Protein 7S7G (pdb70)

Radius of gyration: 25.39 Å; Cα contacts (8 Å, |Δi|>4): 985; chains: 1; bounding box: 70×72×81 Å

Structure (mmCIF, N/CA/C/O backbone):
data_7S7G
#
_entry.id   7S7G
#
_cell.length_a   75.260
_cell.length_b   108.270
_cell.length_c   149.650
_cell.angle_alpha   90.000
_cell.angle_beta   90.000
_cell.angle_gamma   90.000
#
_symmetry.space_group_name_H-M   'C 2 2 21'
#
loop_
_entity.id
_entity.type
_entity.pdbx_description
1 polymer 'Very long-chain specific acyl-CoA dehydrogenase, mitochondrial'
2 non-polymer 'FLAVIN-ADENINE DINUCLEOTIDE'
3 water water
#
loop_
_atom_site.group_PDB
_atom_site.id
_atom_site.type_symbol
_atom_site.label_atom_id
_atom_site.label_alt_id
_atom_site.label_comp_id
_atom_site.label_asym_id
_atom_site.label_entity_id
_atom_site.label_seq_id
_atom_site.pdbx_PDB_ins_code
_atom_site.Cartn_x
_atom_site.Cartn_y
_atom_site.Cartn_z
_atom_site.occupancy
_atom_site.B_iso_or_equiv
_atom_site.auth_seq_id
_atom_site.auth_comp_id
_atom_site.auth_asym_id
_atom_site.auth_atom_id
_atom_site.pdbx_PDB_model_num
ATOM 1 N N . GLU A 1 31 ? 17.752 49.216 -5.484 1.00 41.65 29 GLU A N 1
ATOM 2 C CA . GLU A 1 31 ? 16.963 49.285 -6.710 1.00 40.07 29 GLU A CA 1
ATOM 3 C C . GLU A 1 31 ? 17.255 48.117 -7.614 1.00 37.94 29 GLU A C 1
ATOM 4 O O . GLU A 1 31 ? 18.379 47.610 -7.668 1.00 39.67 29 GLU A O 1
ATOM 6 N N . SER A 1 32 ? 16.228 47.722 -8.348 1.00 34.09 30 SER A N 1
ATOM 7 C CA . SER A 1 32 ? 16.338 46.572 -9.229 1.00 29.54 30 SER A CA 1
ATOM 8 C C . SER A 1 32 ? 17.346 46.830 -10.340 1.00 27.90 30 SER A C 1
ATOM 9 O O . SER A 1 32 ? 17.428 47.935 -10.886 1.00 28.20 30 SER A O 1
ATOM 12 N N . LYS A 1 33 ? 18.095 45.786 -10.703 1.00 26.09 31 LYS A N 1
ATOM 13 C CA . LYS A 1 33 ? 18.978 45.858 -11.850 1.00 25.50 31 LYS A CA 1
ATOM 14 C C . LYS A 1 33 ? 18.338 45.334 -13.129 1.00 22.41 31 LYS A C 1
ATOM 15 O O . LYS A 1 33 ? 19.031 45.222 -14.143 1.00 22.43 31 LYS A O 1
ATOM 21 N N . SER A 1 34 ? 17.056 44.985 -13.096 1.00 21.06 32 SER A N 1
ATOM 22 C CA . SER A 1 34 ? 16.346 44.504 -14.278 1.00 20.28 32 SER A CA 1
ATOM 23 C C . SER A 1 34 ? 16.016 45.635 -15.250 1.00 19.31 32 SER A C 1
ATOM 24 O O . SER A 1 34 ? 15.381 46.640 -14.888 1.00 20.23 32 SER A O 1
ATOM 27 N N . PHE A 1 35 ? 16.370 45.415 -16.522 1.00 19.03 33 PHE A N 1
ATOM 28 C CA . PHE A 1 35 ? 15.943 46.343 -17.579 1.00 19.05 33 PHE A CA 1
ATOM 29 C C . PHE A 1 35 ? 14.430 46.414 -17.679 1.00 18.61 33 PHE A C 1
ATOM 30 O O . PHE A 1 35 ? 13.854 47.498 -17.834 1.00 19.83 33 PHE A O 1
ATOM 38 N N . ALA A 1 36 ? 13.757 45.269 -17.629 1.00 19.02 34 ALA A N 1
ATOM 39 C CA . ALA A 1 36 ? 12.308 45.268 -17.784 1.00 19.40 34 ALA A CA 1
ATOM 40 C C . ALA A 1 36 ? 11.623 45.989 -16.624 1.00 20.05 34 ALA A C 1
ATOM 41 O O . ALA A 1 36 ? 10.673 46.752 -16.843 1.00 20.94 34 ALA A O 1
ATOM 43 N N . VAL A 1 37 ? 12.081 45.770 -15.380 1.00 20.69 35 VAL A N 1
ATOM 44 C CA . VAL A 1 37 ? 11.524 46.547 -14.282 1.00 21.49 35 VAL A CA 1
ATOM 45 C C . VAL A 1 37 ? 11.729 48.038 -14.533 1.00 21.77 35 VAL A C 1
ATOM 46 O O . VAL A 1 37 ? 10.813 48.840 -14.332 1.00 22.80 35 VAL A O 1
ATOM 50 N N . GLY A 1 38 ? 12.922 48.440 -14.967 1.00 20.94 36 GLY A N 1
ATOM 51 C CA . GLY A 1 38 ? 13.188 49.861 -15.146 1.00 21.93 36 GLY A CA 1
ATOM 52 C C . GLY A 1 38 ? 12.336 50.465 -16.241 1.00 20.59 36 GLY A C 1
ATOM 53 O O . GLY A 1 38 ? 11.830 51.592 -16.102 1.00 21.13 36 GLY A O 1
ATOM 54 N N . MET A 1 39 ? 12.128 49.722 -17.345 1.00 20.16 37 MET A N 1
ATOM 55 C CA . MET A 1 39 ? 11.431 50.361 -18.477 1.00 20.21 37 MET A CA 1
ATOM 56 C C . MET A 1 39 ? 9.984 50.717 -18.168 1.00 21.01 37 MET A C 1
ATOM 57 O O . MET A 1 39 ? 9.479 51.714 -18.685 1.00 21.38 37 MET A O 1
ATOM 62 N N . PHE A 1 40 ? 9.304 49.947 -17.315 1.00 19.65 38 PHE A N 1
ATOM 63 C CA . PHE A 1 40 ? 7.941 50.284 -16.951 1.00 20.23 38 PHE A CA 1
ATOM 64 C C . PHE A 1 40 ? 7.887 51.573 -16.135 1.00 21.90 38 PHE A C 1
ATOM 65 O O . PHE A 1 40 ? 6.808 52.178 -16.018 1.00 23.93 38 PHE A O 1
ATOM 73 N N . LYS A 1 41 ? 8.996 51.963 -15.516 1.00 21.53 39 LYS A N 1
ATOM 74 C CA . LYS A 1 41 ? 9.108 53.214 -14.744 1.00 23.17 39 LYS A CA 1
ATOM 75 C C . LYS A 1 41 ? 9.710 54.344 -15.559 1.00 24.68 39 LYS A C 1
ATOM 76 O O . LYS A 1 41 ? 9.989 55.414 -15.002 1.00 27.34 39 LYS A O 1
ATOM 82 N N . GLY A 1 42 ? 10.000 54.122 -16.841 1.00 23.62 40 GLY A N 1
ATOM 83 C CA . GLY A 1 42 ? 10.627 55.142 -17.673 1.00 23.73 40 GLY A CA 1
ATOM 84 C C . GLY A 1 42 ? 12.098 55.330 -17.407 1.00 24.90 40 GLY A C 1
ATOM 85 O O . GLY A 1 42 ? 12.637 56.431 -17.644 1.00 27.74 40 GLY A O 1
ATOM 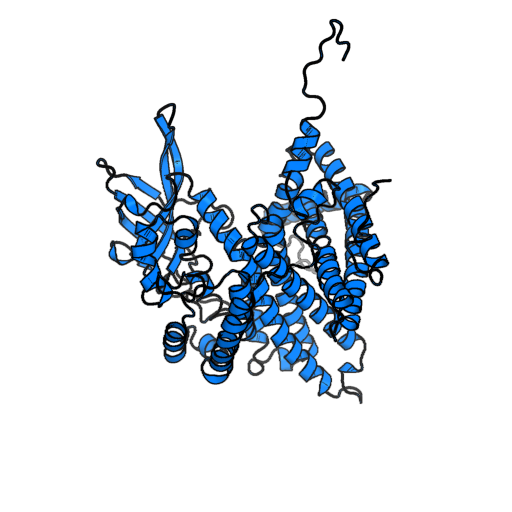86 N N . GLN A 1 43 ? 12.744 54.310 -16.845 1.00 24.51 41 GLN A N 1
ATOM 87 C CA . GLN A 1 43 ? 14.156 54.351 -16.525 1.00 24.32 41 GLN A CA 1
ATOM 88 C C . GLN A 1 43 ? 14.896 53.466 -17.518 1.00 22.45 41 GLN A C 1
ATOM 89 O O . GLN A 1 43 ? 14.324 52.531 -18.091 1.00 24.10 41 GLN A O 1
ATOM 95 N N . LEU A 1 44 ? 16.172 53.776 -17.729 1.00 23.80 42 LEU A N 1
ATOM 96 C CA . LEU A 1 44 ? 17.075 52.952 -18.528 1.00 25.18 42 LEU A CA 1
ATOM 97 C C . LEU A 1 44 ? 18.013 52.294 -17.546 1.00 25.44 42 LEU A C 1
ATOM 98 O O . LEU A 1 44 ? 19.011 52.886 -17.141 1.00 28.29 42 LEU A O 1
ATOM 103 N N . THR A 1 45 ? 17.723 51.046 -17.194 1.00 24.40 43 THR A N 1
ATOM 104 C CA . THR A 1 45 ? 18.573 50.296 -16.269 1.00 25.17 43 THR A CA 1
ATOM 105 C C . THR A 1 45 ? 19.291 49.263 -17.112 1.00 23.24 43 THR A C 1
ATOM 106 O O . THR A 1 45 ? 18.666 48.292 -17.568 1.00 24.66 43 THR A O 1
ATOM 110 N N . THR A 1 46 ? 20.588 49.447 -17.322 1.00 23.45 44 THR A N 1
ATOM 111 C CA . THR A 1 46 ? 21.261 48.684 -18.363 1.00 23.50 44 THR A CA 1
ATOM 112 C C . THR A 1 46 ? 22.247 47.640 -17.870 1.00 23.92 44 THR A C 1
ATOM 113 O O . THR A 1 46 ? 22.874 46.988 -18.710 1.00 23.54 44 THR A O 1
ATOM 117 N N . ASP A 1 47 ? 22.413 47.470 -16.552 1.00 24.97 45 ASP A N 1
ATOM 118 C CA . ASP A 1 47 ? 23.448 46.576 -16.033 1.00 26.61 45 ASP A CA 1
ATOM 119 C C . ASP A 1 47 ? 23.354 45.150 -16.573 1.00 23.59 45 ASP A C 1
ATOM 120 O O . ASP A 1 47 ? 24.377 44.470 -16.723 1.00 25.55 45 ASP A O 1
ATOM 125 N N . GLN A 1 48 ? 22.147 44.653 -16.784 1.00 21.33 46 GLN A N 1
ATOM 126 C CA . GLN A 1 48 ? 21.919 43.278 -17.209 1.00 20.80 46 GLN A CA 1
ATOM 127 C C . GLN A 1 48 ? 21.768 43.175 -18.722 1.00 20.05 46 GLN A C 1
ATOM 128 O O . GLN A 1 48 ? 21.400 42.109 -19.244 1.00 20.55 46 GLN A O 1
ATOM 134 N N . VAL A 1 49 ? 22.011 44.251 -19.457 1.00 19.67 47 VAL A N 1
ATOM 135 C CA . VAL A 1 49 ? 21.844 44.261 -20.905 1.00 19.82 47 VAL A CA 1
ATOM 136 C C . VAL A 1 49 ? 23.145 44.639 -21.636 1.00 20.66 47 VAL A C 1
ATOM 137 O O . VAL A 1 49 ? 23.513 44.002 -22.625 1.00 20.35 47 VAL A O 1
ATOM 141 N N . PHE A 1 50 ? 23.797 45.734 -21.227 1.00 21.12 48 PHE A N 1
ATOM 142 C CA . PHE A 1 50 ? 24.989 46.239 -21.915 1.00 20.80 48 PHE A CA 1
ATOM 143 C C . PHE A 1 50 ? 26.190 46.178 -20.967 1.00 21.72 48 PHE A C 1
ATOM 144 O O . PHE A 1 50 ? 26.054 46.518 -19.786 1.00 24.47 48 PHE A O 1
ATOM 152 N N . PRO A 1 51 ? 27.372 45.766 -21.436 1.00 21.48 49 PRO A N 1
ATOM 153 C CA . PRO A 1 51 ? 27.586 45.197 -22.768 1.00 21.37 49 PRO A CA 1
ATOM 154 C C . PRO A 1 51 ? 27.018 43.781 -22.827 1.00 20.83 49 PRO A C 1
ATOM 155 O O . PRO A 1 51 ? 26.741 43.148 -21.802 1.00 21.39 49 PRO A O 1
ATOM 159 N N . TYR A 1 52 ? 26.842 43.266 -24.038 1.00 19.94 50 TYR A N 1
ATOM 160 C CA . TYR A 1 52 ? 26.250 41.939 -24.142 1.00 19.64 50 TYR A CA 1
ATOM 161 C C . TYR A 1 52 ? 27.131 40.964 -23.368 1.00 21.07 50 TYR A C 1
ATOM 162 O O . TYR A 1 52 ? 28.351 40.887 -23.622 1.00 21.14 50 TYR A O 1
ATOM 171 N N . PRO A 1 53 ? 26.560 40.212 -22.438 1.00 20.32 51 PRO A N 1
ATOM 172 C CA . PRO A 1 53 ? 27.393 39.556 -21.430 1.00 21.93 51 PRO A CA 1
ATOM 173 C C . PRO A 1 53 ? 28.203 38.386 -21.961 1.00 22.33 51 PRO A C 1
ATOM 174 O O . PRO A 1 53 ? 27.754 37.628 -22.823 1.00 23.43 51 PRO A O 1
ATOM 178 N N . SER A 1 54 ? 29.426 38.269 -21.444 1.00 23.32 52 SER A N 1
ATOM 179 C CA A SER A 1 54 ? 30.298 37.118 -21.658 0.51 25.01 52 SER A CA 1
ATOM 180 C CA B SER A 1 54 ? 30.280 37.106 -21.654 0.49 25.04 52 SER A CA 1
ATOM 181 C C . SER A 1 54 ? 30.566 36.523 -20.286 1.00 23.36 52 SER A C 1
ATOM 182 O O . SER A 1 54 ? 31.072 37.221 -19.395 1.00 28.31 52 SER A O 1
ATOM 187 N N . VAL A 1 55 ? 30.266 35.252 -20.107 1.00 21.29 53 VAL A N 1
ATOM 188 C CA . VAL A 1 55 ? 30.357 34.686 -18.774 1.00 22.80 53 VAL A CA 1
ATOM 189 C C . VAL A 1 55 ? 31.355 33.548 -18.649 1.00 23.42 53 VAL A C 1
ATOM 190 O O . VAL A 1 55 ? 31.865 33.313 -17.550 1.00 28.07 53 VAL A O 1
ATOM 194 N N . LEU A 1 56 ? 31.715 32.841 -19.708 1.00 21.22 54 LEU A N 1
ATOM 195 C CA . LEU A 1 56 ? 32.535 31.633 -19.566 1.00 20.76 54 LEU A CA 1
ATOM 196 C C . LEU A 1 56 ? 34.004 31.965 -19.452 1.00 21.14 54 LEU A C 1
ATOM 197 O O . LEU A 1 56 ? 34.530 32.822 -20.183 1.00 23.25 54 LEU A O 1
ATOM 202 N N . ASN A 1 57 ? 34.683 31.279 -18.528 1.00 21.28 55 ASN A N 1
ATOM 203 C CA . ASN A 1 57 ? 36.143 31.376 -18.493 1.00 22.21 55 ASN A CA 1
ATOM 204 C C . ASN A 1 57 ? 36.735 30.447 -19.553 1.00 23.54 55 ASN A C 1
ATOM 205 O O . ASN A 1 57 ? 36.023 29.697 -20.213 1.00 22.80 55 ASN A O 1
ATOM 210 N N . GLU A 1 58 ? 38.059 30.500 -19.732 1.00 24.63 56 GLU A N 1
ATOM 211 C CA . GLU A 1 58 ? 38.681 29.770 -20.846 1.00 25.50 56 GLU A CA 1
ATOM 212 C C . GLU A 1 58 ? 38.487 28.257 -20.707 1.00 24.67 56 GLU A C 1
ATOM 213 O O . GLU A 1 58 ? 38.274 27.545 -21.705 1.00 25.64 56 GLU A O 1
ATOM 215 N N . GLU A 1 59 ? 38.598 27.736 -19.479 1.00 24.46 57 GLU A N 1
ATOM 216 C CA . GLU A 1 59 ? 38.381 26.308 -19.265 1.00 23.66 57 GLU A CA 1
ATOM 217 C C . GLU A 1 59 ? 36.931 25.877 -19.522 1.00 22.15 57 GLU A C 1
ATOM 218 O O . GLU A 1 59 ? 36.685 24.817 -20.112 1.00 24.37 57 GLU A O 1
ATOM 224 N N . GLN A 1 60 ? 35.958 26.688 -19.107 1.00 21.97 58 GLN A N 1
ATOM 225 C CA . GLN A 1 60 ? 34.557 26.398 -19.401 1.00 20.49 58 GLN A CA 1
ATOM 226 C C . GLN A 1 60 ? 34.308 26.376 -20.904 1.00 19.91 58 GLN A C 1
ATOM 227 O O . GLN A 1 60 ? 33.531 25.551 -21.396 1.00 21.42 58 GLN A O 1
ATOM 233 N N . THR A 1 61 ? 34.937 27.299 -21.646 1.00 21.38 59 THR A N 1
ATOM 234 C CA . THR A 1 61 ? 34.777 27.343 -23.099 1.00 22.46 59 THR A CA 1
ATOM 235 C C . THR A 1 61 ? 35.334 26.076 -23.748 1.00 21.98 59 THR A C 1
ATOM 236 O O . THR A 1 61 ? 34.665 25.452 -24.582 1.00 22.75 59 THR A O 1
ATOM 240 N N . GLN A 1 62 ? 36.548 25.665 -23.361 1.00 22.68 60 GLN A N 1
ATOM 241 C CA . GLN A 1 62 ? 37.103 24.471 -23.972 1.00 24.97 60 GLN A CA 1
ATOM 242 C C . GLN A 1 62 ? 36.305 23.226 -23.581 1.00 25.89 60 GLN A C 1
ATOM 243 O O . GLN A 1 62 ? 36.072 22.346 -24.422 1.00 27.18 60 GLN A O 1
ATOM 249 N N . PHE A 1 63 ? 35.869 23.133 -22.323 1.00 23.85 61 PHE A N 1
ATOM 250 C CA . PHE A 1 63 ? 35.074 21.977 -21.906 1.00 23.41 61 PHE A CA 1
ATOM 251 C C . PHE A 1 63 ? 33.780 21.902 -22.719 1.00 22.99 61 PHE A C 1
ATOM 252 O O . PHE A 1 63 ? 33.373 20.824 -23.169 1.00 24.41 61 PHE A O 1
ATOM 260 N N . LEU A 1 64 ? 33.123 23.046 -22.921 1.00 22.67 62 LEU A N 1
ATOM 261 C CA . LEU A 1 64 ? 31.903 23.082 -23.719 1.00 22.48 62 LEU A CA 1
ATOM 262 C C . LEU A 1 64 ? 32.167 22.670 -25.151 1.00 22.88 62 LEU A C 1
ATOM 263 O O . LEU A 1 64 ? 31.380 21.915 -25.730 1.00 22.55 62 LEU A O 1
ATOM 268 N N . LYS A 1 65 ? 33.268 23.143 -25.749 1.00 24.10 63 LYS A N 1
ATOM 269 C CA . LYS A 1 65 ? 33.597 22.702 -27.113 1.00 25.56 63 LYS A CA 1
ATOM 270 C C . LYS A 1 65 ? 33.722 21.174 -27.199 1.00 27.54 63 LYS A C 1
ATOM 271 O O . LYS A 1 65 ? 33.242 20.551 -28.164 1.00 28.42 63 LYS A O 1
ATOM 277 N N . GLU A 1 66 ? 34.349 20.557 -26.194 1.00 27.93 64 GLU A N 1
ATOM 278 C CA . GLU A 1 66 ? 34.538 19.100 -26.171 1.00 28.80 64 GLU A CA 1
ATOM 279 C C . GLU A 1 66 ? 33.243 18.330 -25.941 1.00 28.51 64 GLU A C 1
ATOM 280 O O . GLU A 1 66 ? 33.199 17.109 -26.197 1.00 31.18 64 GLU A O 1
ATOM 286 N N . LEU A 1 67 ? 32.172 19.014 -25.547 1.00 26.76 65 LEU A N 1
ATOM 287 C CA . LEU A 1 67 ? 30.861 18.386 -25.455 1.00 25.92 65 LEU A CA 1
ATOM 288 C C . LEU A 1 67 ? 30.039 18.631 -26.704 1.00 24.91 65 LEU A C 1
ATOM 289 O O . LEU A 1 67 ? 29.276 17.766 -27.111 1.00 24.75 65 LEU A O 1
ATOM 294 N N . VAL A 1 68 ? 30.149 19.816 -27.302 1.00 24.17 66 VAL A N 1
ATOM 295 C CA . VAL A 1 68 ? 29.348 20.124 -28.487 1.00 23.79 66 VAL A CA 1
ATOM 296 C C . VAL A 1 68 ? 29.586 19.080 -29.567 1.00 22.84 66 VAL A C 1
ATOM 297 O O . VAL A 1 68 ? 28.644 18.627 -30.236 1.00 22.98 66 VAL A O 1
ATOM 301 N N . GLU A 1 69 ? 30.840 18.661 -29.739 1.00 23.90 67 GLU A N 1
ATOM 302 C CA . GLU A 1 69 ? 31.120 17.733 -30.828 1.00 27.17 67 GLU A CA 1
ATOM 303 C C . GLU A 1 69 ? 30.425 16.386 -30.642 1.00 24.32 67 GLU A C 1
ATOM 304 O O . GLU A 1 69 ? 29.688 15.968 -31.551 1.00 23.50 67 GLU A O 1
ATOM 310 N N . PRO A 1 70 ? 30.578 15.673 -29.517 1.00 24.57 68 PRO A N 1
ATOM 311 C CA . PRO A 1 70 ? 29.906 14.372 -29.409 1.00 23.20 68 PRO A CA 1
ATOM 312 C C . PRO A 1 70 ? 28.398 14.489 -29.312 1.00 21.24 68 PRO A C 1
ATOM 313 O O . PRO A 1 70 ? 27.689 13.621 -29.808 1.00 22.22 68 PRO A O 1
ATOM 317 N N . VAL A 1 71 ? 27.868 15.548 -28.698 1.00 21.66 69 VAL A N 1
ATOM 318 C CA . VAL A 1 71 ? 26.417 15.690 -28.658 1.00 21.73 69 VAL A CA 1
ATOM 319 C C . VAL A 1 71 ? 25.859 15.915 -30.065 1.00 19.36 69 VAL A C 1
ATOM 320 O O . VAL A 1 71 ? 24.861 15.295 -30.464 1.00 19.69 69 VAL A O 1
ATOM 324 N N . SER A 1 72 ? 26.519 16.756 -30.864 1.00 20.84 70 SER A N 1
ATOM 325 C CA . SER A 1 72 ? 26.068 16.954 -32.238 1.00 20.36 70 SER A CA 1
ATOM 326 C C . SER A 1 72 ? 26.144 15.668 -33.050 1.00 20.85 70 SER A C 1
ATOM 327 O O . SER A 1 72 ? 25.193 15.307 -33.757 1.00 20.11 70 SER A O 1
ATOM 330 N N . ARG A 1 73 ? 27.277 14.955 -32.961 1.00 21.00 71 ARG A N 1
ATOM 331 C CA . ARG A 1 73 ? 27.392 13.692 -33.707 1.00 21.90 71 ARG A CA 1
ATOM 332 C C . ARG A 1 73 ? 26.311 12.707 -33.298 1.00 20.84 71 ARG A C 1
ATOM 333 O O . ARG A 1 73 ? 25.800 11.961 -34.148 1.00 22.12 71 ARG A O 1
ATOM 341 N N . PHE A 1 74 ? 25.990 12.648 -31.997 1.00 20.09 72 PHE A N 1
ATOM 342 C CA . PHE A 1 74 ? 24.978 11.709 -31.535 1.00 19.93 72 PHE A CA 1
ATOM 343 C C . PHE A 1 74 ? 23.638 12.011 -32.201 1.00 19.39 72 PHE A C 1
ATOM 344 O O . PHE A 1 74 ? 22.938 11.113 -32.687 1.00 19.93 72 PHE A O 1
ATOM 352 N N . PHE A 1 75 ? 23.253 13.284 -32.227 1.00 18.44 73 PHE A N 1
ATOM 353 C CA . PHE A 1 75 ? 21.980 13.616 -32.874 1.00 18.82 73 PHE A CA 1
ATOM 354 C C . PHE A 1 75 ? 22.018 13.447 -34.383 1.00 20.73 73 PHE A C 1
ATOM 355 O O . PHE A 1 75 ? 20.987 13.127 -34.975 1.00 22.49 73 PHE A O 1
ATOM 363 N N . GLU A 1 76 ? 23.195 13.593 -35.009 1.00 21.46 74 GLU A N 1
ATOM 364 C CA . GLU A 1 76 ? 23.318 13.424 -36.451 1.00 23.19 74 GLU A CA 1
ATOM 365 C C . GLU A 1 76 ? 23.317 11.950 -36.827 1.00 23.39 74 GLU A C 1
ATOM 366 O O . GLU A 1 76 ? 22.755 11.586 -37.860 1.00 26.40 74 GLU A O 1
ATOM 372 N N . GLU A 1 77 ? 23.891 11.073 -35.985 1.00 21.02 75 GLU A N 1
ATOM 373 C CA . GLU A 1 77 ? 24.235 9.722 -36.407 1.00 23.69 75 GLU A CA 1
ATOM 374 C C . GLU A 1 77 ? 23.465 8.626 -35.676 1.00 23.93 75 GLU A C 1
ATOM 375 O O . GLU A 1 77 ? 23.386 7.507 -36.204 1.00 26.69 75 GLU A O 1
ATOM 381 N N . VAL A 1 78 ? 22.927 8.883 -34.483 1.00 21.19 76 VAL A N 1
ATOM 382 C CA . VAL A 1 78 ? 22.263 7.865 -33.667 1.00 20.42 76 VAL A CA 1
ATOM 383 C C . VAL A 1 78 ? 20.764 8.132 -33.566 1.00 18.54 76 VAL A C 1
ATOM 384 O O . VAL A 1 78 ? 19.940 7.269 -33.900 1.00 21.01 76 VAL A O 1
ATOM 388 N N . ASN A 1 79 ? 20.379 9.338 -33.108 1.00 18.56 77 ASN A N 1
ATOM 389 C CA . ASN A 1 79 ? 18.968 9.668 -33.005 1.00 17.97 77 ASN A CA 1
ATOM 390 C C . ASN A 1 79 ? 18.326 9.777 -34.380 1.00 17.84 77 ASN A C 1
ATOM 391 O O . ASN A 1 79 ? 18.947 10.208 -35.352 1.00 21.71 77 ASN A O 1
ATOM 396 N N . ASP A 1 80 ? 17.059 9.377 -34.454 1.00 18.30 78 ASP A N 1
ATOM 397 C CA . ASP A 1 80 ? 16.261 9.516 -35.669 1.00 19.54 78 ASP A CA 1
ATOM 398 C C . ASP A 1 80 ? 14.925 10.144 -35.273 1.00 18.49 78 ASP A C 1
ATOM 399 O O . ASP A 1 80 ? 14.043 9.457 -34.734 1.00 19.00 78 ASP A O 1
ATOM 404 N N . PRO A 1 81 ? 14.745 11.441 -35.505 1.00 17.52 79 PRO A N 1
ATOM 405 C CA . PRO A 1 81 ? 13.543 12.111 -34.984 1.00 17.59 79 PRO A CA 1
ATOM 406 C C . PRO A 1 81 ? 12.276 11.627 -35.652 1.00 17.39 79 PRO A C 1
ATOM 407 O O . PRO A 1 81 ? 11.220 11.581 -34.994 1.00 17.98 79 PRO A O 1
ATOM 411 N N . ALA A 1 82 ? 12.323 11.290 -36.957 1.00 18.57 80 ALA A N 1
ATOM 412 C CA . ALA A 1 82 ? 11.122 10.785 -37.599 1.00 19.28 80 ALA A CA 1
ATOM 413 C C . ALA A 1 82 ? 10.718 9.438 -37.005 1.00 19.97 80 ALA A C 1
ATOM 414 O O . ALA A 1 82 ? 9.520 9.148 -36.852 1.00 20.99 80 ALA A O 1
ATOM 416 N N . LYS A 1 83 ? 11.698 8.581 -36.694 1.00 20.17 81 LYS A N 1
ATOM 417 C CA . LYS A 1 83 ? 11.388 7.288 -36.091 1.00 21.44 81 LYS A CA 1
ATOM 418 C C . LYS A 1 83 ? 10.793 7.469 -34.695 1.00 20.09 81 LYS A C 1
ATOM 419 O O . LYS A 1 83 ? 9.812 6.805 -34.344 1.00 21.29 81 LYS A O 1
ATOM 425 N N . ASN A 1 84 ? 11.352 8.362 -33.877 1.00 18.80 82 ASN A N 1
ATOM 426 C CA . ASN A 1 84 ? 10.786 8.512 -32.548 1.00 19.53 82 ASN A CA 1
ATOM 427 C C . ASN A 1 84 ? 9.350 9.022 -32.655 1.00 19.17 82 ASN A C 1
ATOM 428 O O . ASN A 1 84 ? 8.480 8.634 -31.868 1.00 20.97 82 ASN A O 1
ATOM 433 N N . ASP A 1 85 ? 9.084 9.907 -33.628 1.00 19.10 83 ASP A N 1
ATOM 434 C CA . ASP A 1 85 ? 7.711 10.407 -33.812 1.00 18.88 83 ASP A CA 1
ATOM 435 C C . ASP A 1 85 ? 6.783 9.299 -34.258 1.00 20.07 83 ASP A C 1
ATOM 436 O O . ASP A 1 85 ? 5.642 9.232 -33.780 1.00 22.28 83 ASP A O 1
ATO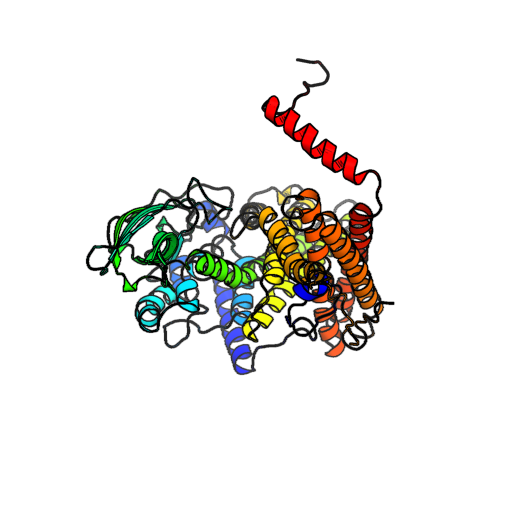M 441 N N . ALA A 1 86 ? 7.250 8.429 -35.165 1.00 22.01 84 ALA A N 1
ATOM 442 C CA . ALA A 1 86 ? 6.407 7.332 -35.643 1.00 24.18 84 ALA A CA 1
ATOM 443 C C . ALA A 1 86 ? 6.132 6.312 -34.554 1.00 23.92 84 ALA A C 1
ATOM 444 O O . ALA A 1 86 ? 5.027 5.763 -34.469 1.00 27.41 84 ALA A O 1
ATOM 446 N N . LEU A 1 87 ? 7.109 6.049 -33.715 1.00 23.41 85 LEU A N 1
ATOM 447 C CA . LEU A 1 87 ? 6.966 5.048 -32.662 1.00 25.13 85 LEU A CA 1
ATOM 448 C C . LEU A 1 87 ? 6.274 5.593 -31.414 1.00 23.40 85 LEU A C 1
ATOM 449 O O . LEU A 1 87 ? 5.864 4.820 -30.551 1.00 24.96 85 LEU A O 1
ATOM 454 N N . GLU A 1 88 ? 6.181 6.915 -31.286 1.00 23.06 86 GLU A N 1
ATOM 455 C CA . GLU A 1 88 ? 5.590 7.606 -30.139 1.00 22.12 86 GLU A CA 1
ATOM 456 C C . GLU A 1 88 ? 6.385 7.228 -28.881 1.00 21.05 86 GLU A C 1
ATOM 457 O O . GLU A 1 88 ? 5.825 7.110 -27.782 1.00 22.52 86 GLU A O 1
ATOM 463 N N . MET A 1 89 ? 7.704 7.090 -29.029 1.00 21.59 87 MET A N 1
ATOM 464 C CA . MET A 1 89 ? 8.622 6.890 -27.894 1.00 22.74 87 MET A CA 1
ATOM 465 C C . MET A 1 89 ? 10.036 7.134 -28.393 1.00 21.37 87 MET A C 1
ATOM 466 O O . MET A 1 89 ? 10.274 7.157 -29.597 1.00 23.37 87 MET A O 1
ATOM 471 N N . VAL A 1 90 ? 10.981 7.345 -27.472 1.00 21.11 88 VAL A N 1
ATOM 472 C CA . VAL A 1 90 ? 12.378 7.456 -27.878 1.00 21.69 88 VAL A CA 1
ATOM 473 C C . VAL A 1 90 ? 12.929 6.046 -28.088 1.00 22.58 88 VAL A C 1
ATOM 474 O O . VAL A 1 90 ? 12.821 5.174 -27.208 1.00 23.33 88 VAL A O 1
ATOM 478 N N . GLU A 1 91 ? 13.516 5.804 -29.260 1.00 21.54 89 GLU A N 1
ATOM 479 C CA . GLU A 1 91 ? 14.113 4.464 -29.482 1.00 21.45 89 GLU A CA 1
ATOM 480 C C . GLU A 1 91 ? 15.077 4.072 -28.371 1.00 23.16 89 GLU A C 1
ATOM 481 O O . GLU A 1 91 ? 15.849 4.894 -27.881 1.00 22.61 89 GLU A O 1
ATOM 487 N N . GLU A 1 92 ? 15.087 2.774 -28.034 1.00 24.41 90 GLU A N 1
ATOM 488 C CA . GLU A 1 92 ? 15.868 2.313 -26.885 1.00 25.42 90 GLU A CA 1
ATOM 489 C C . GLU A 1 92 ? 17.361 2.609 -27.033 1.00 24.83 90 GLU A C 1
ATOM 490 O O . GLU A 1 92 ? 18.012 3.036 -26.070 1.00 25.04 90 GLU A O 1
ATOM 496 N N . THR A 1 93 ? 17.937 2.363 -28.217 1.00 23.44 91 THR A N 1
ATOM 497 C CA . THR A 1 93 ? 19.363 2.658 -28.387 1.00 23.08 91 THR A CA 1
ATOM 498 C C . THR A 1 93 ? 19.641 4.138 -28.179 1.00 22.69 91 THR A C 1
ATOM 499 O O . THR A 1 93 ? 20.671 4.509 -27.608 1.00 23.15 91 THR A O 1
ATOM 503 N N . THR A 1 94 ? 18.739 5.008 -28.652 1.00 21.76 92 THR A N 1
ATOM 504 C CA . THR A 1 94 ? 18.901 6.441 -28.409 1.00 20.35 92 THR A CA 1
ATOM 505 C C . THR A 1 94 ? 18.784 6.767 -26.923 1.00 21.97 92 THR A C 1
ATOM 506 O O . THR A 1 94 ? 19.607 7.515 -26.386 1.00 22.14 92 THR A O 1
ATOM 510 N N . TRP A 1 95 ? 17.792 6.187 -26.253 1.00 21.29 93 TRP A N 1
ATOM 511 C CA . TRP A 1 95 ? 17.582 6.458 -24.832 1.00 22.39 93 TRP A CA 1
ATOM 512 C C . TRP A 1 95 ? 18.810 6.057 -24.024 1.00 23.76 93 TRP A C 1
ATOM 513 O O . TRP A 1 95 ? 19.324 6.839 -23.218 1.00 24.41 93 TRP A O 1
ATOM 524 N N . GLN A 1 96 ? 19.305 4.840 -24.235 1.00 23.33 94 GLN A N 1
ATOM 525 C CA . GLN A 1 96 ? 20.491 4.435 -23.506 1.00 25.88 94 GLN A CA 1
ATOM 526 C C . GLN A 1 96 ? 21.699 5.276 -23.895 1.00 25.74 94 GLN A C 1
ATOM 527 O O . GLN A 1 96 ? 22.537 5.599 -23.046 1.00 27.05 94 GLN A O 1
ATOM 533 N N . GLY A 1 97 ? 21.821 5.642 -25.177 1.00 26.04 95 GLY A N 1
ATOM 534 C CA . GLY A 1 97 ? 22.944 6.478 -25.556 1.00 25.26 95 GLY A CA 1
ATOM 535 C C . GLY A 1 97 ? 22.916 7.852 -24.895 1.00 24.10 95 GLY A C 1
ATOM 536 O O . GLY A 1 97 ? 23.958 8.399 -24.555 1.00 25.75 95 GLY A O 1
ATOM 537 N N . LEU A 1 98 ? 21.725 8.438 -24.742 1.00 23.51 96 LEU A N 1
ATOM 538 C CA . LEU A 1 98 ? 21.593 9.715 -24.038 1.00 22.57 96 LEU A CA 1
ATOM 539 C C . LEU A 1 98 ? 22.058 9.608 -22.584 1.00 22.69 96 LEU A C 1
ATOM 540 O O . LEU A 1 98 ? 22.702 10.535 -22.055 1.00 23.41 96 LEU A O 1
ATOM 545 N N . LYS A 1 99 ? 21.717 8.500 -21.905 1.00 23.39 97 LYS A N 1
ATOM 546 C CA . LYS A 1 99 ? 22.194 8.332 -20.537 1.00 24.67 97 LYS A CA 1
ATOM 547 C C . LYS A 1 99 ? 23.707 8.296 -20.496 1.00 25.28 97 LYS A C 1
ATOM 548 O O . LYS A 1 99 ? 24.324 8.944 -19.645 1.00 26.03 97 LYS A O 1
ATOM 554 N N . GLU A 1 100 ? 24.327 7.551 -21.419 1.00 27.41 98 GLU A N 1
ATOM 555 C CA . GLU A 1 100 ? 25.779 7.434 -21.426 1.00 31.85 98 GLU A CA 1
ATOM 556 C C . GLU A 1 100 ? 26.451 8.768 -21.753 1.00 31.39 98 GLU A C 1
ATOM 557 O O . GLU A 1 100 ? 27.575 9.033 -21.303 1.00 32.54 98 GLU A O 1
ATOM 563 N N . LEU A 1 101 ? 25.801 9.605 -22.551 1.00 30.13 99 LEU A N 1
ATOM 564 C CA . LEU A 1 101 ? 26.336 10.924 -22.878 1.00 30.54 99 LEU A CA 1
ATOM 565 C C . LEU A 1 101 ? 26.311 11.884 -21.699 1.00 30.08 99 LEU A C 1
ATOM 566 O O . LEU A 1 101 ? 26.902 12.967 -21.783 1.00 32.33 99 LEU A O 1
ATOM 571 N N . GLY A 1 102 ? 25.605 11.553 -20.627 1.00 26.98 100 GLY A N 1
ATOM 572 C CA . GLY A 1 102 ? 25.451 12.494 -19.545 1.00 25.14 100 GLY A CA 1
ATOM 573 C C . GLY A 1 102 ? 24.269 13.427 -19.683 1.00 23.20 100 GLY A C 1
ATOM 574 O O . GLY A 1 102 ? 24.100 14.317 -18.847 1.00 24.23 100 GLY A O 1
ATOM 575 N N . ALA A 1 103 ? 23.445 13.248 -20.703 1.00 21.67 101 ALA A N 1
ATOM 576 C CA . ALA A 1 103 ? 22.388 14.206 -21.056 1.00 20.39 101 ALA A CA 1
ATOM 577 C C . ALA A 1 103 ? 21.243 14.291 -20.048 1.00 20.29 101 ALA A C 1
ATOM 578 O O . ALA A 1 103 ? 20.453 15.238 -20.144 1.00 20.78 101 ALA A O 1
ATOM 580 N N . PHE A 1 104 ? 21.150 13.379 -19.065 1.00 20.83 102 PHE A N 1
ATOM 581 C CA . PHE A 1 104 ? 20.107 13.471 -18.054 1.00 19.98 102 PHE A CA 1
ATOM 582 C C . PHE A 1 104 ? 20.548 14.297 -16.847 1.00 20.59 102 PHE A C 1
ATOM 583 O O . PHE A 1 104 ? 19.764 14.457 -15.893 1.00 21.23 102 PHE A O 1
ATOM 591 N N . GLY A 1 105 ? 21.789 14.811 -16.852 1.00 20.36 103 GLY A N 1
ATOM 592 C CA . GLY A 1 105 ? 22.316 15.459 -15.664 1.00 20.95 103 GLY A CA 1
ATOM 593 C C . GLY A 1 105 ? 23.223 16.637 -16.006 1.00 20.80 103 GLY A C 1
ATOM 594 O O . GLY A 1 105 ? 24.269 16.837 -15.369 1.00 21.62 103 GLY A O 1
ATOM 595 N N . LEU A 1 106 ? 22.882 17.389 -17.047 1.00 19.74 104 LEU A N 1
ATOM 596 C CA . LEU A 1 106 ? 23.815 18.365 -17.588 1.00 20.50 104 LEU A CA 1
ATOM 597 C C . LEU A 1 106 ? 24.181 19.443 -16.587 1.00 19.65 104 LEU A C 1
ATOM 598 O O . LEU A 1 106 ? 25.312 19.914 -16.630 1.00 21.59 104 LEU A O 1
ATOM 603 N N . GLN A 1 107 ? 23.265 19.852 -15.696 1.00 19.57 105 GLN A N 1
ATOM 604 C CA . GLN A 1 107 ? 23.547 20.912 -14.722 1.00 20.13 105 GLN A CA 1
ATOM 605 C C . GLN A 1 107 ? 23.795 20.397 -13.315 1.00 21.68 105 GLN A C 1
ATOM 606 O O . GLN A 1 107 ? 23.921 21.208 -12.375 1.00 23.71 105 GLN A O 1
ATOM 612 N N . VAL A 1 108 ? 23.835 19.089 -13.136 1.00 22.10 106 VAL A N 1
ATOM 613 C CA . VAL A 1 108 ? 24.137 18.526 -11.819 1.00 22.70 106 VAL A CA 1
ATOM 614 C C . VAL A 1 108 ? 25.642 18.642 -11.584 1.00 24.06 106 VAL A C 1
ATOM 615 O O . VAL A 1 108 ? 26.415 18.275 -12.468 1.00 23.69 106 VAL A O 1
ATOM 619 N N . PRO A 1 109 ? 26.100 19.121 -10.431 1.00 26.74 107 PRO A N 1
ATOM 620 C CA . PRO A 1 109 ? 27.555 19.234 -10.210 1.00 27.82 107 PRO A CA 1
ATOM 621 C C . PRO A 1 109 ? 28.264 17.893 -10.412 1.00 28.89 107 PRO A C 1
ATOM 622 O O . PRO A 1 109 ? 27.706 16.823 -10.181 1.00 29.60 107 PRO A O 1
ATOM 626 N N . SER A 1 110 ? 29.515 17.969 -10.861 1.00 29.87 108 SER A N 1
ATOM 627 C CA . SER A 1 110 ? 30.294 16.760 -11.094 1.00 33.19 108 SER A CA 1
ATOM 628 C C . SER A 1 110 ? 30.409 15.892 -9.843 1.00 34.56 108 SER A C 1
ATOM 629 O O . SER A 1 110 ? 30.377 14.666 -9.953 1.00 35.21 108 SER A O 1
ATOM 632 N N . GLU A 1 111 ? 30.501 16.505 -8.650 1.00 35.20 109 GLU A N 1
ATOM 633 C CA . GLU A 1 111 ? 30.668 15.747 -7.410 1.00 38.34 109 GLU A CA 1
ATOM 634 C C . GLU A 1 111 ? 29.406 14.972 -7.058 1.00 38.26 109 GLU A C 1
ATOM 635 O O . GLU A 1 111 ? 29.464 14.059 -6.233 1.00 40.74 109 GLU A O 1
ATOM 641 N N . LEU A 1 112 ? 28.273 15.310 -7.685 1.00 36.32 110 LEU A N 1
ATOM 642 C CA . LEU A 1 112 ? 27.004 14.613 -7.518 1.00 36.43 110 LEU A CA 1
ATOM 643 C C . LEU A 1 112 ? 26.630 13.780 -8.736 1.00 35.72 110 LEU A C 1
ATOM 644 O O . LEU A 1 112 ? 25.465 13.375 -8.879 1.00 36.23 110 LEU A O 1
ATOM 649 N N . GLY A 1 113 ? 27.579 13.529 -9.629 1.00 33.94 111 GLY A N 1
ATOM 650 C CA . GLY A 1 113 ? 27.355 12.627 -10.740 1.00 32.24 111 GLY A CA 1
ATOM 651 C C . GLY A 1 113 ? 26.986 13.255 -12.070 1.00 30.31 111 GLY A C 1
ATOM 652 O O . GLY A 1 113 ? 26.754 12.518 -13.035 1.00 30.27 111 GLY A O 1
ATOM 653 N N . GLY A 1 114 ? 26.947 14.579 -12.177 1.00 26.66 112 GLY A N 1
ATOM 654 C CA . GLY A 1 114 ? 26.528 15.233 -13.405 1.00 25.73 112 GLY A CA 1
ATOM 655 C C . GLY A 1 114 ? 27.673 15.790 -14.225 1.00 24.38 112 GLY A C 1
ATOM 656 O O . GLY A 1 114 ? 28.853 15.546 -13.965 1.00 27.16 112 GLY A O 1
ATOM 657 N N . VAL A 1 115 ? 27.298 16.595 -15.228 1.00 23.26 113 VAL A N 1
ATOM 658 C CA . VAL A 1 115 ? 28.252 17.206 -16.135 1.00 23.23 113 VAL A CA 1
ATOM 659 C C . VAL A 1 115 ? 28.746 18.560 -15.635 1.00 23.24 113 VAL A C 1
ATOM 660 O O . VAL A 1 115 ? 29.819 19.023 -16.064 1.00 25.61 113 VAL A O 1
ATOM 664 N N . GLY A 1 116 ? 28.027 19.179 -14.704 1.00 22.47 114 GLY A N 1
ATOM 665 C CA . GLY A 1 116 ? 28.524 20.361 -14.018 1.00 22.56 114 GLY A CA 1
ATOM 666 C C . GLY A 1 116 ? 28.436 21.639 -14.836 1.00 22.59 114 GLY A C 1
ATOM 667 O O . GLY A 1 116 ? 29.235 22.557 -14.621 1.00 24.84 114 GLY A O 1
ATOM 668 N N . LEU A 1 117 ? 27.495 21.722 -15.769 1.00 21.34 115 LEU A N 1
ATOM 669 C CA . LEU A 1 117 ? 27.408 22.896 -16.620 1.00 19.44 115 LEU A CA 1
ATOM 670 C C . LEU A 1 117 ? 26.654 24.042 -15.951 1.00 19.47 115 LEU A C 1
ATOM 671 O O . LEU A 1 117 ? 25.720 23.845 -15.153 1.00 22.88 115 LEU A O 1
ATOM 676 N N . CYS A 1 118 ? 27.057 25.261 -16.317 1.00 19.80 116 CYS A N 1
ATOM 677 C CA . CYS A 1 118 ? 26.310 26.456 -15.930 1.00 18.52 116 CYS A CA 1
ATOM 678 C C . CYS A 1 118 ? 25.163 26.704 -16.927 1.00 17.81 116 CYS A C 1
ATOM 679 O O . CYS A 1 118 ? 24.988 25.943 -17.878 1.00 18.79 116 CYS A O 1
ATOM 682 N N . ASN A 1 119 ? 24.382 27.782 -16.706 1.00 18.03 117 ASN A N 1
ATOM 683 C CA . ASN A 1 119 ? 23.200 27.990 -17.534 1.00 17.57 117 ASN A CA 1
ATOM 684 C C . ASN A 1 119 ? 23.579 28.271 -18.979 1.00 17.40 117 ASN A C 1
ATOM 685 O O . ASN A 1 119 ? 22.896 27.801 -19.895 1.00 18.00 117 ASN A O 1
ATOM 690 N N . THR A 1 120 ? 24.627 29.077 -19.205 1.00 17.80 118 THR A N 1
ATOM 691 C CA . THR A 1 120 ? 25.045 29.389 -20.577 1.00 18.01 118 THR A CA 1
ATOM 692 C C . THR A 1 120 ? 25.556 28.134 -21.296 1.00 17.77 118 THR A C 1
ATOM 693 O O . THR A 1 120 ? 25.282 27.949 -22.496 1.00 17.51 118 THR A O 1
ATOM 697 N N . GLN A 1 121 ? 26.351 27.302 -20.606 1.00 17.58 119 GLN A N 1
ATOM 698 C CA . GLN A 1 121 ? 26.755 26.033 -21.216 1.00 18.03 119 GLN A CA 1
ATOM 699 C C . GLN A 1 121 ? 25.548 25.145 -21.536 1.00 16.94 119 GLN A C 1
ATOM 700 O O . GLN A 1 121 ? 25.494 24.525 -22.624 1.00 18.24 119 GLN A O 1
ATOM 706 N N . TYR A 1 122 ? 24.588 25.051 -20.604 1.00 16.57 120 TYR A N 1
ATOM 707 C CA . TYR A 1 122 ? 23.365 24.293 -20.850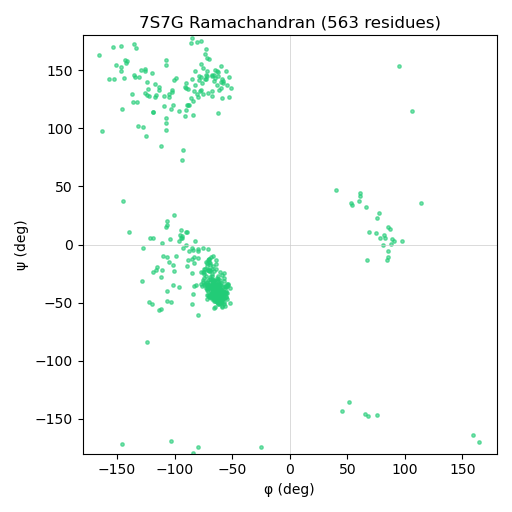 1.00 17.72 120 TYR A CA 1
ATOM 708 C C . TYR A 1 122 ? 22.646 24.824 -22.084 1.00 17.13 120 TYR A C 1
ATOM 709 O O . TYR A 1 122 ? 22.172 24.054 -22.904 1.00 18.77 120 TYR A O 1
ATOM 718 N N . ALA A 1 123 ? 22.509 26.156 -22.196 1.00 15.96 121 ALA A N 1
ATOM 719 C CA . ALA A 1 123 ? 21.822 26.752 -23.348 1.00 17.12 121 ALA A CA 1
ATOM 720 C C . ALA A 1 123 ? 22.444 26.285 -24.659 1.00 17.05 121 ALA A C 1
ATOM 721 O O . ALA A 1 123 ? 21.733 25.962 -25.619 1.00 17.22 121 ALA A O 1
ATOM 723 N N . ARG A 1 124 ? 23.780 26.215 -24.708 1.00 16.63 122 ARG A N 1
ATOM 724 C CA . ARG A 1 124 ? 24.454 25.803 -25.926 1.00 17.30 122 ARG A CA 1
ATOM 725 C C . ARG A 1 124 ? 24.115 24.366 -26.302 1.00 17.96 122 ARG A C 1
ATOM 726 O O . ARG A 1 124 ? 23.996 24.041 -27.494 1.00 19.56 122 ARG A O 1
ATOM 734 N N . LEU A 1 125 ? 24.052 23.462 -25.319 1.00 18.46 123 LEU A N 1
ATOM 735 C CA . LEU A 1 125 ? 23.721 22.082 -25.681 1.00 18.64 123 LEU A CA 1
ATOM 736 C C . LEU A 1 125 ? 22.241 21.911 -25.981 1.00 17.80 123 LEU A C 1
ATOM 737 O O . LEU A 1 125 ? 21.906 21.165 -26.904 1.00 19.08 123 LEU A O 1
ATOM 742 N N . VAL A 1 126 ? 21.344 22.618 -25.261 1.00 17.33 124 VAL A N 1
ATOM 743 C CA . VAL A 1 126 ? 19.931 22.446 -25.617 1.00 17.92 124 VAL A CA 1
ATOM 744 C C . VAL A 1 126 ? 19.597 23.046 -26.977 1.00 16.34 124 VAL A C 1
ATOM 745 O O . VAL A 1 126 ? 18.649 22.594 -27.607 1.00 16.86 124 VAL A O 1
ATOM 749 N N . GLU A 1 127 ? 20.376 24.011 -27.465 1.00 16.13 125 GLU A N 1
ATOM 750 C CA . GLU A 1 127 ? 20.186 24.485 -28.827 1.00 16.97 125 GLU A CA 1
ATOM 751 C C . GLU A 1 127 ? 20.454 23.364 -29.829 1.00 17.04 125 GLU A C 1
ATOM 752 O O . GLU A 1 127 ? 19.800 23.302 -30.889 1.00 17.68 125 GLU A O 1
ATOM 758 N N . ILE A 1 128 ? 21.414 22.457 -29.545 1.00 17.10 126 ILE A N 1
ATOM 759 C CA . ILE A 1 128 ? 21.620 21.301 -30.437 1.00 17.12 126 ILE A CA 1
ATOM 760 C C . ILE A 1 128 ? 20.405 20.388 -30.412 1.00 16.72 126 ILE A C 1
ATOM 761 O O . ILE A 1 128 ? 19.904 19.969 -31.461 1.00 17.16 126 ILE A O 1
ATOM 766 N N . VAL A 1 129 ? 19.912 20.073 -29.204 1.00 16.73 127 VAL A N 1
ATOM 767 C CA . VAL A 1 129 ? 18.767 19.191 -29.091 1.00 17.24 127 VAL A CA 1
ATOM 768 C C . VAL A 1 129 ? 17.571 19.794 -29.799 1.00 16.29 127 VAL A C 1
ATOM 769 O O . VAL A 1 129 ? 16.860 19.124 -30.566 1.00 17.71 127 VAL A O 1
ATOM 773 N N . GLY A 1 130 ? 17.322 21.095 -29.574 1.00 15.85 128 GLY A N 1
ATOM 774 C CA . GLY A 1 130 ? 16.148 21.695 -30.194 1.00 16.15 128 GLY A CA 1
ATOM 775 C C . GLY A 1 130 ? 16.260 21.754 -31.714 1.00 15.45 128 GLY A C 1
ATOM 776 O O . GLY A 1 130 ? 15.236 21.703 -32.413 1.00 16.22 128 GLY A O 1
ATOM 777 N N . MET A 1 131 ? 17.478 21.896 -32.254 1.00 15.36 129 MET A N 1
ATOM 778 C CA . MET A 1 131 ? 17.658 21.876 -33.691 1.00 16.38 129 MET A CA 1
ATOM 779 C C . MET A 1 131 ? 17.253 20.532 -34.289 1.00 16.61 129 MET A C 1
ATOM 780 O O . MET A 1 131 ? 16.775 20.464 -35.427 1.00 18.87 129 MET A O 1
ATOM 785 N N . HIS A 1 132 ? 17.400 19.449 -33.539 1.00 15.85 130 HIS A N 1
ATOM 786 C CA . HIS A 1 132 ? 17.250 18.083 -34.076 1.00 15.66 130 HIS A CA 1
ATOM 787 C C . HIS A 1 132 ? 15.979 17.377 -33.670 1.00 16.84 130 HIS A C 1
ATOM 788 O O . HIS A 1 132 ? 15.430 16.647 -34.493 1.00 18.55 130 HIS A O 1
ATOM 795 N N . ASP A 1 133 ? 15.510 17.511 -32.420 1.00 15.69 131 ASP A N 1
ATOM 796 C CA . ASP A 1 133 ? 14.411 16.628 -31.983 1.00 15.80 131 ASP A CA 1
ATOM 797 C C . ASP A 1 133 ? 13.764 17.216 -30.730 1.00 15.42 131 ASP A C 1
ATOM 798 O O . ASP A 1 133 ? 14.261 17.041 -29.604 1.00 16.33 131 ASP A O 1
ATOM 803 N N . LEU A 1 134 ? 12.649 17.932 -30.935 1.00 15.53 132 LEU A N 1
ATOM 804 C CA . LEU A 1 134 ? 11.943 18.525 -29.794 1.00 15.33 132 LEU A CA 1
ATOM 805 C C . LEU A 1 134 ? 11.249 17.496 -28.938 1.00 15.39 132 LEU A C 1
ATOM 806 O O . LEU A 1 134 ? 10.983 17.779 -27.768 1.00 16.77 132 LEU A O 1
ATOM 811 N N . GLY A 1 135 ? 10.944 16.306 -29.448 1.00 15.73 133 GLY A N 1
ATOM 812 C CA . GLY A 1 135 ? 10.370 15.275 -28.574 1.00 17.28 133 GLY A CA 1
ATOM 813 C C . GLY A 1 135 ? 11.379 14.762 -27.564 1.00 15.90 133 GLY A C 1
ATOM 814 O O . GLY A 1 135 ? 11.068 14.581 -26.369 1.00 17.40 133 GLY A O 1
ATOM 815 N N . VAL A 1 136 ? 12.594 14.483 -28.034 1.00 16.59 134 VAL A N 1
ATOM 816 C CA . VAL A 1 136 ? 13.711 14.220 -27.102 1.00 17.23 134 VAL A CA 1
ATOM 817 C C . VAL A 1 136 ? 13.949 15.428 -26.188 1.00 16.85 134 VAL A C 1
ATOM 818 O O . VAL A 1 136 ? 14.197 15.286 -24.973 1.00 17.37 134 VAL A O 1
ATOM 822 N N . GLY A 1 137 ? 13.896 16.645 -26.756 1.00 16.33 135 GLY A N 1
ATOM 823 C CA . GLY A 1 137 ? 14.164 17.831 -25.957 1.00 17.08 135 GLY A CA 1
ATOM 824 C C . GLY A 1 137 ? 13.203 17.993 -24.802 1.00 17.21 135 GLY A C 1
ATOM 825 O O . GLY A 1 137 ? 13.640 18.261 -23.684 1.00 17.91 135 GLY A O 1
ATOM 826 N N . ILE A 1 138 ? 11.898 17.760 -25.030 1.00 17.80 136 ILE A N 1
ATOM 827 C CA . ILE A 1 138 ? 10.926 17.899 -23.939 1.00 19.50 136 ILE A CA 1
ATOM 828 C C . ILE A 1 138 ? 11.143 16.785 -22.913 1.00 19.43 136 ILE A C 1
ATOM 829 O O . ILE A 1 138 ? 10.966 17.003 -21.692 1.00 20.70 136 ILE A O 1
ATOM 834 N N . THR A 1 139 ? 11.482 15.550 -23.359 1.00 19.07 137 THR A N 1
ATOM 835 C CA A THR A 1 139 ? 11.729 14.503 -22.374 0.46 20.62 137 THR A CA 1
ATOM 836 C CA B THR A 1 139 ? 11.748 14.491 -22.374 0.54 19.44 137 THR A CA 1
ATOM 837 C C . THR A 1 139 ? 12.911 14.864 -21.470 1.00 19.73 137 THR A C 1
ATOM 838 O O . THR A 1 139 ? 12.814 14.746 -20.240 1.00 21.13 137 THR A O 1
ATOM 845 N N . LEU A 1 140 ? 14.014 15.373 -22.056 1.00 19.30 138 LEU A N 1
ATOM 846 C CA . LEU A 1 140 ? 15.164 15.762 -21.218 1.00 18.96 138 LEU A CA 1
ATOM 847 C C . LEU A 1 140 ? 14.883 17.008 -20.391 1.00 18.41 138 LEU A C 1
ATOM 848 O O . LEU A 1 140 ? 15.343 17.115 -19.231 1.00 18.95 138 LEU A O 1
ATOM 853 N N . GLY A 1 141 ? 14.107 17.946 -20.949 1.00 19.50 139 GLY A N 1
ATOM 854 C CA . GLY A 1 141 ? 13.769 19.144 -20.187 1.00 19.81 139 GLY A CA 1
ATOM 855 C C . GLY A 1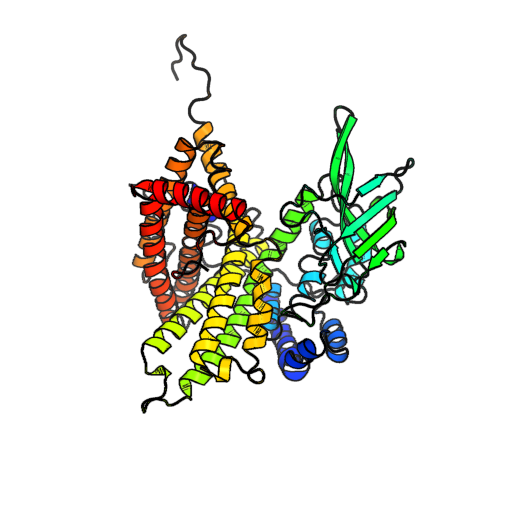 141 ? 12.792 18.866 -19.055 1.00 19.79 139 GLY A C 1
ATOM 856 O O . GLY A 1 141 ? 12.930 19.380 -17.937 1.00 20.31 139 GLY A O 1
ATOM 857 N N . ALA A 1 142 ? 11.763 18.071 -19.329 1.00 19.81 140 ALA A N 1
ATOM 858 C CA . ALA A 1 142 ? 10.862 17.712 -18.256 1.00 21.12 140 ALA A CA 1
ATOM 859 C C . ALA A 1 142 ? 11.633 17.016 -17.139 1.00 21.11 140 ALA A C 1
ATOM 860 O O . ALA A 1 142 ? 11.298 17.159 -15.955 1.00 22.35 140 ALA A O 1
ATOM 862 N N . HIS A 1 143 ? 12.634 16.203 -17.496 1.00 19.89 141 HIS A N 1
ATOM 863 C CA . HIS A 1 143 ? 13.433 15.555 -16.455 1.00 20.47 141 HIS A CA 1
ATOM 864 C C . HIS A 1 143 ? 14.229 16.578 -15.646 1.00 18.97 141 HIS A C 1
ATOM 865 O O . HIS A 1 143 ? 14.110 16.619 -14.410 1.00 20.22 141 HIS A O 1
ATOM 872 N N . GLN A 1 144 ? 15.037 17.428 -16.299 1.00 18.80 142 GLN A N 1
ATOM 873 C CA . GLN A 1 144 ? 16.036 18.196 -15.570 1.00 18.77 142 GLN A CA 1
ATOM 874 C C . GLN A 1 144 ? 15.790 19.697 -15.507 1.00 19.00 142 GLN A C 1
ATOM 875 O O . GLN A 1 144 ? 16.247 20.350 -14.534 1.00 22.19 142 GLN A O 1
ATOM 881 N N . SER A 1 145 ? 15.115 20.280 -16.495 1.00 19.85 143 SER A N 1
ATOM 882 C CA A SER A 1 145 ? 14.814 21.714 -16.416 0.64 19.41 143 SER A CA 1
ATOM 883 C CA B SER A 1 145 ? 14.843 21.703 -16.391 0.36 19.54 143 SER A CA 1
ATOM 884 C C . SER A 1 145 ? 13.757 21.996 -15.348 1.00 20.18 143 SER A C 1
ATOM 885 O O . SER A 1 145 ? 13.789 23.062 -14.689 1.00 21.15 143 SER A O 1
ATOM 890 N N . ILE A 1 146 ? 12.774 21.085 -15.186 1.00 19.66 144 ILE A N 1
ATOM 891 C CA . ILE A 1 146 ? 11.714 21.256 -14.189 1.00 19.72 144 ILE A CA 1
ATOM 892 C C . ILE A 1 146 ? 11.533 20.040 -13.286 1.00 20.37 144 ILE A C 1
ATOM 893 O O . ILE A 1 146 ? 11.180 20.215 -12.120 1.00 21.67 144 ILE A O 1
ATOM 898 N N . GLY A 1 147 ? 11.781 18.811 -13.774 1.00 20.37 145 GLY A N 1
ATOM 899 C CA . GLY A 1 147 ? 11.391 17.612 -12.998 1.00 19.28 145 GLY A CA 1
ATOM 900 C C . GLY A 1 147 ? 12.138 17.419 -11.688 1.00 20.53 145 GLY A C 1
ATOM 901 O O . GLY A 1 147 ? 11.529 17.081 -10.671 1.00 22.52 145 GLY A O 1
ATOM 902 N N . PHE A 1 148 ? 13.440 17.664 -11.675 1.00 20.23 146 PHE A N 1
ATOM 903 C CA . PHE A 1 148 ? 14.192 17.597 -10.413 1.00 20.35 146 PHE A CA 1
ATOM 904 C C . PHE A 1 148 ? 14.878 18.922 -10.096 1.00 20.61 146 PHE A C 1
ATOM 905 O O . PHE A 1 148 ? 15.630 19.020 -9.114 1.00 21.70 146 PHE A O 1
ATOM 913 N N . LYS A 1 149 ? 14.616 19.955 -10.911 1.00 20.32 147 LYS A N 1
ATOM 914 C CA . LYS A 1 149 ? 15.266 21.254 -10.739 1.00 20.74 147 LYS A CA 1
ATOM 915 C C . LYS A 1 149 ? 15.071 21.783 -9.324 1.00 20.94 147 LYS A C 1
ATOM 916 O O . LYS A 1 149 ? 15.958 22.443 -8.771 1.00 21.55 147 LYS A O 1
ATOM 922 N N . GLY A 1 150 ? 13.927 21.499 -8.717 1.00 21.12 148 GLY A N 1
ATOM 923 C CA . GLY A 1 150 ? 13.685 21.966 -7.370 1.00 21.94 148 GLY A CA 1
ATOM 924 C C . GLY A 1 150 ? 14.674 21.399 -6.365 1.00 22.78 148 GLY A C 1
ATOM 925 O O . GLY A 1 150 ? 14.975 22.055 -5.354 1.00 23.69 148 GLY A O 1
ATOM 926 N N . ILE A 1 151 ? 15.171 20.175 -6.595 1.00 21.74 149 ILE A N 1
ATOM 927 C CA . ILE A 1 151 ? 16.230 19.644 -5.725 1.00 22.83 149 ILE A CA 1
ATOM 928 C C . ILE A 1 151 ? 17.509 20.463 -5.869 1.00 23.75 149 ILE A C 1
ATOM 929 O O . ILE A 1 151 ? 18.177 20.746 -4.873 1.00 24.60 149 ILE A O 1
ATOM 934 N N . LEU A 1 152 ? 17.868 20.866 -7.105 1.00 23.85 150 LEU A N 1
ATOM 935 C CA . LEU A 1 152 ? 19.049 21.715 -7.296 1.00 23.46 150 LEU A CA 1
ATOM 936 C C . LEU A 1 152 ? 18.880 23.076 -6.619 1.00 24.30 150 LEU A C 1
ATOM 937 O O . LEU A 1 152 ? 19.832 23.605 -6.041 1.00 27.03 150 LEU A O 1
ATOM 942 N N . LEU A 1 153 ? 17.674 23.666 -6.687 1.00 24.14 151 LEU A N 1
ATOM 943 C CA . LEU A 1 153 ? 17.462 25.025 -6.170 1.00 24.73 151 LEU A CA 1
ATOM 944 C C . LEU A 1 153 ? 17.209 25.062 -4.673 1.00 26.90 151 LEU A C 1
ATOM 945 O O . LEU A 1 153 ? 17.605 26.031 -4.015 1.00 29.88 151 LEU A O 1
ATOM 950 N N . PHE A 1 154 ? 16.506 24.062 -4.131 1.00 25.23 152 PHE A N 1
ATOM 951 C CA . PHE A 1 154 ? 16.014 24.112 -2.761 1.00 25.78 152 PHE A CA 1
ATOM 952 C C . PHE A 1 154 ? 16.394 22.897 -1.930 1.00 25.55 152 PHE A C 1
ATOM 953 O O . PHE A 1 154 ? 16.032 22.831 -0.740 1.00 26.23 152 PHE A O 1
ATOM 961 N N . GLY A 1 155 ? 17.055 21.909 -2.514 1.00 25.87 153 GLY A N 1
ATOM 962 C CA . GLY A 1 155 ? 17.334 20.698 -1.756 1.00 26.43 153 GLY A CA 1
ATOM 963 C C . GLY A 1 155 ? 18.292 20.934 -0.602 1.00 27.56 153 GLY A C 1
ATOM 964 O O . GLY A 1 155 ? 19.202 21.768 -0.661 1.00 28.48 153 GLY A O 1
ATOM 965 N N . THR A 1 156 ? 18.073 20.188 0.480 1.00 27.38 154 THR A N 1
ATOM 966 C CA . THR A 1 156 ? 19.083 20.170 1.523 1.00 29.10 154 THR A CA 1
ATOM 967 C C . THR A 1 156 ? 20.291 19.368 1.031 1.00 30.25 154 THR A C 1
ATOM 968 O O . THR A 1 156 ? 20.238 18.646 0.017 1.00 29.11 154 THR A O 1
ATOM 972 N N . LYS A 1 157 ? 21.385 19.461 1.773 1.00 32.11 155 LYS A N 1
ATOM 973 C CA . LYS A 1 157 ? 22.547 18.653 1.437 1.00 33.42 155 LYS A CA 1
ATOM 974 C C . LYS A 1 157 ? 22.191 17.164 1.383 1.00 32.44 155 LYS A C 1
ATOM 975 O O . LYS A 1 157 ? 22.585 16.461 0.444 1.00 31.57 155 LYS A O 1
ATOM 981 N N . ALA A 1 158 ? 21.429 16.667 2.374 1.00 32.42 156 ALA A N 1
ATOM 982 C CA . ALA A 1 158 ? 21.023 15.264 2.380 1.00 31.28 156 ALA A CA 1
ATOM 983 C C . ALA A 1 158 ? 20.159 14.906 1.173 1.00 30.23 156 ALA A C 1
ATOM 984 O O . ALA A 1 158 ? 20.310 13.819 0.598 1.00 30.67 156 ALA A O 1
ATOM 986 N N . GLN A 1 159 ? 19.215 15.781 0.797 1.00 28.29 157 GLN A N 1
ATOM 987 C CA . GLN A 1 159 ? 18.391 15.502 -0.384 1.00 28.49 157 GLN A CA 1
ATOM 988 C C . GLN A 1 159 ? 19.235 15.454 -1.649 1.00 27.41 157 GLN A C 1
ATOM 989 O O . GLN A 1 159 ? 19.031 14.581 -2.505 1.00 26.54 157 GLN A O 1
ATOM 995 N N . LYS A 1 160 ? 20.162 16.411 -1.811 1.00 25.96 158 LYS A N 1
ATOM 996 C CA . LYS A 1 160 ? 20.975 16.428 -3.017 1.00 26.92 158 LYS A CA 1
ATOM 997 C C . LYS A 1 160 ? 21.814 15.161 -3.138 1.00 27.83 158 LYS A C 1
ATOM 998 O O . LYS A 1 160 ? 21.893 14.555 -4.207 1.00 28.10 158 LYS A O 1
ATOM 1004 N N . GLU A 1 161 ? 22.439 14.742 -2.043 1.00 28.85 159 GLU A N 1
ATOM 1005 C CA . GLU A 1 161 ? 23.356 13.612 -2.101 1.00 30.81 159 GLU A CA 1
ATOM 1006 C C . GLU A 1 161 ? 22.578 12.319 -2.339 1.00 30.58 159 GLU A C 1
ATOM 1007 O O . GLU A 1 161 ? 23.075 11.410 -3.021 1.00 31.11 159 GLU A O 1
ATOM 1013 N N . LYS A 1 162 ? 21.367 12.221 -1.773 1.00 29.28 160 LYS A N 1
ATOM 1014 C CA . LYS A 1 162 ? 20.529 11.028 -1.922 1.00 29.47 160 LYS A CA 1
ATOM 1015 C C . LYS A 1 162 ? 19.986 10.876 -3.339 1.00 29.06 160 LYS A C 1
ATOM 1016 O O . LYS A 1 162 ? 20.007 9.770 -3.903 1.00 29.97 160 LYS A O 1
ATOM 1022 N N . TYR A 1 163 ? 19.505 11.964 -3.942 1.00 26.23 161 TYR A N 1
ATOM 1023 C CA . TYR A 1 163 ? 18.746 11.852 -5.191 1.00 24.60 161 TYR A CA 1
ATOM 1024 C C . TYR A 1 163 ? 19.522 12.192 -6.444 1.00 23.59 161 TYR A C 1
ATOM 1025 O O . TYR A 1 163 ? 19.241 11.608 -7.498 1.00 24.03 161 TYR A O 1
ATOM 1034 N N . LEU A 1 164 ? 20.446 13.163 -6.382 1.00 24.51 162 LEU A N 1
ATOM 1035 C CA . LEU A 1 164 ? 21.004 13.686 -7.647 1.00 24.55 162 LEU A CA 1
ATOM 1036 C C . LEU A 1 164 ? 21.826 12.670 -8.442 1.00 25.01 162 LEU A C 1
ATOM 1037 O O . LEU A 1 164 ? 21.768 12.697 -9.682 1.00 24.60 162 LEU A O 1
ATOM 1042 N N . PRO A 1 165 ? 22.612 11.768 -7.827 1.00 25.45 163 PRO A N 1
ATOM 1043 C CA . PRO A 1 165 ? 23.437 10.881 -8.677 1.00 26.99 163 PRO A CA 1
ATOM 1044 C C . PRO A 1 165 ? 22.629 10.033 -9.650 1.00 26.63 163 PRO A C 1
ATOM 1045 O O . PRO A 1 165 ? 22.959 9.962 -10.851 1.00 26.93 163 PRO A O 1
ATOM 1049 N N . LYS A 1 166 ? 21.535 9.414 -9.187 1.00 26.76 164 LYS A N 1
ATOM 1050 C CA . LYS A 1 166 ? 20.727 8.585 -10.084 1.00 25.91 164 LYS A CA 1
ATOM 1051 C C . LYS A 1 166 ? 19.849 9.413 -11.009 1.00 23.69 164 LYS A C 1
ATOM 1052 O O . LYS A 1 166 ? 19.459 8.928 -12.072 1.00 25.08 164 LYS A O 1
ATOM 1058 N N . LEU A 1 167 ? 19.510 10.656 -10.637 1.00 23.56 165 LEU A N 1
ATOM 1059 C CA . LEU A 1 167 ? 18.841 11.527 -11.594 1.00 23.05 165 LEU A CA 1
ATOM 1060 C C . LEU A 1 167 ? 19.794 11.864 -12.731 1.00 21.94 165 LEU A C 1
ATOM 1061 O O . LEU A 1 167 ? 19.413 11.838 -13.918 1.00 23.30 165 LEU A O 1
ATOM 1066 N N . ALA A 1 168 ? 21.046 12.168 -12.391 1.00 21.63 166 ALA A N 1
ATOM 1067 C CA . ALA A 1 168 ? 22.018 12.616 -13.394 1.00 22.26 166 ALA A CA 1
ATOM 1068 C C . ALA A 1 168 ? 22.416 11.514 -14.364 1.00 22.62 166 ALA A C 1
ATOM 1069 O O . ALA A 1 168 ? 22.753 11.802 -15.522 1.00 23.38 166 ALA A O 1
ATOM 1071 N N . SER A 1 169 ? 22.396 10.244 -13.923 1.00 22.29 167 SER A N 1
ATOM 1072 C CA . SER A 1 169 ? 22.700 9.116 -14.801 1.00 23.91 167 SER A CA 1
ATOM 1073 C C . SER A 1 169 ? 21.495 8.677 -15.616 1.00 24.07 167 SER A C 1
ATOM 1074 O O . SER A 1 169 ? 21.645 7.861 -16.545 1.00 26.26 167 SER A O 1
ATOM 1077 N N . GLY A 1 170 ? 20.309 9.186 -15.287 1.00 23.44 168 GLY A N 1
ATOM 1078 C CA . GLY A 1 170 ? 19.089 8.708 -15.893 1.00 23.38 168 GLY A CA 1
ATOM 1079 C C . GLY A 1 170 ? 18.577 7.402 -15.346 1.00 24.97 168 GLY A C 1
ATOM 1080 O O . GLY A 1 170 ? 17.595 6.879 -15.888 1.00 26.67 168 GLY A O 1
ATOM 1081 N N . GLU A 1 171 ? 19.204 6.868 -14.289 1.00 24.82 169 GLU A N 1
ATOM 1082 C CA . GLU A 1 171 ? 18.669 5.656 -13.680 1.00 26.88 169 GLU A CA 1
ATOM 1083 C C . GLU A 1 171 ? 17.296 5.915 -13.072 1.00 27.50 169 GLU A C 1
ATOM 1084 O O . GLU A 1 171 ? 16.422 5.039 -13.104 1.00 29.71 169 GLU A O 1
ATOM 1090 N N . THR A 1 172 ? 17.065 7.117 -12.541 1.00 24.90 170 THR A N 1
ATOM 1091 C CA . THR A 1 172 ? 15.728 7.528 -12.105 1.00 24.24 170 THR A CA 1
ATOM 1092 C C . THR A 1 172 ? 15.326 8.753 -12.936 1.00 23.15 170 THR A C 1
ATOM 1093 O O . THR A 1 172 ? 15.950 9.826 -12.825 1.00 24.81 170 THR A O 1
ATOM 1097 N N . VAL A 1 173 ? 14.301 8.611 -13.776 1.00 22.20 171 VAL A N 1
ATOM 1098 C CA . VAL A 1 173 ? 13.750 9.765 -14.500 1.00 21.83 171 VAL A CA 1
ATOM 1099 C C . VAL A 1 173 ? 12.847 10.571 -13.574 1.00 21.70 171 VAL A C 1
ATOM 1100 O O . VAL A 1 173 ? 12.212 10.018 -12.662 1.00 21.95 171 VAL A O 1
ATOM 1104 N N . ALA A 1 174 ? 12.841 11.896 -13.746 1.00 20.60 172 ALA A N 1
ATOM 1105 C CA . ALA A 1 174 ? 11.996 12.808 -12.968 1.00 19.91 172 ALA A CA 1
ATOM 1106 C C . ALA A 1 174 ? 10.834 13.377 -13.781 1.00 19.80 172 ALA A C 1
ATOM 1107 O O . ALA A 1 174 ? 10.894 13.454 -15.025 1.00 21.35 172 ALA A O 1
ATOM 1109 N N . ALA A 1 175 ? 9.809 13.840 -13.037 1.00 20.26 173 ALA A N 1
ATOM 1110 C CA . ALA A 1 175 ? 8.643 14.532 -13.570 1.00 20.05 173 ALA A CA 1
ATOM 1111 C C . ALA A 1 175 ? 8.171 15.628 -12.623 1.00 20.93 173 ALA A C 1
ATOM 1112 O O . ALA A 1 175 ? 8.190 15.457 -11.406 1.00 21.77 173 ALA A O 1
ATOM 1114 N N . PHE A 1 176 ? 7.705 16.733 -13.192 1.00 19.88 174 PHE A N 1
ATOM 1115 C CA . PHE A 1 176 ? 7.180 17.892 -12.475 1.00 18.95 174 PHE A CA 1
ATOM 1116 C C . PHE A 1 176 ? 5.666 17.746 -12.432 1.00 19.72 174 PHE A C 1
ATOM 1117 O O . PHE A 1 176 ? 4.987 17.795 -13.463 1.00 20.37 174 PHE A O 1
ATOM 1125 N N . CYS A 1 177 ? 5.121 17.578 -11.230 1.00 20.77 175 CYS A N 1
ATOM 1126 C CA . CYS A 1 177 ? 3.705 17.195 -11.049 1.00 21.52 175 CYS A CA 1
ATOM 1127 C C . CYS A 1 177 ? 2.911 18.338 -10.432 1.00 20.75 175 CYS A C 1
ATOM 1128 O O . CYS A 1 177 ? 2.692 18.393 -9.225 1.00 21.08 175 CYS A O 1
ATOM 1131 N N . LEU A 1 178 ? 2.453 19.245 -11.282 1.00 20.40 176 LEU A N 1
ATOM 1132 C CA . LEU A 1 178 ? 1.662 20.389 -10.855 1.00 21.23 176 LEU A CA 1
ATOM 1133 C C . LEU A 1 178 ? 0.228 20.324 -11.373 1.00 20.49 176 LEU A C 1
ATOM 1134 O O . LEU A 1 178 ? -0.719 20.291 -10.562 1.00 21.48 176 LEU A O 1
ATOM 1139 N N . THR A 1 179 ? 0.042 20.227 -12.697 1.00 20.22 177 THR A N 1
ATOM 1140 C CA . THR A 1 179 ? -1.274 20.320 -13.322 1.00 20.07 177 THR A CA 1
ATOM 1141 C C . THR A 1 179 ? -2.189 19.189 -12.862 1.00 19.33 177 THR A C 1
ATOM 1142 O O . THR A 1 179 ? -1.755 18.043 -12.675 1.00 20.56 177 THR A O 1
ATOM 1146 N N . GLU A 1 180 ? -3.472 19.514 -12.735 1.00 21.33 178 GLU A N 1
ATOM 1147 C CA . GLU A 1 180 ? -4.538 18.577 -12.406 1.00 20.43 178 GLU A CA 1
ATOM 1148 C C . GLU A 1 180 ? -5.706 18.808 -13.346 1.00 20.62 178 GLU A C 1
ATOM 1149 O O . GLU A 1 180 ? -5.781 19.845 -14.017 1.00 20.68 178 GLU A O 1
ATOM 1155 N N . PRO A 1 181 ? -6.695 17.904 -13.355 1.00 20.52 179 PRO A N 1
ATOM 1156 C CA . PRO A 1 181 ? -7.887 18.148 -14.188 1.00 21.67 179 PRO A CA 1
ATOM 1157 C C . PRO A 1 181 ? -8.519 19.519 -13.949 1.00 22.70 179 PRO A C 1
ATOM 1158 O O . PRO A 1 181 ? -8.952 20.167 -14.903 1.00 23.60 179 PRO A O 1
ATOM 1162 N N . SER A 1 182 ? -8.533 20.002 -12.705 1.00 23.80 180 SER A N 1
ATOM 1163 C CA . SER A 1 182 ? -9.162 21.270 -12.387 1.00 23.28 180 SER A CA 1
ATOM 1164 C C . SER A 1 182 ? -8.252 22.465 -12.524 1.00 21.67 180 SER A C 1
ATOM 1165 O O . SER A 1 182 ? -8.768 23.599 -12.559 1.00 24.94 180 SER A O 1
ATOM 1168 N N . SER A 1 183 ? -6.937 22.270 -12.643 1.00 21.10 181 SER A N 1
ATOM 1169 C CA . SER A 1 183 ? -6.017 23.385 -12.375 1.00 22.32 181 SER A CA 1
ATOM 1170 C C . SER A 1 183 ? -4.807 23.296 -13.283 1.00 22.12 181 SER A C 1
ATOM 1171 O O . SER A 1 183 ? -4.058 22.313 -13.226 1.00 23.86 181 SER A O 1
ATOM 1174 N N . GLY A 1 184 ? -4.642 24.290 -14.133 1.00 21.22 182 GLY A N 1
ATOM 1175 C CA . GLY A 1 184 ? -3.548 24.386 -15.065 1.00 20.54 182 GLY A CA 1
ATOM 1176 C C . GLY A 1 184 ? -2.845 25.700 -14.835 1.00 19.89 182 GLY A C 1
ATOM 1177 O O . GLY A 1 184 ? -1.810 25.792 -14.156 1.00 22.24 182 GLY A O 1
ATOM 1178 N N . SER A 1 185 ? -3.391 26.746 -15.447 1.00 19.24 183 SER A N 1
ATOM 1179 C CA . SER A 1 185 ? -2.855 28.098 -15.228 1.00 19.55 183 SER A CA 1
ATOM 1180 C C . SER A 1 185 ? -2.952 28.508 -13.764 1.00 20.85 183 SER A C 1
ATOM 1181 O O . SER A 1 185 ? -2.093 29.232 -13.266 1.00 22.64 183 SER A O 1
ATOM 1184 N N . ASP A 1 186 ? -4.038 28.163 -13.100 1.00 20.25 184 ASP A N 1
ATOM 1185 C CA . ASP A 1 186 ? -4.261 28.611 -11.712 1.00 21.91 184 ASP A CA 1
ATOM 1186 C C . ASP A 1 186 ? -3.711 27.546 -10.770 1.00 22.08 184 ASP A C 1
ATOM 1187 O O . ASP A 1 186 ? -4.446 26.718 -10.212 1.00 22.46 184 ASP A O 1
ATOM 1192 N N . ALA A 1 187 ? -2.384 27.593 -10.555 1.00 21.79 185 ALA A N 1
ATOM 1193 C CA . ALA A 1 187 ? -1.753 26.605 -9.679 1.00 24.10 185 ALA A CA 1
ATOM 1194 C C . ALA A 1 187 ? -2.264 26.677 -8.259 1.00 25.16 185 ALA A C 1
ATOM 1195 O O . ALA A 1 187 ? -2.282 25.652 -7.558 1.00 27.65 185 ALA A O 1
ATOM 1197 N N . ALA A 1 188 ? -2.682 27.866 -7.808 1.00 25.13 186 ALA A N 1
ATOM 1198 C CA . ALA A 1 188 ? -3.113 28.030 -6.432 1.00 26.74 186 ALA A CA 1
ATOM 1199 C C . ALA A 1 188 ? -4.363 27.202 -6.150 1.00 28.92 186 ALA A C 1
ATOM 1200 O O . ALA A 1 188 ? -4.660 26.926 -4.990 1.00 31.63 186 ALA A O 1
ATOM 1202 N N . SER A 1 189 ? -5.069 26.753 -7.185 1.00 27.73 187 SER A N 1
ATOM 1203 C CA . SER A 1 189 ? -6.334 26.033 -7.025 1.00 26.53 187 SER A CA 1
ATOM 1204 C C . SER A 1 189 ? -6.191 24.512 -6.984 1.00 26.15 187 SER A C 1
ATOM 1205 O O . SER A 1 189 ? -7.218 23.810 -6.956 1.00 27.00 187 SER A O 1
ATOM 1208 N N . ILE A 1 190 ? -4.961 23.984 -6.939 1.00 25.49 188 ILE A N 1
ATOM 1209 C CA . ILE A 1 190 ? -4.795 22.529 -6.957 1.00 25.38 188 ILE A CA 1
ATOM 1210 C C . ILE A 1 190 ? -5.507 21.881 -5.760 1.00 26.38 188 ILE A C 1
ATOM 1211 O O . ILE A 1 190 ? -5.679 22.488 -4.694 1.00 26.96 188 ILE A O 1
ATOM 1216 N N . ARG A 1 191 ? -5.899 20.612 -5.942 1.00 27.13 189 ARG A N 1
ATOM 1217 C CA . ARG A 1 191 ? -6.708 19.857 -4.986 1.00 28.21 189 ARG A CA 1
ATOM 1218 C C . ARG A 1 191 ? -5.991 18.672 -4.373 1.00 26.92 189 ARG A C 1
ATOM 1219 O O . ARG A 1 191 ? -6.416 18.215 -3.301 1.00 27.13 189 ARG A O 1
ATOM 1227 N N . THR A 1 192 ? -4.910 18.184 -4.990 1.00 24.85 190 THR A N 1
ATOM 1228 C CA . THR A 1 192 ? -4.129 17.119 -4.380 1.00 24.38 190 THR A CA 1
ATOM 1229 C C . THR A 1 192 ? -3.728 17.563 -2.975 1.00 24.97 190 THR A C 1
ATOM 1230 O O . THR A 1 192 ? -3.373 18.731 -2.758 1.00 26.44 190 THR A O 1
ATOM 1234 N N . SER A 1 193 ? -3.829 16.639 -2.005 1.00 26.55 191 SER A N 1
ATOM 1235 C CA . SER A 1 193 ? -3.660 16.989 -0.597 1.00 28.70 191 SER A CA 1
ATOM 1236 C C . SER A 1 193 ? -2.590 16.118 0.051 1.00 29.33 191 SER A C 1
ATOM 1237 O O . SER A 1 193 ? -2.372 14.964 -0.337 1.00 30.40 191 SER A O 1
ATOM 1240 N N . ALA A 1 194 ? -1.920 16.676 1.060 1.00 28.96 192 ALA A N 1
ATOM 1241 C CA . ALA A 1 194 ? -0.951 15.925 1.855 1.00 29.93 192 ALA A CA 1
ATOM 1242 C C . ALA A 1 194 ? -1.190 16.263 3.316 1.00 30.97 192 ALA A C 1
ATOM 1243 O O . ALA A 1 194 ? -1.120 17.432 3.711 1.00 32.79 192 ALA A O 1
ATOM 1245 N N . VAL A 1 195 ? -1.457 15.248 4.127 1.00 31.41 193 VAL A N 1
ATOM 1246 C CA . VAL A 1 195 ? -1.949 15.442 5.482 1.00 32.83 193 VAL A CA 1
ATOM 1247 C C . VAL A 1 195 ? -0.899 14.887 6.434 1.00 33.25 193 VAL A C 1
ATOM 1248 O O . VAL A 1 195 ? -0.464 13.746 6.260 1.00 33.01 193 VAL A O 1
ATOM 1252 N N . PRO A 1 196 ? -0.437 15.655 7.420 1.00 34.95 194 PRO A N 1
ATOM 1253 C CA . PRO A 1 196 ? 0.632 15.166 8.290 1.00 37.12 194 PRO A CA 1
ATOM 1254 C C . PRO A 1 196 ? 0.119 14.103 9.245 1.00 37.87 194 PRO A C 1
ATOM 1255 O O . PRO A 1 196 ? -1.036 14.135 9.691 1.00 38.42 194 PRO A O 1
ATOM 1259 N N . SER A 1 197 ? 0.995 13.137 9.541 1.00 38.40 195 SER A N 1
ATOM 1260 C CA . SER A 1 197 ? 0.700 12.138 10.570 1.00 39.80 195 SER A CA 1
ATOM 1261 C C . SER A 1 197 ? 0.732 12.780 11.952 1.00 41.80 195 SER A C 1
ATOM 1262 O O . SER A 1 197 ? 1.314 13.854 12.136 1.00 42.80 195 SER A O 1
ATOM 1265 N N . PRO A 1 198 ? 0.096 12.140 12.945 1.00 43.85 196 PRO A N 1
ATOM 1266 C CA . PRO A 1 198 ? 0.206 12.640 14.330 1.00 45.92 196 PRO A CA 1
ATOM 1267 C C . PRO A 1 198 ? 1.636 12.803 14.825 1.00 49.28 196 PRO A C 1
ATOM 1268 O O . PRO A 1 198 ? 1.938 13.821 15.452 1.00 50.73 196 PRO A O 1
ATOM 1272 N N . CYS A 1 199 ? 2.537 11.861 14.523 1.00 50.82 197 CYS A N 1
ATOM 1273 C CA . CYS A 1 199 ? 3.935 12.012 14.919 1.00 53.50 197 CYS A CA 1
ATOM 1274 C C . CYS A 1 199 ? 4.659 13.086 14.106 1.00 52.53 197 CYS A C 1
ATOM 1275 O O . CYS A 1 199 ? 5.734 13.543 14.517 1.00 53.13 197 CYS A O 1
ATOM 1278 N N . GLY A 1 200 ? 4.120 13.470 12.952 1.00 50.23 198 GLY A N 1
ATOM 1279 C CA . GLY A 1 200 ? 4.833 14.338 12.036 1.00 48.34 198 GLY A CA 1
ATOM 1280 C C . GLY A 1 200 ? 5.945 13.657 11.273 1.00 45.73 198 GLY A C 1
ATOM 1281 O O . GLY A 1 200 ? 6.748 14.344 10.637 1.00 46.18 198 GLY A O 1
ATOM 1282 N N . LYS A 1 201 ? 6.040 12.326 11.341 1.00 42.49 199 LYS A N 1
ATOM 1283 C CA . LYS A 1 201 ? 7.091 11.625 10.625 1.00 40.30 199 LYS A CA 1
ATOM 1284 C C . LYS A 1 201 ? 6.816 11.562 9.130 1.00 37.98 199 LYS A C 1
ATOM 1285 O O . LYS A 1 201 ? 7.759 11.382 8.352 1.00 38.13 199 LYS A O 1
ATOM 1287 N N . TYR A 1 202 ? 5.557 11.674 8.716 1.00 36.13 200 TYR A N 1
ATOM 1288 C CA . TYR A 1 202 ? 5.245 11.552 7.294 1.00 35.68 200 TYR A CA 1
ATOM 1289 C C . TYR A 1 202 ? 3.972 12.310 6.962 1.00 33.77 200 TYR A C 1
ATOM 1290 O O . TYR A 1 202 ? 3.238 12.785 7.842 1.00 34.67 200 TYR A O 1
ATOM 1299 N N . TYR A 1 203 ? 3.733 12.430 5.658 1.00 32.74 201 TYR A N 1
ATOM 1300 C CA . TYR A 1 203 ? 2.484 12.947 5.136 1.00 32.34 201 TYR A CA 1
ATOM 1301 C C . TYR A 1 203 ? 1.840 11.863 4.287 1.00 33.01 201 TYR A C 1
ATOM 1302 O O . TYR A 1 203 ? 2.536 11.057 3.678 1.00 35.01 201 TYR A O 1
ATOM 1311 N N . THR A 1 204 ? 0.509 11.833 4.276 1.00 32.59 202 THR A N 1
ATOM 1312 C CA . THR A 1 204 ? -0.254 10.966 3.388 1.00 32.06 202 THR A CA 1
ATOM 1313 C C . THR A 1 204 ? -0.766 11.801 2.219 1.00 30.82 202 THR A C 1
ATOM 1314 O O . THR A 1 204 ? -1.522 12.760 2.414 1.00 30.77 202 THR A O 1
ATOM 1318 N N . LEU A 1 205 ? -0.358 11.423 1.013 1.00 29.84 203 LEU A N 1
ATOM 1319 C CA . LEU A 1 205 ? -0.619 12.187 -0.207 1.00 28.99 203 LEU A CA 1
ATOM 1320 C C . LEU A 1 205 ? -1.709 11.511 -1.035 1.00 28.85 203 LEU A C 1
ATOM 1321 O O . LEU A 1 205 ? -1.638 10.297 -1.288 1.00 29.09 203 LEU A O 1
ATOM 1326 N N . ASN A 1 206 ? -2.724 12.285 -1.434 1.00 27.71 204 ASN A N 1
ATOM 1327 C CA . ASN A 1 206 ? -3.837 11.786 -2.238 1.00 29.02 204 ASN A CA 1
ATOM 1328 C C . ASN A 1 206 ? -4.160 12.797 -3.331 1.00 28.21 204 ASN A C 1
ATOM 1329 O O . ASN A 1 206 ? -4.360 13.984 -3.052 1.00 29.09 204 ASN A O 1
ATOM 1334 N N . GLY A 1 207 ? -4.250 12.330 -4.567 1.00 26.85 205 GLY A N 1
ATOM 1335 C CA . GLY A 1 207 ? -4.673 13.206 -5.640 1.00 27.73 205 GLY A CA 1
ATOM 1336 C C . GLY A 1 207 ? -4.355 12.609 -7.005 1.00 25.81 205 GLY A C 1
ATOM 1337 O O . GLY A 1 207 ? -3.971 11.438 -7.153 1.00 25.71 205 GLY A O 1
ATOM 1338 N N . SER A 1 208 ? -4.525 13.430 -8.002 1.00 25.34 206 SER A N 1
ATOM 1339 C CA . SER A 1 208 ? -4.109 13.007 -9.325 1.00 26.92 206 SER A CA 1
ATOM 1340 C C . SER A 1 208 ? -3.606 14.225 -10.096 1.00 24.69 206 SER A C 1
ATOM 1341 O O . SER A 1 208 ? -4.017 15.373 -9.863 1.00 27.59 206 SER A O 1
ATOM 1344 N N . LYS A 1 209 ? -2.716 13.950 -11.020 1.00 23.23 207 LYS A N 1
ATOM 1345 C CA . LYS A 1 209 ? -2.069 14.968 -11.830 1.00 21.48 207 LYS A CA 1
ATOM 1346 C C . LYS A 1 209 ? -2.265 14.615 -13.298 1.00 21.29 207 LYS A C 1
ATOM 1347 O O . LYS A 1 209 ? -2.442 13.445 -13.647 1.00 23.76 207 LYS A O 1
ATOM 1353 N N . LEU A 1 210 ? -2.336 15.640 -14.139 1.00 20.72 208 LEU A N 1
ATOM 1354 C CA . LEU A 1 210 ? -2.766 15.484 -15.529 1.00 21.14 208 LEU A CA 1
ATOM 1355 C C . LEU A 1 210 ? -1.703 16.025 -16.486 1.00 19.34 208 LEU A C 1
ATOM 1356 O O . LEU A 1 210 ? -1.080 17.054 -16.227 1.00 19.55 208 LEU A O 1
ATOM 1361 N N . TRP A 1 211 ? -1.496 15.292 -17.592 1.00 19.26 209 TRP A N 1
ATOM 1362 C CA . TRP A 1 211 ? -0.605 15.700 -18.687 1.00 19.62 209 TRP A CA 1
ATOM 1363 C C . TRP A 1 211 ? 0.823 15.858 -18.179 1.00 18.88 209 TRP A C 1
ATOM 1364 O O . TRP A 1 211 ? 1.501 16.835 -18.491 1.00 21.34 209 TRP A O 1
ATOM 1375 N N . ILE A 1 212 ? 1.299 14.912 -17.377 1.00 19.33 210 ILE A N 1
ATOM 1376 C CA . ILE A 1 212 ? 2.635 15.046 -16.801 1.00 19.36 210 ILE A CA 1
ATOM 1377 C C . ILE A 1 212 ? 3.659 14.461 -17.767 1.00 18.52 210 ILE A C 1
ATOM 1378 O O . ILE A 1 212 ? 3.631 13.255 -18.063 1.00 19.21 210 ILE A O 1
ATOM 1383 N N . SER A 1 213 ? 4.597 15.284 -18.208 1.00 18.51 211 SER A N 1
ATOM 1384 C CA . SER A 1 213 ? 5.669 14.801 -19.079 1.00 19.59 211 SER A CA 1
ATOM 1385 C C . SER A 1 213 ? 6.548 13.853 -18.264 1.00 19.44 211 SER A C 1
ATOM 1386 O O . SER A 1 213 ? 6.951 14.167 -17.131 1.00 20.82 211 SER A O 1
ATOM 1389 N N . ASN A 1 214 ? 6.848 12.689 -18.822 1.00 19.45 212 ASN A N 1
ATOM 1390 C CA . ASN A 1 214 ? 7.541 11.607 -18.129 1.00 19.31 212 ASN A CA 1
ATOM 1391 C C . ASN A 1 214 ? 6.706 10.948 -17.025 1.00 20.65 212 ASN A C 1
ATOM 1392 O O . ASN A 1 214 ? 7.233 10.132 -16.288 1.00 22.05 212 ASN A O 1
ATOM 1397 N N . GLY A 1 215 ? 5.401 11.221 -16.921 1.00 20.58 213 GLY A N 1
ATOM 1398 C CA . GLY A 1 215 ? 4.647 10.656 -15.810 1.00 21.74 213 GLY A CA 1
ATOM 1399 C C . GLY A 1 215 ? 4.665 9.141 -15.781 1.00 22.86 213 GLY A C 1
ATOM 1400 O O . GLY A 1 215 ? 4.644 8.542 -14.706 1.00 24.41 213 GLY A O 1
ATOM 1401 N N . GLY A 1 216 ? 4.705 8.503 -16.955 1.00 22.48 214 GLY A N 1
ATOM 1402 C CA . GLY A 1 216 ? 4.744 7.055 -17.026 1.00 23.90 214 GLY A CA 1
ATOM 1403 C C . GLY A 1 216 ? 6.122 6.449 -16.971 1.00 24.75 214 GLY A C 1
ATOM 1404 O O . GLY A 1 216 ? 6.253 5.210 -16.982 1.00 27.92 214 GLY A O 1
ATOM 1405 N N . LEU A 1 217 ? 7.160 7.287 -16.972 1.00 23.60 215 LEU A N 1
ATOM 1406 C CA . LEU A 1 217 ? 8.551 6.840 -16.951 1.00 24.22 215 LEU A CA 1
ATOM 1407 C C . LEU A 1 217 ? 9.249 7.155 -15.646 1.00 23.66 215 LEU A C 1
ATOM 1408 O O . LEU A 1 217 ? 10.248 6.503 -15.326 1.00 26.60 215 LEU A O 1
ATOM 1413 N N . ALA A 1 218 ? 8.755 8.125 -14.894 1.00 23.14 216 ALA A N 1
ATOM 1414 C CA . ALA A 1 218 ? 9.510 8.683 -13.788 1.00 22.77 216 ALA A CA 1
ATOM 1415 C C . ALA A 1 218 ? 9.514 7.786 -12.566 1.00 23.29 216 ALA A C 1
ATOM 1416 O O . ALA A 1 218 ? 8.511 7.148 -12.219 1.00 25.15 216 ALA A O 1
ATOM 1418 N N . ASP A 1 219 ? 10.645 7.795 -11.875 1.00 23.72 217 ASP A N 1
ATOM 1419 C CA . ASP A 1 219 ? 10.714 7.214 -10.534 1.00 25.03 217 ASP A CA 1
ATOM 1420 C C . ASP A 1 219 ? 10.805 8.275 -9.446 1.00 24.75 217 ASP A C 1
ATOM 1421 O O . ASP A 1 219 ? 10.645 7.951 -8.259 1.00 25.75 217 ASP A O 1
ATOM 1426 N N . ILE A 1 220 ? 11.038 9.537 -9.811 1.00 24.26 218 ILE A N 1
ATOM 1427 C CA . ILE A 1 220 ? 11.095 10.657 -8.878 1.00 24.42 218 ILE A CA 1
ATOM 1428 C C . ILE A 1 220 ? 10.112 11.700 -9.391 1.00 22.84 218 ILE A C 1
ATOM 1429 O O . ILE A 1 220 ? 10.101 12.031 -10.592 1.00 22.93 218 ILE A O 1
ATOM 1434 N N . PHE A 1 221 ? 9.252 12.178 -8.501 1.00 23.55 219 PHE A N 1
ATOM 1435 C CA . PHE A 1 221 ? 8.262 13.190 -8.851 1.00 23.25 219 PHE A CA 1
ATOM 1436 C C . PHE A 1 221 ? 8.445 14.387 -7.936 1.00 24.24 219 PHE A C 1
ATOM 1437 O O . PHE A 1 221 ? 8.523 14.225 -6.716 1.00 25.18 219 PHE A O 1
ATOM 1445 N N . THR A 1 222 ? 8.446 15.601 -8.493 1.00 20.78 220 THR A N 1
ATOM 1446 C CA . THR A 1 222 ? 8.285 16.811 -7.676 1.00 20.99 220 THR A CA 1
ATOM 1447 C C . THR A 1 222 ? 6.795 17.102 -7.641 1.00 22.66 220 THR A C 1
ATOM 1448 O O . THR A 1 222 ? 6.205 17.430 -8.676 1.00 23.46 220 THR A O 1
ATOM 1452 N N . VAL A 1 223 ? 6.173 16.924 -6.465 1.00 21.40 221 VAL A N 1
ATOM 1453 C CA . VAL A 1 223 ? 4.715 16.956 -6.352 1.00 22.97 221 VAL A CA 1
ATOM 1454 C C . VAL A 1 223 ? 4.285 18.151 -5.525 1.00 22.64 221 VAL A C 1
ATOM 1455 O O . VAL A 1 223 ? 4.812 18.377 -4.434 1.00 23.94 221 VAL A O 1
ATOM 1459 N N . PHE A 1 224 ? 3.306 18.883 -6.027 1.00 22.13 222 PHE A N 1
ATOM 1460 C CA . PHE A 1 224 ? 2.730 20.016 -5.315 1.00 22.02 222 PHE A CA 1
ATOM 1461 C C . PHE A 1 224 ? 1.374 19.622 -4.756 1.00 22.07 222 PHE A C 1
ATOM 1462 O O . PHE A 1 224 ? 0.522 19.111 -5.503 1.00 23.16 222 PHE A O 1
ATOM 1470 N N . ALA A 1 225 ? 1.193 19.844 -3.443 1.00 22.87 223 ALA A N 1
ATOM 1471 C CA . ALA A 1 225 ? -0.014 19.382 -2.772 1.00 23.82 223 ALA A CA 1
ATOM 1472 C C . ALA A 1 225 ? -0.382 20.364 -1.672 1.00 24.16 223 ALA A C 1
ATOM 1473 O O . ALA A 1 225 ? 0.493 21.012 -1.100 1.00 27.58 223 ALA A O 1
ATOM 1475 N N . LYS A 1 226 ? -1.688 20.484 -1.393 1.00 24.22 224 LYS A N 1
ATOM 1476 C CA . LYS A 1 226 ? -2.151 21.350 -0.314 1.00 25.48 224 LYS A CA 1
ATOM 1477 C C . LYS A 1 226 ? -1.930 20.667 1.029 1.00 27.90 224 LYS A C 1
ATOM 1478 O O . LYS A 1 226 ? -2.307 19.509 1.199 1.00 27.92 224 LYS A O 1
ATOM 1484 N N . THR A 1 227 ? -1.361 21.397 1.979 1.00 29.74 225 THR A N 1
ATOM 1485 C CA . THR A 1 227 ? -1.108 20.920 3.333 1.00 29.09 225 THR A CA 1
ATOM 1486 C C . THR A 1 227 ? -1.671 21.932 4.322 1.00 27.56 225 THR A C 1
ATOM 1487 O O . THR A 1 227 ? -1.688 23.134 4.045 1.00 27.49 225 THR A O 1
ATOM 1491 N N . PRO A 1 228 ? -2.093 21.478 5.496 1.00 26.80 226 PRO A N 1
ATOM 1492 C CA . PRO A 1 228 ? -2.421 22.414 6.590 1.00 26.51 226 PRO A CA 1
ATOM 1493 C C . PRO A 1 228 ? -1.108 23.001 7.097 1.00 27.78 226 PRO A C 1
ATOM 1494 O O . PRO A 1 228 ? -0.132 22.267 7.315 1.00 32.10 226 PRO A O 1
ATOM 1498 N N . VAL A 1 229 ? -1.051 24.323 7.216 1.00 24.55 227 VAL A N 1
ATOM 1499 C CA . VAL A 1 229 ? 0.133 25.028 7.673 1.00 24.99 227 VAL A CA 1
ATOM 1500 C C . VAL A 1 229 ? -0.233 25.848 8.906 1.00 25.27 227 VAL A C 1
ATOM 1501 O O . VAL A 1 229 ? -1.211 26.606 8.889 1.00 24.82 227 VAL A O 1
ATOM 1505 N N . THR A 1 230 ? 0.537 25.671 9.976 1.00 25.90 228 THR A N 1
ATOM 1506 C CA . THR A 1 230 ? 0.302 26.350 11.236 1.00 25.92 228 THR A CA 1
ATOM 1507 C C . THR A 1 230 ? 0.962 27.714 11.236 1.00 26.04 228 THR A C 1
ATOM 1508 O O . THR A 1 230 ? 2.173 27.823 11.027 1.00 27.98 228 THR A O 1
ATOM 1512 N N . ASP A 1 231 ? 0.182 28.753 11.522 1.00 27.55 229 ASP A N 1
ATOM 1513 C CA . ASP A 1 231 ? 0.756 30.085 11.568 1.00 30.39 229 ASP A CA 1
ATOM 1514 C C . ASP A 1 231 ? 1.719 30.159 12.755 1.00 29.98 229 ASP A C 1
ATOM 1515 O O . ASP A 1 231 ? 1.350 29.792 13.875 1.00 28.94 229 ASP A O 1
ATOM 1520 N N . PRO A 1 232 ? 2.966 30.585 12.556 1.00 32.33 230 PRO A N 1
ATOM 1521 C CA . PRO A 1 232 ? 3.925 30.541 13.672 1.00 34.38 230 PRO A CA 1
ATOM 1522 C C . PRO A 1 232 ? 3.564 31.413 14.853 1.00 35.94 230 PRO A C 1
ATOM 1523 O O . PRO A 1 232 ? 3.990 31.102 15.971 1.00 37.79 230 PRO A O 1
ATOM 1527 N N . ALA A 1 233 ? 2.841 32.520 14.642 1.00 35.05 231 ALA A N 1
ATOM 1528 C CA . ALA A 1 233 ? 2.492 33.369 15.775 1.00 36.25 231 ALA A CA 1
ATOM 1529 C C . ALA A 1 233 ? 1.231 32.885 16.500 1.00 34.97 231 ALA A C 1
ATOM 1530 O O . ALA A 1 233 ? 1.235 32.738 17.731 1.00 36.86 231 ALA A O 1
ATOM 1532 N N . THR A 1 234 ? 0.135 32.649 15.772 1.00 30.46 232 THR A N 1
ATOM 1533 C CA . THR A 1 234 ? -1.145 32.377 16.431 1.00 28.10 232 THR A CA 1
ATOM 1534 C C . THR A 1 234 ? -1.501 30.898 16.451 1.00 26.03 232 THR A C 1
ATOM 1535 O O . THR A 1 234 ? -2.382 30.492 17.218 1.00 26.06 232 THR A O 1
ATOM 1539 N N . GLY A 1 235 ? -0.874 30.078 15.610 1.00 25.56 233 GLY A N 1
ATOM 1540 C CA . GLY A 1 235 ? -1.253 28.695 15.505 1.00 24.60 233 GLY A CA 1
ATOM 1541 C C . GLY A 1 235 ? -2.406 28.408 14.555 1.00 24.27 233 GLY A C 1
ATOM 1542 O O . GLY A 1 235 ? -2.713 27.219 14.320 1.00 23.98 233 GLY A O 1
ATOM 1543 N N . ALA A 1 236 ? -3.115 29.442 14.069 1.00 24.11 234 ALA A N 1
ATOM 1544 C CA . ALA A 1 236 ? -4.241 29.203 13.160 1.00 24.05 234 ALA A CA 1
ATOM 1545 C C . ALA A 1 236 ? -3.748 28.437 11.941 1.00 23.80 234 ALA A C 1
ATOM 1546 O O . ALA A 1 236 ? -2.655 28.689 11.445 1.00 25.63 234 ALA A O 1
ATOM 1548 N N . VAL A 1 237 ? -4.563 27.496 11.470 1.00 25.64 235 VAL A N 1
ATOM 1549 C CA . VAL A 1 237 ? -4.209 26.576 10.395 1.00 27.61 235 VAL A CA 1
ATOM 1550 C C . VAL A 1 237 ? -4.870 27.052 9.105 1.00 29.37 235 VAL A C 1
ATOM 1551 O O . VAL A 1 237 ? -6.069 27.344 9.078 1.00 31.37 235 VAL A O 1
ATOM 1555 N N . LYS A 1 238 ? -4.091 27.125 8.028 1.00 28.33 236 LYS A N 1
ATOM 1556 C CA . LYS A 1 238 ? -4.563 27.510 6.696 1.00 31.23 236 LYS A CA 1
ATOM 1557 C C . LYS A 1 238 ? -3.974 26.523 5.706 1.00 29.41 236 LYS A C 1
ATOM 1558 O O . LYS A 1 238 ? -2.821 26.097 5.870 1.00 29.52 236 LYS A O 1
ATOM 1564 N N . GLU A 1 239 ? -4.742 26.171 4.666 1.00 29.57 237 GLU A N 1
ATOM 1565 C CA . GLU A 1 239 ? -4.235 25.262 3.640 1.00 31.43 237 GLU A CA 1
ATOM 1566 C C . GLU A 1 239 ? -3.366 26.053 2.686 1.00 29.79 237 GLU A C 1
ATOM 1567 O O . GLU A 1 239 ? -3.780 27.117 2.207 1.00 31.71 237 GLU A O 1
ATOM 1573 N N . LYS A 1 240 ? -2.160 25.553 2.432 1.00 27.94 238 LYS A N 1
ATOM 1574 C CA . LYS A 1 240 ? -1.252 26.195 1.493 1.00 28.42 238 LYS A CA 1
ATOM 1575 C C . LYS A 1 240 ? -0.508 25.093 0.746 1.00 27.40 238 LYS A C 1
ATOM 1576 O O . LYS A 1 240 ? -0.411 23.960 1.214 1.00 28.37 238 LYS A O 1
ATOM 1582 N N . ILE A 1 241 ? 0.030 25.409 -0.427 1.00 26.53 239 ILE A N 1
ATOM 1583 C CA . ILE A 1 241 ? 0.782 24.410 -1.178 1.00 26.17 239 ILE A CA 1
ATOM 1584 C C . ILE A 1 241 ? 2.144 24.154 -0.553 1.00 24.46 239 ILE A C 1
ATOM 1585 O O . ILE A 1 241 ? 2.821 25.077 -0.079 1.00 24.91 239 ILE A O 1
ATOM 1590 N N . THR A 1 242 ? 2.565 22.883 -0.592 1.00 24.79 240 THR A N 1
ATOM 1591 C CA . THR A 1 242 ? 3.897 22.422 -0.217 1.00 24.42 240 THR A CA 1
ATOM 1592 C C . THR A 1 242 ? 4.421 21.532 -1.340 1.00 24.84 240 THR A C 1
ATOM 1593 O O . THR A 1 242 ? 3.652 20.792 -1.978 1.00 26.55 240 THR A O 1
ATOM 1597 N N . ALA A 1 243 ? 5.725 21.609 -1.584 1.00 23.90 241 ALA A N 1
ATOM 1598 C CA . ALA A 1 243 ? 6.391 20.779 -2.588 1.00 24.48 241 ALA A CA 1
ATOM 1599 C C . ALA A 1 243 ? 7.054 19.595 -1.896 1.00 24.74 241 ALA A C 1
ATOM 1600 O O . ALA A 1 243 ? 7.553 19.728 -0.770 1.00 25.60 241 ALA A O 1
ATOM 1602 N N . PHE A 1 244 ? 7.019 18.433 -2.560 1.00 23.67 242 PHE A N 1
ATOM 1603 C CA . PHE A 1 244 ? 7.587 17.197 -2.024 1.00 24.27 242 PHE A CA 1
ATOM 1604 C C . PHE A 1 244 ? 8.392 16.486 -3.113 1.00 24.39 242 PHE A C 1
ATOM 1605 O O . PHE A 1 244 ? 8.012 16.483 -4.289 1.00 26.01 242 PHE A O 1
ATOM 1613 N N . VAL A 1 245 ? 9.481 15.828 -2.701 1.00 24.30 243 VAL A N 1
ATOM 1614 C CA . VAL A 1 245 ? 10.176 14.835 -3.516 1.00 24.09 243 VAL A CA 1
ATOM 1615 C C . VAL A 1 245 ? 9.554 13.481 -3.215 1.00 25.55 243 VAL A C 1
ATOM 1616 O O . VAL A 1 245 ? 9.570 13.016 -2.063 1.00 26.82 243 VAL A O 1
ATOM 1620 N N . VAL A 1 246 ? 8.923 12.875 -4.216 1.00 25.62 244 VAL A N 1
ATOM 1621 C CA . VAL A 1 246 ? 8.198 11.615 -4.037 1.00 25.06 244 VAL A CA 1
ATOM 1622 C C . VAL A 1 246 ? 8.860 10.526 -4.877 1.00 24.24 244 VAL A C 1
ATOM 1623 O O . VAL A 1 246 ? 9.097 10.722 -6.076 1.00 25.48 244 VAL A O 1
ATOM 1627 N N . GLU A 1 247 ? 9.170 9.398 -4.243 1.00 24.61 245 GLU A N 1
ATOM 1628 C CA . GLU A 1 247 ? 9.699 8.216 -4.943 1.00 25.07 245 GLU A CA 1
ATOM 1629 C C . GLU A 1 247 ? 8.557 7.293 -5.366 1.00 26.56 245 GLU A C 1
ATOM 1630 O O . GLU A 1 247 ? 7.654 7.013 -4.558 1.00 29.33 245 GLU A O 1
ATOM 1636 N N . ARG A 1 248 ? 8.610 6.780 -6.617 1.00 26.31 246 ARG A N 1
ATOM 1637 C CA . ARG A 1 248 ? 7.607 5.803 -7.028 1.00 27.03 246 ARG A CA 1
ATOM 1638 C C . ARG A 1 248 ? 7.539 4.633 -6.046 1.00 29.19 246 ARG A C 1
ATOM 1639 O O . ARG A 1 248 ? 6.458 4.091 -5.785 1.00 31.18 246 ARG A O 1
ATOM 1647 N N . GLY A 1 249 ? 8.677 4.239 -5.481 1.00 30.02 247 GLY A N 1
ATOM 1648 C CA . GLY A 1 249 ? 8.739 3.104 -4.539 1.00 31.49 247 GLY A CA 1
ATOM 1649 C C . GLY A 1 249 ? 8.122 3.354 -3.171 1.00 32.39 247 GLY A C 1
ATOM 1650 O O . GLY A 1 249 ? 8.063 2.423 -2.356 1.00 33.20 247 GLY A O 1
ATOM 1651 N N . PHE A 1 250 ? 7.656 4.575 -2.885 1.00 32.65 248 PHE A N 1
ATOM 1652 C CA . PHE A 1 250 ? 6.952 4.798 -1.624 1.00 32.02 248 PHE A CA 1
ATOM 1653 C C . PHE A 1 250 ? 5.617 4.062 -1.568 1.00 32.94 248 PHE A C 1
ATOM 1654 O O . PHE A 1 250 ? 5.062 3.870 -0.456 1.00 33.97 248 PHE A O 1
ATOM 1662 N N . GLY A 1 251 ? 5.092 3.656 -2.713 1.00 31.90 249 GLY A N 1
ATOM 1663 C CA . GLY A 1 251 ? 3.856 2.891 -2.818 1.00 31.88 249 GLY A CA 1
ATOM 1664 C C . GLY A 1 251 ? 2.644 3.771 -3.072 1.00 31.71 249 GLY A C 1
ATOM 1665 O O . GLY A 1 251 ? 2.617 4.953 -2.719 1.00 33.62 249 GLY A O 1
ATOM 1666 N N . GLY A 1 252 ? 1.621 3.186 -3.708 1.00 30.81 250 GLY A N 1
ATOM 1667 C CA . GLY A 1 252 ? 0.381 3.891 -3.977 1.00 30.18 250 GLY A CA 1
ATOM 1668 C C . GLY A 1 252 ? 0.398 4.777 -5.200 1.00 30.15 250 GLY A C 1
ATOM 1669 O O . GLY A 1 252 ? -0.556 5.554 -5.419 1.00 30.69 250 GLY A O 1
ATOM 1670 N N . ILE A 1 253 ? 1.454 4.708 -6.012 1.00 29.65 251 ILE A N 1
ATOM 1671 C CA . ILE A 1 253 ? 1.587 5.574 -7.188 1.00 28.95 251 ILE A CA 1
ATOM 1672 C C . ILE A 1 253 ? 1.397 4.727 -8.438 1.00 29.42 251 ILE A C 1
ATOM 1673 O O . ILE A 1 253 ? 2.037 3.676 -8.588 1.00 31.52 251 ILE A O 1
ATOM 1678 N N . THR A 1 254 ? 0.503 5.174 -9.316 1.00 27.76 252 THR A N 1
ATOM 1679 C CA . THR A 1 254 ? 0.267 4.537 -10.599 1.00 26.59 252 THR A CA 1
ATOM 1680 C C . THR A 1 254 ? 0.178 5.632 -11.647 1.00 25.38 252 THR A C 1
ATOM 1681 O O . THR A 1 254 ? 0.153 6.821 -11.328 1.00 25.63 252 THR A O 1
ATOM 1685 N N . HIS A 1 255 ? 0.123 5.214 -12.905 1.00 25.22 253 HIS A N 1
ATOM 1686 C CA . HIS A 1 255 ? 0.025 6.175 -13.988 1.00 24.78 253 HIS A CA 1
ATOM 1687 C C . HIS A 1 255 ? -0.927 5.642 -15.065 1.00 25.50 253 HIS A C 1
ATOM 1688 O O . HIS A 1 255 ? -1.158 4.427 -15.178 1.00 26.81 253 HIS A O 1
ATOM 1695 N N . GLY A 1 256 ? -1.463 6.571 -15.876 1.00 25.46 254 GLY A N 1
ATOM 1696 C CA . GLY A 1 256 ? -2.275 6.194 -17.010 1.00 25.83 254 GLY A CA 1
ATOM 1697 C C . GLY A 1 256 ? -1.438 5.875 -18.233 1.00 25.20 254 GLY A C 1
ATOM 1698 O O . GLY A 1 256 ? -0.221 6.023 -18.247 1.00 25.26 254 GLY A O 1
ATOM 1699 N N . PRO A 1 257 ? -2.105 5.468 -19.311 1.00 26.99 255 PRO A N 1
ATOM 1700 C CA . PRO A 1 257 ? -1.396 5.149 -20.542 1.00 28.29 255 PRO A CA 1
ATOM 1701 C C . PRO A 1 257 ? -0.884 6.422 -21.199 1.00 26.90 255 PRO A C 1
ATOM 1702 O O . PRO A 1 257 ? -1.373 7.531 -20.926 1.00 27.16 255 PRO A O 1
ATOM 1706 N N . PRO A 1 258 ? 0.090 6.310 -22.089 1.00 27.25 256 PRO A N 1
ATOM 1707 C CA . PRO A 1 258 ? 0.586 7.512 -22.782 1.00 26.52 256 PRO A CA 1
ATOM 1708 C C . PRO A 1 258 ? -0.542 8.183 -23.558 1.00 25.17 256 PRO A C 1
ATOM 1709 O O . PRO A 1 258 ? -1.310 7.526 -24.269 1.00 29.47 256 PRO A O 1
ATOM 1713 N N . GLU A 1 259 ? -0.642 9.506 -23.444 1.00 23.44 257 GLU A N 1
ATOM 1714 C CA . GLU A 1 259 ? -1.709 10.223 -24.119 1.00 25.02 257 GLU A CA 1
ATOM 1715 C C . GLU A 1 259 ? -1.266 10.508 -25.549 1.00 22.58 257 GLU A C 1
ATOM 1716 O O . GLU A 1 259 ? -0.107 10.843 -25.792 1.00 25.78 257 GLU A O 1
ATOM 1722 N N . LYS A 1 260 ? -2.190 10.416 -26.497 1.00 21.79 258 LYS A N 1
ATOM 1723 C CA . LYS A 1 260 ? -1.853 10.687 -27.894 1.00 21.03 258 LYS A CA 1
ATOM 1724 C C . LYS A 1 260 ? -2.071 12.159 -28.222 1.00 19.12 258 LYS A C 1
ATOM 1725 O O . LYS A 1 260 ? -3.048 12.780 -27.794 1.00 20.38 258 LYS A O 1
ATOM 1731 N N . LYS A 1 261 ? -1.149 12.720 -28.971 1.00 17.66 259 LYS A N 1
ATOM 1732 C CA . LYS A 1 261 ? -1.112 14.178 -29.145 1.00 17.66 259 LYS A CA 1
ATOM 1733 C C . LYS A 1 261 ? -0.616 14.548 -30.532 1.00 16.65 259 LYS A C 1
ATOM 1734 O O . LYS A 1 261 ? -0.125 13.715 -31.303 1.00 18.09 259 LYS A O 1
ATOM 1740 N N . MET A 1 262 ? -0.741 15.852 -30.844 1.00 16.37 260 MET A N 1
ATOM 1741 C CA . MET A 1 262 ? -0.389 16.311 -32.178 1.00 15.69 260 MET A CA 1
ATOM 1742 C C .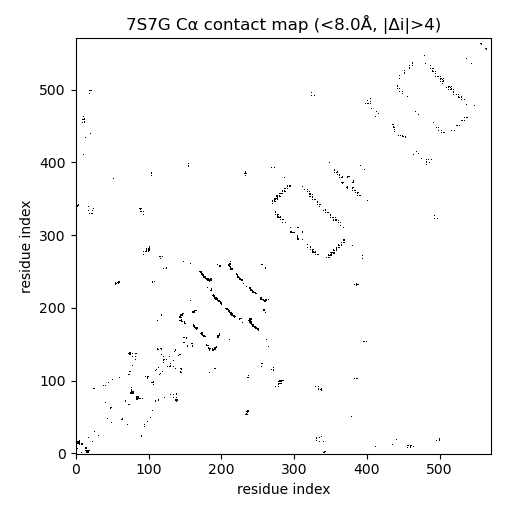 MET A 1 262 ? 1.071 16.119 -32.518 1.00 16.09 260 MET A C 1
ATOM 1743 O O . MET A 1 262 ? 1.416 15.763 -33.668 1.00 17.91 260 MET A O 1
ATOM 1748 N N . GLY A 1 263 ? 1.932 16.489 -31.579 1.00 15.11 261 GLY A N 1
ATOM 1749 C CA . GLY A 1 263 ? 3.349 16.549 -31.790 1.00 16.13 261 GLY A CA 1
ATOM 1750 C C . GLY A 1 263 ? 4.083 16.160 -30.526 1.00 15.33 261 GLY A C 1
ATOM 1751 O O . GLY A 1 263 ? 3.459 15.670 -29.578 1.00 16.67 261 GLY A O 1
ATOM 1752 N N . ILE A 1 264 ? 5.404 16.333 -30.520 1.00 15.61 262 ILE A N 1
ATOM 1753 C CA . ILE A 1 264 ? 6.311 15.819 -29.489 1.00 14.71 262 ILE A CA 1
ATOM 1754 C C . ILE A 1 264 ? 5.861 14.421 -29.103 1.00 14.96 262 ILE A C 1
ATOM 1755 O O . ILE A 1 264 ? 5.860 14.039 -27.920 1.00 17.03 262 ILE A O 1
ATOM 1760 N N . LYS A 1 265 ? 5.586 13.601 -30.117 1.00 16.29 263 LYS A N 1
ATOM 1761 C CA . LYS A 1 265 ? 4.971 12.311 -29.843 1.00 17.64 263 LYS A CA 1
ATOM 1762 C C . LYS A 1 265 ? 5.913 11.334 -29.152 1.00 18.28 263 LYS A C 1
ATOM 1763 O O . LYS A 1 265 ? 5.435 10.400 -28.501 1.00 20.70 263 LYS A O 1
ATOM 1769 N N . ALA A 1 266 ? 7.222 11.527 -29.275 1.00 17.36 264 ALA A N 1
ATOM 1770 C CA . ALA A 1 266 ? 8.189 10.678 -28.590 1.00 17.54 264 ALA A CA 1
ATOM 1771 C C . ALA A 1 266 ? 8.202 10.921 -27.097 1.00 17.71 264 ALA A C 1
ATOM 1772 O O . ALA A 1 266 ? 8.706 10.059 -26.351 1.00 20.89 264 ALA A O 1
ATOM 1774 N N . SER A 1 267 ? 7.737 12.084 -26.653 1.00 17.34 265 SER A N 1
ATOM 1775 C CA A SER A 1 267 ? 7.691 12.340 -25.229 0.69 18.36 265 SER A CA 1
ATOM 1776 C CA B SER A 1 267 ? 7.668 12.393 -25.229 0.31 18.50 265 SER A CA 1
ATOM 1777 C C . SER A 1 267 ? 6.495 11.637 -24.607 1.00 19.61 265 SER A C 1
ATOM 1778 O O . SER A 1 267 ? 5.444 11.487 -25.231 1.00 23.89 265 SER A O 1
ATOM 1783 N N . ASN A 1 268 ? 6.701 11.119 -23.406 1.00 19.83 266 ASN A N 1
ATOM 1784 C CA . ASN A 1 268 ? 5.645 10.469 -22.651 1.00 19.73 266 ASN A CA 1
ATOM 1785 C C . ASN A 1 268 ? 4.834 11.533 -21.913 1.00 20.17 266 ASN A C 1
ATOM 1786 O O . ASN A 1 268 ? 5.416 12.410 -21.262 1.00 21.36 266 ASN A O 1
ATOM 1791 N N . THR A 1 269 ? 3.503 11.454 -22.008 1.00 19.64 267 THR A N 1
ATOM 1792 C CA . THR A 1 269 ? 2.605 12.363 -21.296 1.00 20.22 267 THR A CA 1
ATOM 1793 C C . THR A 1 269 ? 1.548 11.494 -20.651 1.00 20.73 267 THR A C 1
ATOM 1794 O O . THR A 1 269 ? 0.869 10.755 -21.366 1.00 22.55 267 THR A O 1
ATOM 1798 N N . ALA A 1 270 ? 1.400 11.571 -19.318 1.00 21.00 268 ALA A N 1
ATOM 1799 C CA . ALA A 1 270 ? 0.495 10.615 -18.672 1.00 20.86 268 ALA A CA 1
ATOM 1800 C C . ALA A 1 270 ? -0.092 11.236 -17.416 1.00 21.09 268 ALA A C 1
ATOM 1801 O O . ALA A 1 270 ? 0.524 12.081 -16.773 1.00 22.19 268 ALA A O 1
ATOM 1803 N N . GLU A 1 271 ? -1.267 10.743 -17.041 1.00 20.22 269 GLU A N 1
ATOM 1804 C CA . GLU A 1 271 ? -1.835 11.036 -15.740 1.00 20.62 269 GLU A CA 1
ATOM 1805 C C . GLU A 1 271 ? -1.026 10.263 -14.679 1.00 22.19 269 GLU A C 1
ATOM 1806 O O . GLU A 1 271 ? -0.548 9.131 -14.904 1.00 23.28 269 GLU A O 1
ATOM 1812 N N . VAL A 1 272 ? -0.866 10.860 -13.507 1.00 21.33 270 VAL A N 1
ATOM 1813 C CA . VAL A 1 272 ? -0.188 10.217 -12.377 1.00 21.68 270 VAL A CA 1
ATOM 1814 C C . VAL A 1 272 ? -1.147 10.229 -11.196 1.00 21.87 270 VAL A C 1
ATOM 1815 O O . VAL A 1 272 ? -1.726 11.269 -10.870 1.00 23.68 270 VAL A O 1
ATOM 1819 N N . PHE A 1 273 ? -1.344 9.057 -10.576 1.00 23.80 271 PHE A N 1
ATOM 1820 C CA . PHE A 1 273 ? -2.293 8.938 -9.484 1.00 24.58 271 PHE A CA 1
ATOM 1821 C C . PHE A 1 273 ? -1.575 8.639 -8.176 1.00 24.93 271 PHE A C 1
ATOM 1822 O O . PHE A 1 273 ? -0.671 7.794 -8.139 1.00 25.31 271 PHE A O 1
ATOM 1830 N N . PHE A 1 274 ? -1.983 9.337 -7.104 1.00 26.09 272 PHE A N 1
ATOM 1831 C CA . PHE A 1 274 ? -1.396 9.177 -5.768 1.00 27.06 272 PHE A CA 1
ATOM 1832 C C . PHE A 1 274 ? -2.498 8.710 -4.831 1.00 28.49 272 PHE A C 1
ATOM 1833 O O . PHE A 1 274 ? -3.439 9.457 -4.552 1.00 30.41 272 PHE A O 1
ATOM 1841 N N . ASP A 1 275 ? -2.385 7.491 -4.312 1.00 29.74 273 ASP A N 1
ATOM 1842 C CA . ASP A 1 275 ? -3.469 6.899 -3.531 1.00 32.05 273 ASP A CA 1
ATOM 1843 C C . ASP A 1 275 ? -2.858 6.448 -2.204 1.00 32.10 273 ASP A C 1
ATOM 1844 O O . ASP A 1 275 ? -2.148 5.439 -2.144 1.00 33.15 273 ASP A O 1
ATOM 1849 N N . GLY A 1 276 ? -3.075 7.247 -1.163 1.00 32.87 274 GLY A N 1
ATOM 1850 C CA . GLY A 1 276 ? -2.570 6.923 0.168 1.00 32.82 274 GLY A CA 1
ATOM 1851 C C . GLY A 1 276 ? -1.060 6.828 0.238 1.00 33.04 274 GLY A C 1
ATOM 1852 O O . GLY A 1 276 ? -0.529 5.902 0.853 1.00 35.58 274 GLY A O 1
ATOM 1853 N N . VAL A 1 277 ? -0.349 7.742 -0.411 1.00 31.38 275 VAL A N 1
ATOM 1854 C CA . VAL A 1 277 ? 1.100 7.632 -0.510 1.00 29.47 275 VAL A CA 1
ATOM 1855 C C . VAL A 1 277 ? 1.737 8.207 0.746 1.00 29.66 275 VAL A C 1
ATOM 1856 O O . VAL A 1 277 ? 1.527 9.382 1.073 1.00 30.68 275 VAL A O 1
ATOM 1860 N N . ARG A 1 278 ? 2.542 7.391 1.432 1.00 30.68 276 ARG A N 1
ATOM 1861 C CA . ARG A 1 278 ? 3.262 7.829 2.625 1.00 30.94 276 ARG A CA 1
ATOM 1862 C C . ARG A 1 278 ? 4.559 8.521 2.200 1.00 30.89 276 ARG A C 1
ATOM 1863 O O . ARG A 1 278 ? 5.467 7.877 1.671 1.00 32.04 276 ARG A O 1
ATOM 1865 N N . VAL A 1 279 ? 4.653 9.830 2.412 1.00 29.66 277 VAL A N 1
ATOM 1866 C CA . VAL A 1 279 ? 5.834 10.620 2.044 1.00 29.62 277 VAL A CA 1
ATOM 1867 C C . VAL A 1 279 ? 6.555 11.044 3.325 1.00 30.56 277 VAL A C 1
ATOM 1868 O O . VAL A 1 279 ? 5.976 11.786 4.136 1.00 32.01 277 VAL A O 1
ATOM 1872 N N . PRO A 1 280 ? 7.820 10.652 3.531 1.00 31.53 278 PRO A N 1
ATOM 1873 C CA . PRO A 1 280 ? 8.539 11.073 4.749 1.00 32.06 278 PRO A CA 1
ATOM 1874 C C . PRO A 1 280 ? 8.617 12.593 4.842 1.00 32.21 278 PRO A C 1
ATOM 1875 O O . PRO A 1 280 ? 8.803 13.297 3.840 1.00 31.11 278 PRO A O 1
ATOM 1879 N N . SER A 1 281 ? 8.486 13.092 6.072 1.00 33.12 279 SER A N 1
ATOM 1880 C CA . SER A 1 281 ? 8.566 14.526 6.318 1.00 35.54 279 SER A CA 1
ATOM 1881 C C . SER A 1 281 ? 9.878 15.141 5.826 1.00 34.73 279 SER A C 1
ATOM 1882 O O . SER A 1 281 ? 9.902 16.316 5.430 1.00 34.12 279 SER A O 1
ATOM 1885 N N . GLU A 1 282 ? 10.966 14.371 5.800 1.00 34.07 280 GLU A N 1
ATOM 1886 C CA . GLU A 1 282 ? 12.221 14.939 5.328 1.00 33.99 280 GLU A CA 1
ATOM 1887 C C . GLU A 1 282 ? 12.223 15.081 3.804 1.00 32.35 280 GLU A C 1
ATOM 1888 O O . GLU A 1 282 ? 13.208 15.565 3.233 1.00 33.11 280 GLU A O 1
ATOM 1894 N N . ASN A 1 283 ? 11.165 14.640 3.136 1.00 30.53 281 ASN A N 1
ATOM 1895 C CA . ASN A 1 283 ? 11.039 14.814 1.692 1.00 30.16 281 ASN A CA 1
ATOM 1896 C C . ASN A 1 283 ? 10.260 16.079 1.303 1.00 28.92 281 ASN A C 1
ATOM 1897 O O . ASN A 1 283 ? 10.023 16.306 0.108 1.00 27.66 281 ASN A O 1
ATOM 1902 N N . VAL A 1 284 ? 9.883 16.921 2.269 1.00 30.33 282 VAL A N 1
ATOM 1903 C CA . VAL A 1 284 ? 9.429 18.261 1.933 1.00 29.56 282 VAL A CA 1
ATOM 1904 C C . VAL A 1 284 ? 10.563 18.999 1.245 1.00 29.42 282 VAL A C 1
ATOM 1905 O O . VAL A 1 284 ? 11.727 18.935 1.666 1.00 30.31 282 VAL A O 1
ATOM 1909 N N . LEU A 1 285 ? 10.235 19.650 0.135 1.00 27.99 283 LEU A N 1
ATOM 1910 C CA . LEU A 1 285 ? 11.195 20.408 -0.634 1.00 27.10 283 LEU A CA 1
ATOM 1911 C C . LEU A 1 285 ? 10.978 21.880 -0.332 1.00 29.46 283 LEU A C 1
ATOM 1912 O O . LEU A 1 285 ? 9.908 22.433 -0.630 1.00 30.84 283 LEU A O 1
ATOM 1917 N N . GLY A 1 286 ? 11.994 22.511 0.257 1.00 30.41 284 GLY A N 1
ATOM 1918 C CA . GLY A 1 286 ? 11.834 23.871 0.739 1.00 31.39 284 GLY A CA 1
ATOM 1919 C C . GLY A 1 286 ? 11.026 23.886 2.027 1.00 33.01 284 GLY A C 1
ATOM 1920 O O . GLY A 1 286 ? 11.103 22.963 2.832 1.00 35.26 284 GLY A O 1
ATOM 1921 N N . GLU A 1 287 ? 10.236 24.943 2.223 1.00 32.84 285 GLU A N 1
ATOM 1922 C CA . GLU A 1 287 ? 9.522 25.123 3.488 1.00 33.65 285 GLU A CA 1
ATOM 1923 C C . GLU A 1 287 ? 8.070 24.696 3.341 1.00 31.75 285 GLU A C 1
ATOM 1924 O O . GLU A 1 287 ? 7.445 24.927 2.301 1.00 30.96 285 GLU A O 1
ATOM 1930 N N . VAL A 1 288 ? 7.529 24.059 4.382 1.00 31.17 286 VAL A N 1
ATOM 1931 C CA . VAL A 1 288 ? 6.098 23.761 4.411 1.00 29.97 286 VAL A CA 1
ATOM 1932 C C . VAL A 1 288 ? 5.306 25.044 4.161 1.00 28.36 286 VAL A C 1
ATOM 1933 O O . VAL A 1 288 ? 5.547 26.069 4.806 1.00 30.65 286 VAL A O 1
ATOM 1937 N N . GLY A 1 289 ? 4.393 25.006 3.171 1.00 26.46 287 GLY A N 1
ATOM 1938 C CA . GLY A 1 289 ? 3.539 26.124 2.838 1.00 27.90 287 GLY A CA 1
ATOM 1939 C C . GLY A 1 289 ? 4.133 27.100 1.846 1.00 27.65 287 GLY A C 1
ATOM 1940 O O . GLY A 1 289 ? 3.466 28.089 1.480 1.00 27.03 287 GLY A O 1
ATOM 1941 N N . SER A 1 290 ? 5.355 26.851 1.379 1.00 26.88 288 SER A N 1
ATOM 1942 C CA . SER A 1 290 ? 5.982 27.696 0.367 1.00 27.80 288 SER A CA 1
ATOM 1943 C C . SER A 1 290 ? 6.038 27.024 -1.005 1.00 27.12 288 SER A C 1
ATOM 1944 O O . SER A 1 290 ? 6.815 27.445 -1.862 1.00 26.69 288 SER A O 1
ATOM 1947 N N . GLY A 1 291 ? 5.236 25.976 -1.200 1.00 25.60 289 GLY A N 1
ATOM 1948 C CA . GLY A 1 291 ? 5.254 25.217 -2.445 1.00 24.82 289 GLY A CA 1
ATOM 1949 C C . GLY A 1 291 ? 4.906 26.012 -3.699 1.00 23.59 289 GLY A C 1
ATOM 1950 O O . GLY A 1 291 ? 5.417 25.695 -4.781 1.00 23.79 289 GLY A O 1
ATOM 1951 N N . PHE A 1 292 ? 4.013 26.999 -3.593 1.00 23.17 290 PHE A N 1
ATOM 1952 C CA . PHE A 1 292 ? 3.693 27.810 -4.770 1.00 23.10 290 PHE A CA 1
ATOM 1953 C C . PHE A 1 292 ? 4.932 28.570 -5.249 1.00 23.02 290 PHE A C 1
ATOM 1954 O O . PHE A 1 292 ? 5.272 28.548 -6.435 1.00 22.78 290 PHE A O 1
ATOM 1962 N N . LYS A 1 293 ? 5.665 29.179 -4.315 1.00 24.53 291 LYS A N 1
ATOM 1963 C CA . LYS A 1 293 ? 6.909 29.873 -4.654 1.00 24.45 291 LYS A CA 1
ATOM 1964 C C . LYS A 1 293 ? 7.935 28.913 -5.236 1.00 23.29 291 LYS A C 1
ATOM 1965 O O . LYS A 1 293 ? 8.653 29.256 -6.197 1.00 24.61 291 LYS A O 1
ATOM 1967 N N . VAL A 1 294 ? 8.028 27.712 -4.669 1.00 22.84 292 VAL A N 1
ATOM 1968 C CA . VAL A 1 294 ? 8.935 26.704 -5.226 1.00 22.01 292 VAL A CA 1
ATOM 1969 C C . VAL A 1 294 ? 8.576 26.408 -6.669 1.00 20.49 292 VAL A C 1
ATOM 1970 O O . VAL A 1 294 ? 9.449 26.389 -7.548 1.00 21.41 292 VAL A O 1
ATOM 1974 N N . ALA A 1 295 ? 7.292 26.152 -6.936 1.00 20.08 293 ALA A N 1
ATOM 1975 C CA . ALA A 1 295 ? 6.896 25.852 -8.307 1.00 19.65 293 ALA A CA 1
ATOM 1976 C C . ALA A 1 295 ? 7.255 27.000 -9.230 1.00 19.68 293 ALA A C 1
ATOM 1977 O O . ALA A 1 295 ? 7.727 26.784 -10.374 1.00 20.28 293 ALA A O 1
ATOM 1979 N N . MET A 1 296 ? 6.931 28.220 -8.815 1.00 20.62 294 MET A N 1
ATOM 1980 C CA . MET A 1 296 ? 7.167 29.364 -9.694 1.00 21.26 294 MET A CA 1
ATOM 1981 C C . MET A 1 296 ? 8.656 29.588 -9.932 1.00 21.12 294 MET A C 1
ATOM 1982 O O . MET A 1 296 ? 9.073 29.932 -11.044 1.00 20.47 294 MET A O 1
ATOM 1987 N N . HIS A 1 297 ? 9.476 29.375 -8.910 1.00 20.89 295 HIS A N 1
ATOM 1988 C CA . HIS A 1 297 ? 10.920 29.526 -9.088 1.00 21.31 295 HIS A CA 1
ATOM 1989 C C . HIS A 1 297 ? 11.474 28.463 -10.017 1.00 20.51 295 HIS A C 1
ATOM 1990 O O . HIS A 1 297 ? 12.362 28.756 -10.821 1.00 21.84 295 HIS A O 1
ATOM 1997 N N . ILE A 1 298 ? 10.987 27.221 -9.918 1.00 19.24 296 ILE A N 1
ATOM 1998 C CA . ILE A 1 298 ? 11.435 26.183 -10.848 1.00 19.91 296 ILE A CA 1
ATOM 1999 C C . ILE A 1 298 ? 11.088 26.571 -12.287 1.00 19.73 296 ILE A C 1
ATOM 2000 O O . ILE A 1 298 ? 11.940 26.514 -13.171 1.00 19.64 296 ILE A O 1
ATOM 2005 N N . LEU A 1 299 ? 9.828 26.966 -12.534 1.00 19.00 297 LEU A N 1
ATOM 2006 C CA . LEU A 1 299 ? 9.430 27.324 -13.891 1.00 18.61 297 LEU A CA 1
ATOM 2007 C C . LEU A 1 299 ? 10.230 28.519 -14.391 1.00 19.32 297 LEU A C 1
ATOM 2008 O O . LEU A 1 299 ? 10.664 28.537 -15.547 1.00 20.94 297 LEU A O 1
ATOM 2013 N N . ASN A 1 300 ? 10.410 29.539 -13.540 1.00 19.15 298 ASN A N 1
ATOM 2014 C CA . ASN A 1 300 ? 11.180 30.702 -13.944 1.00 20.03 298 ASN A CA 1
ATOM 2015 C C . ASN A 1 300 ? 12.617 30.305 -14.264 1.00 21.80 298 ASN A C 1
ATOM 2016 O O . ASN A 1 300 ? 13.201 30.788 -15.239 1.00 22.15 298 ASN A O 1
ATOM 2021 N N . ASN A 1 301 ? 13.213 29.466 -13.425 1.00 21.03 299 ASN A N 1
ATOM 2022 C CA . ASN A 1 301 ? 14.606 29.091 -13.608 1.00 21.98 299 ASN A CA 1
ATOM 2023 C C . ASN A 1 301 ? 14.806 28.310 -14.891 1.00 22.90 299 ASN A C 1
ATOM 2024 O O . ASN A 1 301 ? 15.807 28.512 -15.571 1.00 24.76 299 ASN A O 1
ATOM 2029 N N . GLY A 1 302 ? 13.852 27.434 -15.247 1.00 22.40 300 GLY A N 1
ATOM 2030 C CA . GLY A 1 302 ? 13.986 26.642 -16.446 1.00 23.91 300 GLY A CA 1
ATOM 2031 C C . GLY A 1 302 ? 13.650 27.355 -17.753 1.00 21.72 300 GLY A C 1
ATOM 2032 O O . GLY A 1 302 ? 14.030 26.880 -18.831 1.00 23.70 300 GLY A O 1
ATOM 2033 N N . ARG A 1 303 ? 13.043 28.546 -17.654 1.00 20.85 301 ARG A N 1
ATOM 2034 C CA . ARG A 1 303 ? 12.381 29.138 -18.791 1.00 20.94 301 ARG A CA 1
ATOM 2035 C C . ARG A 1 303 ? 13.354 29.483 -19.939 1.00 19.77 301 ARG A C 1
ATOM 2036 O O . ARG A 1 303 ? 13.023 29.284 -21.106 1.00 22.38 301 ARG A O 1
ATOM 2044 N N . PHE A 1 304 ? 14.574 29.973 -19.634 1.00 19.59 302 PHE A N 1
ATOM 2045 C CA . PHE A 1 304 ? 15.514 30.336 -20.696 1.00 18.44 302 PHE A CA 1
ATOM 2046 C C . PHE A 1 304 ? 15.835 29.159 -21.606 1.00 18.76 302 PHE A C 1
ATOM 2047 O O . PHE A 1 304 ? 16.220 29.372 -22.758 1.00 19.02 302 PHE A O 1
ATOM 2055 N N . GLY A 1 305 ? 15.734 27.914 -21.108 1.00 18.27 303 GLY A N 1
ATOM 2056 C CA . GLY A 1 305 ? 16.094 26.761 -21.919 1.00 18.52 303 GLY A CA 1
ATOM 2057 C C . GLY A 1 305 ? 15.154 26.576 -23.080 1.00 18.53 303 GLY A C 1
ATOM 2058 O O . GLY A 1 305 ? 15.559 26.051 -24.117 1.00 18.00 303 GLY A O 1
ATOM 2059 N N . MET A 1 306 ? 13.897 26.975 -22.924 1.00 20.02 304 MET A N 1
ATOM 2060 C CA . MET A 1 306 ? 12.961 26.982 -24.056 1.00 20.74 304 MET A CA 1
ATOM 2061 C C . MET A 1 306 ? 13.432 27.845 -25.188 1.00 17.91 304 MET A C 1
ATOM 2062 O O . MET A 1 306 ? 13.508 27.361 -26.326 1.00 17.31 304 MET A O 1
ATOM 2067 N N . ALA A 1 307 ? 13.746 29.124 -24.907 1.00 17.67 305 ALA A N 1
ATOM 2068 C CA . ALA A 1 307 ? 14.207 29.989 -25.981 1.00 17.82 305 ALA A CA 1
ATOM 2069 C C . ALA A 1 307 ? 15.480 29.458 -26.582 1.00 15.28 305 ALA A C 1
ATOM 2070 O O . ALA A 1 307 ? 15.680 29.570 -27.793 1.00 16.56 305 ALA A O 1
ATOM 2072 N N . ALA A 1 308 ? 16.386 28.900 -25.753 1.00 14.91 306 ALA A N 1
ATOM 2073 C CA . ALA A 1 308 ? 17.632 28.367 -26.322 1.00 15.03 306 ALA A CA 1
ATOM 2074 C C . ALA A 1 308 ? 17.348 27.213 -27.280 1.00 14.48 306 ALA A C 1
ATOM 2075 O O . ALA A 1 308 ? 17.880 27.155 -28.399 1.00 15.89 306 ALA A O 1
ATOM 2077 N N . ALA A 1 309 ? 16.472 26.279 -26.862 1.00 14.46 307 ALA A N 1
ATOM 2078 C CA . ALA A 1 309 ? 16.167 25.134 -27.716 1.00 14.42 307 ALA A CA 1
ATOM 2079 C C . ALA A 1 309 ? 15.539 25.619 -29.018 1.00 14.25 307 ALA A C 1
ATOM 2080 O O . ALA A 1 309 ? 15.872 25.123 -30.107 1.00 15.18 307 ALA A O 1
ATOM 2082 N N . LEU A 1 310 ? 14.593 26.556 -28.917 1.00 14.35 308 LEU A N 1
ATOM 2083 C CA . LEU A 1 310 ? 13.817 26.983 -30.084 1.00 14.51 308 LEU A CA 1
ATOM 2084 C C . LEU A 1 310 ? 14.662 27.840 -31.021 1.00 14.97 308 LEU A C 1
ATOM 2085 O O . LEU A 1 310 ? 14.389 27.854 -32.234 1.00 14.89 308 LEU A O 1
ATOM 2090 N N . ALA A 1 311 ? 15.688 28.543 -30.503 1.00 14.76 309 ALA A N 1
ATOM 2091 C CA . ALA A 1 311 ? 16.648 29.212 -31.379 1.00 14.82 309 ALA A CA 1
ATOM 2092 C C . ALA A 1 311 ? 17.341 28.180 -32.255 1.00 14.93 309 ALA A C 1
ATOM 2093 O O . ALA A 1 311 ? 17.595 28.408 -33.444 1.00 15.70 309 ALA A O 1
ATOM 2095 N N . GLY A 1 312 ? 17.627 27.006 -31.678 1.00 14.19 310 GLY A N 1
ATOM 2096 C CA . GLY A 1 312 ? 18.197 25.904 -32.472 1.00 15.10 310 GLY A CA 1
ATOM 2097 C C . GLY A 1 312 ? 17.208 25.338 -33.476 1.00 13.86 310 GLY A C 1
ATOM 2098 O O . GLY A 1 312 ? 17.559 25.100 -34.638 1.00 14.89 310 GLY A O 1
ATOM 2099 N N . THR A 1 313 ? 15.941 25.151 -33.058 1.00 13.81 311 THR A N 1
ATOM 2100 C CA . THR A 1 313 ? 14.897 24.725 -34.011 1.00 13.74 311 THR A CA 1
ATOM 2101 C C . THR A 1 313 ? 14.870 25.627 -35.234 1.00 13.68 311 THR A C 1
ATOM 2102 O O . THR A 1 313 ? 14.900 25.167 -36.389 1.00 14.36 311 THR A O 1
ATOM 2106 N N . MET A 1 314 ? 14.818 26.945 -34.974 1.00 13.92 312 MET A N 1
ATOM 2107 C CA . MET A 1 314 ? 14.777 27.943 -36.063 1.00 14.49 312 MET A CA 1
ATOM 2108 C C . MET A 1 314 ? 16.018 27.898 -36.930 1.00 13.64 312 MET A C 1
ATOM 2109 O O . MET A 1 314 ? 15.912 28.052 -38.150 1.00 15.05 312 MET A O 1
ATOM 2114 N N . ARG A 1 315 ? 17.202 27.688 -36.339 1.00 14.51 313 ARG A N 1
ATOM 2115 C CA . ARG A 1 315 ? 18.419 27.618 -37.149 1.00 14.64 313 ARG A CA 1
ATOM 2116 C C . ARG A 1 315 ? 18.321 26.486 -38.161 1.00 14.51 313 ARG A C 1
ATOM 2117 O O . ARG A 1 315 ? 18.627 26.676 -39.342 1.00 16.07 313 ARG A O 1
ATOM 2125 N N . GLY A 1 316 ? 17.864 25.295 -37.718 1.00 14.87 314 GLY A N 1
ATOM 2126 C CA . GLY A 1 316 ? 17.764 24.171 -38.653 1.00 16.13 314 GLY A CA 1
ATOM 2127 C C . GLY A 1 316 ? 16.673 24.385 -39.699 1.00 15.21 314 GLY A C 1
ATOM 2128 O O . GLY A 1 316 ? 16.850 24.051 -40.876 1.00 16.97 314 GLY A O 1
ATOM 2129 N N . ILE A 1 317 ? 15.548 25.001 -39.295 1.00 14.15 315 ILE A N 1
ATOM 2130 C CA . ILE A 1 317 ? 14.446 25.256 -40.223 1.00 14.63 315 ILE A CA 1
ATOM 2131 C C . ILE A 1 317 ? 14.850 26.285 -41.280 1.00 15.17 315 ILE A C 1
ATOM 2132 O O . ILE A 1 317 ? 14.534 26.138 -42.468 1.00 15.24 315 ILE A O 1
ATOM 2137 N N . ILE A 1 318 ? 15.622 27.291 -40.877 1.00 14.41 316 ILE A N 1
ATOM 2138 C CA . ILE A 1 318 ? 16.065 28.322 -41.821 1.00 14.64 316 ILE A CA 1
ATOM 2139 C C . ILE A 1 318 ? 17.009 27.714 -42.851 1.00 15.76 316 ILE A C 1
ATOM 2140 O O . ILE A 1 318 ? 16.914 28.027 -44.042 1.00 16.35 316 ILE A O 1
ATOM 2145 N N . ALA A 1 319 ? 17.892 26.778 -42.431 1.00 15.69 317 ALA A N 1
ATOM 2146 C CA . ALA A 1 319 ? 18.735 26.095 -43.396 1.00 16.75 317 ALA A CA 1
ATOM 2147 C C . ALA A 1 319 ? 17.885 25.369 -44.426 1.00 16.48 317 ALA A C 1
ATOM 2148 O O . ALA A 1 319 ? 18.223 25.386 -45.623 1.00 16.97 317 ALA A O 1
ATOM 2150 N N . LYS A 1 320 ? 16.790 24.701 -43.983 1.00 15.76 318 LYS A N 1
ATOM 2151 C CA . LYS A 1 320 ? 15.951 23.970 -44.933 1.00 16.25 318 LYS A CA 1
ATOM 2152 C C . LYS A 1 320 ? 15.255 24.943 -45.896 1.00 15.84 318 LYS A C 1
ATOM 2153 O O . LYS A 1 320 ? 15.167 24.671 -47.091 1.00 17.36 318 LYS A O 1
ATOM 2159 N N . ALA A 1 321 ? 14.738 26.077 -45.392 1.00 15.70 319 ALA A N 1
ATOM 2160 C CA . ALA A 1 321 ? 14.063 27.057 -46.242 1.00 16.67 319 ALA A CA 1
ATOM 2161 C C . ALA A 1 321 ? 15.034 27.672 -47.245 1.00 15.38 319 ALA A C 1
ATOM 2162 O O . ALA A 1 321 ? 14.697 27.860 -48.418 1.00 16.34 319 ALA A O 1
ATOM 2164 N N . VAL A 1 322 ? 16.227 28.034 -46.785 1.00 15.99 320 VAL A N 1
ATOM 2165 C CA . VAL A 1 322 ? 17.247 28.597 -47.681 1.00 16.61 320 VAL A CA 1
ATOM 2166 C C . VAL A 1 322 ? 17.648 27.586 -48.742 1.00 17.37 320 VAL A C 1
ATOM 2167 O O . VAL A 1 322 ? 17.776 27.929 -49.923 1.00 18.78 320 VAL A O 1
ATOM 2171 N N . ASP A 1 323 ? 17.855 26.332 -48.357 1.00 18.58 321 ASP A N 1
ATOM 2172 C CA . ASP A 1 323 ? 18.172 25.327 -49.363 1.00 19.39 321 ASP A CA 1
ATOM 2173 C C . ASP A 1 323 ? 17.082 25.256 -50.418 1.00 18.90 321 ASP A C 1
ATOM 2174 O O . ASP A 1 323 ? 17.380 25.212 -51.627 1.00 20.54 321 ASP A O 1
ATOM 2179 N N . HIS A 1 324 ? 15.824 25.239 -49.989 1.00 18.00 322 HIS A N 1
ATOM 2180 C CA . HIS A 1 324 ? 14.748 25.154 -50.966 1.00 17.75 322 HIS A CA 1
ATOM 2181 C C . HIS A 1 324 ? 14.749 26.355 -51.896 1.00 17.75 322 HIS A C 1
ATOM 2182 O O . HIS A 1 324 ? 14.616 26.206 -53.129 1.00 20.35 322 HIS A O 1
ATOM 2189 N N . ALA A 1 325 ? 14.839 27.560 -51.341 1.00 17.68 323 ALA A N 1
ATOM 2190 C CA . ALA A 1 325 ? 14.798 28.788 -52.163 1.00 18.46 323 ALA A CA 1
ATOM 2191 C C . ALA A 1 325 ? 16.023 28.938 -53.055 1.00 19.01 323 ALA A C 1
ATOM 2192 O O . ALA A 1 325 ? 15.954 29.597 -54.120 1.00 18.83 323 ALA A O 1
ATOM 2194 N N . THR A 1 326 ? 17.154 28.333 -52.653 1.00 18.76 324 THR A N 1
ATOM 2195 C CA . THR A 1 326 ? 18.375 28.411 -53.464 1.00 19.89 324 THR A CA 1
ATOM 2196 C C . THR A 1 326 ? 18.228 27.577 -54.714 1.00 21.33 324 THR A C 1
ATOM 2197 O O . THR A 1 326 ? 18.759 27.925 -55.777 1.00 22.75 324 THR A O 1
ATOM 2201 N N . ASN A 1 327 ? 17.535 26.444 -54.601 1.00 20.72 325 ASN A N 1
ATOM 2202 C CA . ASN A 1 327 ? 17.577 25.439 -55.661 1.00 22.06 325 ASN A CA 1
ATOM 2203 C C . ASN A 1 327 ? 16.294 25.284 -56.460 1.00 22.16 325 ASN A C 1
ATOM 2204 O O . ASN A 1 327 ? 16.319 24.603 -57.494 1.00 23.50 325 ASN A O 1
ATOM 2209 N N . ARG A 1 328 ? 15.189 25.895 -56.048 1.00 20.12 326 ARG A N 1
ATOM 2210 C CA . ARG A 1 328 ? 13.940 25.775 -56.797 1.00 19.14 326 ARG A CA 1
ATOM 2211 C C . ARG A 1 328 ? 13.863 26.866 -57.862 1.00 19.42 326 ARG A C 1
ATOM 2212 O O . ARG A 1 328 ? 13.822 28.053 -57.545 1.00 20.17 326 ARG A O 1
ATOM 2220 N N . THR A 1 329 ? 13.767 26.461 -59.121 1.00 20.58 327 THR A N 1
ATOM 2221 C CA . THR A 1 329 ? 13.456 27.369 -60.229 1.00 21.90 327 THR A CA 1
ATOM 2222 C C . THR A 1 329 ? 11.942 27.449 -60.386 1.00 21.32 327 THR A C 1
ATOM 2223 O O . THR A 1 329 ? 11.266 26.411 -60.373 1.00 22.37 327 THR A O 1
ATOM 2227 N N . GLN A 1 330 ? 11.414 28.668 -60.537 1.00 20.41 328 GLN A N 1
ATOM 2228 C CA . GLN A 1 330 ? 10.025 28.858 -60.948 1.00 19.42 328 GLN A CA 1
ATOM 2229 C C . GLN A 1 330 ? 9.950 30.206 -61.659 1.00 21.09 328 GLN A C 1
ATOM 2230 O O . GLN A 1 330 ? 10.626 31.140 -61.237 1.00 21.74 328 GLN A O 1
ATOM 2236 N N . PHE A 1 331 ? 9.130 30.315 -62.730 1.00 21.73 329 PHE A N 1
ATOM 2237 C CA . PHE A 1 331 ? 9.076 31.541 -63.531 1.00 23.17 329 PHE A CA 1
ATOM 2238 C C . PHE A 1 331 ? 10.473 31.947 -64.001 1.00 25.86 329 PHE A C 1
ATOM 2239 O O . PHE A 1 331 ? 10.811 33.128 -64.022 1.00 27.36 329 PHE A O 1
ATOM 2247 N N . GLY A 1 332 ? 11.315 30.952 -64.308 1.00 25.16 330 GLY A N 1
ATOM 2248 C CA . GLY A 1 332 ? 12.575 31.195 -65.000 1.00 26.07 330 GLY A CA 1
ATOM 2249 C C . GLY A 1 332 ? 13.742 31.646 -64.134 1.00 26.01 330 GLY A C 1
ATOM 2250 O O . GLY A 1 332 ? 14.822 31.941 -64.682 1.00 28.36 330 GLY A O 1
ATOM 2251 N N . GLU A 1 333 ? 13.581 31.688 -62.803 1.00 24.45 331 GLU A N 1
ATOM 2252 C CA . GLU A 1 333 ? 14.641 32.082 -61.892 1.00 24.87 331 GLU A CA 1
ATOM 2253 C C . GLU A 1 333 ? 14.582 31.226 -60.649 1.00 21.53 331 GLU A C 1
ATOM 2254 O O . GLU A 1 333 ? 13.522 30.699 -60.281 1.00 22.37 331 GLU A O 1
ATOM 2260 N N . LYS A 1 334 ? 15.719 31.109 -59.967 1.00 20.77 332 LYS A N 1
ATOM 2261 C CA . LYS A 1 334 ? 15.662 30.519 -58.629 1.00 20.32 332 LYS A CA 1
ATOM 2262 C C . LYS A 1 334 ? 14.853 31.452 -57.710 1.00 18.95 332 LYS A C 1
ATOM 2263 O O . LYS A 1 334 ? 14.972 32.684 -57.791 1.00 20.09 332 LYS A O 1
ATOM 2269 N N . ILE A 1 335 ? 14.015 30.884 -56.822 1.00 18.40 333 ILE A N 1
ATOM 2270 C CA . ILE A 1 335 ? 12.981 31.678 -56.182 1.00 18.22 333 ILE A CA 1
ATOM 2271 C C . ILE A 1 335 ? 13.536 32.656 -55.145 1.00 17.49 333 ILE A C 1
ATOM 2272 O O . ILE A 1 335 ? 12.844 33.620 -54.783 1.00 17.23 333 ILE A O 1
ATOM 2277 N N . HIS A 1 336 ? 14.786 32.465 -54.704 1.00 17.86 334 HIS A N 1
ATOM 2278 C CA . HIS A 1 336 ? 15.414 33.452 -53.820 1.00 18.69 334 HIS A CA 1
ATOM 2279 C C . HIS A 1 336 ? 15.597 34.800 -54.506 1.00 19.34 334 HIS A C 1
ATOM 2280 O O . HIS A 1 336 ? 15.887 35.789 -53.820 1.00 19.79 334 HIS A O 1
ATOM 2287 N N . ASN A 1 337 ? 15.439 34.860 -55.841 1.00 18.13 335 ASN A N 1
ATOM 2288 C CA . ASN A 1 337 ? 15.470 36.126 -56.568 1.00 20.05 335 ASN A CA 1
ATOM 2289 C C . ASN A 1 337 ? 14.178 36.934 -56.500 1.00 19.51 335 ASN A C 1
ATOM 2290 O O . ASN A 1 337 ? 14.151 38.048 -57.053 1.00 21.24 335 ASN A O 1
ATOM 2295 N N . PHE A 1 338 ? 13.128 36.423 -55.876 1.00 17.72 336 PHE A N 1
ATOM 2296 C CA . PHE A 1 338 ? 11.837 37.102 -55.815 1.00 17.86 336 PHE A CA 1
ATOM 2297 C C . PHE A 1 338 ? 11.638 37.753 -54.447 1.00 17.25 336 PHE A C 1
ATOM 2298 O O . PHE A 1 338 ? 11.897 37.133 -53.402 1.00 17.65 336 PHE A O 1
ATOM 2306 N N . GLY A 1 339 ? 11.191 39.024 -54.455 1.00 17.25 337 GLY A N 1
ATOM 2307 C CA . GLY A 1 339 ? 11.061 39.761 -53.210 1.00 17.58 337 GLY A CA 1
ATOM 2308 C C . GLY A 1 339 ? 10.183 39.090 -52.169 1.00 16.64 337 GLY A C 1
ATOM 2309 O O . GLY A 1 339 ? 10.488 39.156 -50.987 1.00 16.86 337 GLY A O 1
ATOM 2310 N N . LEU A 1 340 ? 9.082 38.422 -52.573 1.00 16.06 338 LEU A N 1
ATOM 2311 C CA . LEU A 1 340 ? 8.270 37.810 -51.517 1.00 16.50 338 LEU A CA 1
ATOM 2312 C C . LEU A 1 340 ? 9.092 36.823 -50.708 1.00 16.36 338 LEU A C 1
ATOM 2313 O O . LEU A 1 340 ? 8.894 36.694 -49.497 1.00 17.72 338 LEU A O 1
ATOM 2318 N N . ILE A 1 341 ? 9.922 36.031 -51.377 1.00 16.18 339 ILE A N 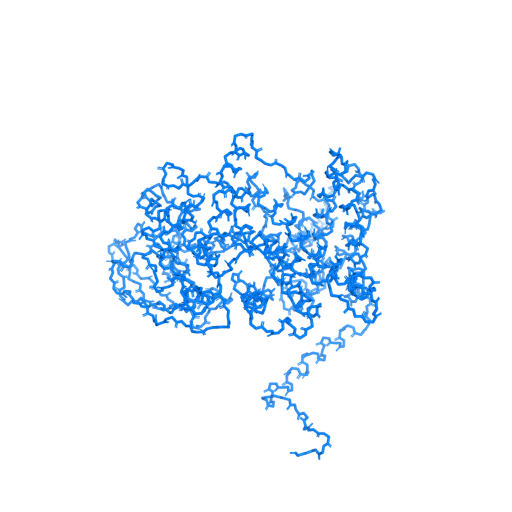1
ATOM 2319 C CA . ILE A 1 341 ? 10.747 35.026 -50.689 1.00 16.19 339 ILE A CA 1
ATOM 2320 C C . ILE A 1 341 ? 11.841 35.703 -49.899 1.00 15.64 339 ILE A C 1
ATOM 2321 O O . ILE A 1 341 ? 12.107 35.322 -48.759 1.00 15.59 339 ILE A O 1
ATOM 2326 N N . GLN A 1 342 ? 12.452 36.772 -50.466 1.00 15.90 340 GLN A N 1
ATOM 2327 C CA . GLN A 1 342 ? 13.511 37.483 -49.748 1.00 15.45 340 GLN A CA 1
ATOM 2328 C C . GLN A 1 342 ? 12.993 38.032 -48.414 1.00 15.36 340 GLN A C 1
ATOM 2329 O O . GLN A 1 342 ? 13.655 37.923 -47.365 1.00 15.96 340 GLN A O 1
ATOM 2335 N N . GLU A 1 343 ? 11.789 38.622 -48.420 1.00 15.18 341 GLU A N 1
ATOM 2336 C CA . GLU A 1 343 ? 11.276 39.190 -47.173 1.00 15.48 341 GLU A CA 1
ATOM 2337 C C . GLU A 1 343 ? 10.943 38.092 -46.169 1.00 14.05 341 GLU A C 1
ATOM 2338 O O . GLU A 1 343 ? 11.190 38.260 -44.972 1.00 15.28 341 GLU A O 1
ATOM 2344 N N . LYS A 1 344 ? 10.367 36.979 -46.645 1.00 14.29 342 LYS A N 1
ATOM 2345 C CA . LYS A 1 344 ? 10.120 35.872 -45.709 1.00 14.26 342 LYS A CA 1
ATOM 2346 C C . LYS A 1 344 ? 11.404 35.386 -45.047 1.00 14.20 342 LYS A C 1
ATOM 2347 O O . LYS A 1 344 ? 11.463 35.227 -43.814 1.00 15.12 342 LYS A O 1
ATOM 2353 N N . LEU A 1 345 ? 12.451 35.160 -45.845 1.00 14.24 343 LEU A N 1
ATOM 2354 C CA . LEU A 1 345 ? 13.741 34.699 -45.287 1.00 13.72 343 LEU A CA 1
ATOM 2355 C C . LEU A 1 345 ? 14.335 35.713 -44.314 1.00 14.01 343 LEU A C 1
ATOM 2356 O O . LEU A 1 345 ? 14.826 35.349 -43.230 1.00 14.73 343 LEU A O 1
ATOM 2361 N N . ALA A 1 346 ? 14.308 37.002 -44.684 1.00 14.27 344 ALA A N 1
ATOM 2362 C CA . ALA A 1 346 ? 14.867 38.026 -43.802 1.00 15.13 344 ALA A CA 1
ATOM 2363 C C . ALA A 1 346 ? 14.112 38.076 -42.484 1.00 14.09 344 ALA A C 1
ATOM 2364 O O . ALA A 1 346 ? 14.730 38.195 -41.399 1.00 14.97 344 ALA A O 1
ATOM 2366 N N . ARG A 1 347 ? 12.776 37.986 -42.535 1.00 14.05 345 ARG A N 1
ATOM 2367 C CA . ARG A 1 347 ? 12.006 38.001 -41.288 1.00 14.81 345 ARG A CA 1
ATOM 2368 C C . ARG A 1 347 ? 12.329 36.784 -40.433 1.00 13.97 345 ARG A C 1
ATOM 2369 O O . ARG A 1 347 ? 12.413 36.892 -39.205 1.00 14.72 345 ARG A O 1
ATOM 2377 N N . MET A 1 348 ? 12.565 35.627 -41.071 1.00 14.90 346 MET A N 1
ATOM 2378 C CA . MET A 1 348 ? 12.768 34.403 -40.305 1.00 14.14 346 MET A CA 1
ATOM 2379 C C . MET A 1 348 ? 14.084 34.541 -39.521 1.00 14.11 346 MET A C 1
ATOM 2380 O O . MET A 1 348 ? 14.180 34.193 -38.336 1.00 14.66 346 MET A O 1
ATOM 2385 N N . VAL A 1 349 ? 15.141 35.029 -40.193 1.00 13.65 347 VAL A N 1
ATOM 2386 C CA . VAL A 1 349 ? 16.416 35.152 -39.482 1.00 14.25 347 VAL A CA 1
ATOM 2387 C C . VAL A 1 349 ? 16.376 36.219 -38.406 1.00 15.07 347 VAL A C 1
ATOM 2388 O O . VAL A 1 349 ? 17.006 36.063 -37.343 1.00 15.31 347 VAL A O 1
ATOM 2392 N N . MET A 1 350 ? 15.673 37.334 -38.639 1.00 14.59 348 MET A N 1
ATOM 2393 C CA . MET A 1 350 ? 15.546 38.291 -37.535 1.00 14.83 348 MET A CA 1
ATOM 2394 C C . MET A 1 350 ? 14.865 37.667 -36.321 1.00 14.62 348 MET A C 1
ATOM 2395 O O . MET A 1 350 ? 15.312 37.885 -35.179 1.00 15.13 348 MET A O 1
ATOM 2400 N N . LEU A 1 351 ? 13.811 36.836 -36.532 1.00 13.99 349 LEU A N 1
ATOM 2401 C CA . LEU A 1 351 ? 13.170 36.185 -35.393 1.00 13.90 349 LEU A CA 1
ATOM 2402 C C . LEU A 1 351 ? 14.126 35.226 -34.680 1.00 13.64 349 LEU A C 1
ATOM 2403 O O . LEU A 1 351 ? 14.091 35.119 -33.446 1.00 14.14 349 LEU A O 1
ATOM 2408 N N . GLN A 1 352 ? 14.929 34.469 -35.437 1.00 13.50 350 GLN A N 1
ATOM 2409 C CA . GLN A 1 352 ? 15.890 33.537 -34.834 1.00 13.61 350 GLN A CA 1
ATOM 2410 C C . GLN A 1 352 ? 16.942 34.284 -34.052 1.00 14.04 350 GLN A C 1
ATOM 2411 O O . GLN A 1 352 ? 17.284 33.895 -32.910 1.00 15.43 350 GLN A O 1
ATOM 2417 N N . TYR A 1 353 ? 17.411 35.417 -34.610 1.00 14.54 351 TYR A N 1
ATOM 2418 C CA . TYR A 1 353 ? 18.491 36.167 -33.965 1.00 14.12 351 TYR A CA 1
ATOM 2419 C C . TYR A 1 353 ? 17.981 36.792 -32.670 1.00 14.10 351 TYR A C 1
ATOM 2420 O O . TYR A 1 353 ? 18.682 36.773 -31.648 1.00 14.93 351 TYR A O 1
ATOM 2429 N N . VAL A 1 354 ? 16.791 37.412 -32.695 1.00 14.26 352 VAL A N 1
ATOM 2430 C CA . VAL A 1 354 ? 16.223 37.985 -31.463 1.00 14.74 352 VAL A CA 1
ATOM 2431 C C . VAL A 1 354 ? 16.099 36.880 -30.413 1.00 14.00 352 VAL A C 1
ATOM 2432 O O . VAL A 1 354 ? 16.492 37.072 -29.240 1.00 14.89 352 VAL A O 1
ATOM 2436 N N . THR A 1 355 ? 15.497 35.721 -30.802 1.00 13.58 353 THR A N 1
ATOM 2437 C CA . THR A 1 355 ? 15.241 34.663 -29.814 1.00 13.90 353 THR A CA 1
ATOM 2438 C C . THR A 1 355 ? 16.546 34.161 -29.195 1.00 14.66 353 THR A C 1
ATOM 2439 O O . THR A 1 355 ? 16.665 34.048 -27.958 1.00 14.86 353 THR A O 1
ATOM 2443 N N . GLU A 1 356 ? 17.534 33.860 -30.049 1.00 14.46 354 GLU A N 1
ATOM 2444 C CA . GLU A 1 356 ? 18.819 33.362 -29.576 1.00 14.35 354 GLU A CA 1
ATOM 2445 C C . GLU A 1 356 ? 19.475 34.398 -28.663 1.00 14.43 354 GLU A C 1
ATOM 2446 O O . GLU A 1 356 ? 20.026 34.049 -27.604 1.00 15.66 354 GLU A O 1
ATOM 2452 N N . SER A 1 357 ? 19.415 35.679 -29.063 1.00 15.03 355 SER A N 1
ATOM 2453 C CA . SER A 1 357 ? 20.031 36.730 -28.263 1.00 15.34 355 SER A CA 1
ATOM 2454 C C . SER A 1 357 ? 19.373 36.860 -26.886 1.00 15.22 355 SER A C 1
ATOM 2455 O O . SER A 1 357 ? 20.059 37.069 -25.862 1.00 15.87 355 SER A O 1
ATOM 2458 N N . MET A 1 358 ? 18.039 36.738 -26.832 1.00 15.13 356 MET A N 1
ATOM 2459 C CA . MET A 1 358 ? 17.333 36.765 -25.542 1.00 14.62 356 MET A CA 1
ATOM 2460 C C . MET A 1 358 ? 17.761 35.574 -24.693 1.00 14.52 356 MET A C 1
ATOM 2461 O O . MET A 1 358 ? 17.982 35.726 -23.485 1.00 16.21 356 MET A O 1
ATOM 2466 N N . ALA A 1 359 ? 17.822 34.372 -25.281 1.00 15.20 357 ALA A N 1
ATOM 2467 C CA . ALA A 1 359 ? 18.089 33.145 -24.505 1.00 15.56 357 ALA A CA 1
ATOM 2468 C C . ALA A 1 359 ? 19.439 33.251 -23.807 1.00 15.78 357 ALA A C 1
ATOM 2469 O O . ALA A 1 359 ? 19.570 32.946 -22.612 1.00 16.66 357 ALA A O 1
ATOM 2471 N N . TYR A 1 360 ? 20.480 33.654 -24.556 1.00 15.43 358 TYR A N 1
ATOM 2472 C CA . TYR A 1 360 ? 21.802 33.756 -23.957 1.00 15.31 358 TYR A CA 1
ATOM 2473 C C . TYR A 1 360 ? 21.954 34.970 -23.053 1.00 16.16 358 TYR A C 1
ATOM 2474 O O . TYR A 1 360 ? 22.787 34.957 -22.136 1.00 17.58 358 TYR A O 1
ATOM 2483 N N . MET A 1 361 ? 21.172 36.033 -23.273 1.00 15.75 359 MET A N 1
ATOM 2484 C CA . MET A 1 361 ? 21.195 37.133 -22.298 1.00 16.44 359 MET A CA 1
ATOM 2485 C C . MET A 1 361 ? 20.649 36.690 -20.946 1.00 16.58 359 MET A C 1
ATOM 2486 O O . MET A 1 361 ? 21.279 36.925 -19.896 1.00 17.98 359 MET A O 1
ATOM 2491 N N . VAL A 1 362 ? 19.481 36.033 -20.946 1.00 16.80 360 VAL A N 1
ATOM 2492 C CA . VAL A 1 362 ? 18.916 35.584 -19.671 1.00 16.31 360 VAL A CA 1
ATOM 2493 C C . VAL A 1 362 ? 19.823 34.559 -19.009 1.00 16.40 360 VAL A C 1
ATOM 2494 O O . VAL A 1 362 ? 20.062 34.622 -17.789 1.00 17.07 360 VAL A O 1
ATOM 2498 N N . SER A 1 363 ? 20.336 33.593 -19.784 1.00 16.60 361 SER A N 1
ATOM 2499 C CA . SER A 1 363 ? 21.224 32.602 -19.150 1.00 16.73 361 SER A CA 1
ATOM 2500 C C . SER A 1 363 ? 22.451 33.265 -18.536 1.00 17.19 361 SER A C 1
ATOM 2501 O O . SER A 1 363 ? 22.917 32.870 -17.447 1.00 17.70 361 SER A O 1
ATOM 2504 N N . ALA A 1 364 ? 23.009 34.266 -19.228 1.00 16.99 362 ALA A N 1
ATOM 2505 C CA . ALA A 1 364 ? 24.170 34.973 -18.699 1.00 17.71 362 ALA A CA 1
ATOM 2506 C C . ALA A 1 364 ? 23.797 35.735 -17.427 1.00 17.55 362 ALA A C 1
ATOM 2507 O O . ALA A 1 364 ? 24.538 35.706 -16.429 1.00 19.68 362 ALA A O 1
ATOM 2509 N N . ASN A 1 365 ? 22.630 36.382 -17.428 1.00 17.96 363 ASN A N 1
ATOM 2510 C CA . ASN A 1 365 ? 22.202 37.106 -16.227 1.00 18.16 363 ASN A CA 1
ATOM 2511 C C . ASN A 1 365 ? 22.100 36.141 -15.037 1.00 17.96 363 ASN A C 1
ATOM 2512 O O . ASN A 1 365 ? 22.554 36.448 -13.914 1.00 19.64 363 ASN A O 1
ATOM 2517 N N . MET A 1 366 ? 21.546 34.948 -15.276 1.00 18.75 364 MET A N 1
ATOM 2518 C CA . MET A 1 366 ? 21.429 33.961 -14.211 1.00 18.85 364 MET A CA 1
ATOM 2519 C C . MET A 1 366 ? 22.823 33.559 -13.728 1.00 19.38 364 MET A C 1
ATOM 2520 O O . MET A 1 366 ? 23.054 33.432 -12.521 1.00 21.05 364 MET A O 1
ATOM 2525 N N . ASP A 1 367 ? 23.760 33.317 -14.665 1.00 18.30 365 ASP A N 1
ATOM 2526 C CA . ASP A 1 367 ? 25.098 32.835 -14.323 1.00 19.10 365 ASP A CA 1
ATOM 2527 C C . ASP A 1 367 ? 25.858 33.926 -13.576 1.00 22.24 365 ASP A C 1
ATOM 2528 O O . ASP A 1 367 ? 26.733 33.617 -12.765 1.00 24.29 365 ASP A O 1
ATOM 2533 N N . GLN A 1 368 ? 25.527 35.199 -13.799 1.00 21.01 366 GLN A N 1
ATOM 2534 C CA . GLN A 1 368 ? 26.163 36.320 -13.133 1.00 22.13 366 GLN A CA 1
ATOM 2535 C C . GLN A 1 368 ? 25.493 36.711 -11.844 1.00 23.70 366 GLN A C 1
ATOM 2536 O O . GLN A 1 368 ? 25.871 37.719 -11.281 1.00 28.90 366 GLN A O 1
ATOM 2542 N N . GLY A 1 369 ? 24.574 35.914 -11.327 1.00 22.96 367 GLY A N 1
ATOM 2543 C CA . GLY A 1 369 ? 23.960 36.155 -10.037 1.00 24.21 367 GLY A CA 1
ATOM 2544 C C . GLY A 1 369 ? 22.768 37.092 -10.028 1.00 24.01 367 GLY A C 1
ATOM 2545 O O . GLY A 1 369 ? 22.359 37.540 -8.952 1.00 25.87 367 GLY A O 1
ATOM 2546 N N . ALA A 1 370 ? 22.171 37.392 -11.181 1.00 23.10 368 ALA A N 1
ATOM 2547 C CA . ALA A 1 370 ? 20.954 38.202 -11.176 1.00 23.34 368 ALA A CA 1
ATOM 2548 C C . ALA A 1 370 ? 19.865 37.549 -10.338 1.00 24.22 368 ALA A C 1
ATOM 2549 O O . ALA A 1 370 ? 19.647 36.336 -10.388 1.00 25.07 368 ALA A O 1
ATOM 2551 N N . THR A 1 371 ? 19.159 38.367 -9.578 1.00 24.53 369 THR A N 1
ATOM 2552 C CA . THR A 1 371 ? 18.010 37.883 -8.828 1.00 25.87 369 THR A CA 1
ATOM 2553 C C . THR A 1 371 ? 16.685 38.304 -9.437 1.00 25.25 369 THR A C 1
ATOM 2554 O O . THR A 1 371 ? 15.648 37.790 -9.015 1.00 28.66 369 THR A O 1
ATOM 2558 N N . ASP A 1 372 ? 16.678 39.269 -10.352 1.00 23.07 370 ASP A N 1
ATOM 2559 C CA . ASP A 1 372 ? 15.453 39.794 -10.959 1.00 22.24 370 ASP A CA 1
ATOM 2560 C C . ASP A 1 372 ? 15.593 39.675 -12.467 1.00 20.65 370 ASP A C 1
ATOM 2561 O O . ASP A 1 372 ? 16.118 40.559 -13.154 1.00 22.53 370 ASP A O 1
ATOM 2566 N N . PHE A 1 373 ? 15.091 38.566 -12.967 1.00 19.54 371 PHE A N 1
ATOM 2567 C CA . PHE A 1 373 ? 15.098 38.280 -14.407 1.00 19.92 371 PHE A CA 1
ATOM 2568 C C . PHE A 1 373 ? 13.793 37.627 -14.872 1.00 18.91 371 PHE A C 1
ATOM 2569 O O . PHE A 1 373 ? 13.705 37.165 -16.015 1.00 17.94 371 PHE A O 1
ATOM 2577 N N . GLN A 1 374 ? 12.781 37.609 -14.023 1.00 19.43 372 GLN A N 1
ATOM 2578 C CA . GLN A 1 374 ? 11.569 36.855 -14.334 1.00 19.27 372 GLN A CA 1
ATOM 2579 C C . GLN A 1 374 ? 10.751 37.470 -15.460 1.00 17.22 372 GLN A C 1
ATOM 2580 O O . GLN A 1 374 ? 10.176 36.745 -16.276 1.00 17.12 372 GLN A O 1
ATOM 2586 N N . ILE A 1 375 ? 10.715 38.805 -15.570 1.00 17.43 373 ILE A N 1
ATOM 2587 C CA . ILE A 1 375 ? 9.996 39.376 -16.703 1.00 17.00 373 ILE A CA 1
ATOM 2588 C C . ILE A 1 375 ? 10.715 39.061 -18.006 1.00 16.60 373 ILE A C 1
ATOM 2589 O O . ILE A 1 375 ? 10.070 38.658 -19.003 1.00 15.60 373 ILE A O 1
ATOM 2594 N N . GLU A 1 376 ? 12.045 39.199 -18.013 1.00 16.66 374 GLU A N 1
ATOM 2595 C CA . GLU A 1 376 ? 12.854 38.912 -19.201 1.00 16.51 374 GLU A CA 1
ATOM 2596 C C . GLU A 1 376 ? 12.726 37.440 -19.598 1.00 15.72 374 GLU A C 1
ATOM 2597 O O . GLU A 1 376 ? 12.598 37.126 -20.790 1.00 16.06 374 GLU A O 1
ATOM 2603 N N . ALA A 1 377 ? 12.754 36.528 -18.619 1.00 15.41 375 ALA A N 1
ATOM 2604 C CA . ALA A 1 377 ? 12.576 35.112 -18.940 1.00 16.13 375 ALA A CA 1
ATOM 2605 C C . ALA A 1 377 ? 11.207 34.830 -19.566 1.00 14.96 375 ALA A C 1
ATOM 2606 O O . ALA A 1 377 ? 11.094 34.066 -20.542 1.00 15.63 375 ALA A O 1
ATOM 2608 N N . ALA A 1 378 ? 10.145 35.431 -19.015 1.00 14.76 376 ALA A N 1
ATOM 2609 C CA . ALA A 1 378 ? 8.817 35.237 -19.581 1.00 15.20 376 ALA A CA 1
ATOM 2610 C C . ALA A 1 378 ? 8.758 35.808 -20.992 1.00 14.70 376 ALA A C 1
ATOM 2611 O O . ALA A 1 378 ? 8.158 35.194 -21.881 1.00 14.92 376 ALA A O 1
ATOM 2613 N N . ILE A 1 379 ? 9.325 37.001 -21.202 1.00 14.34 377 ILE A N 1
ATOM 2614 C CA . ILE A 1 379 ? 9.391 37.547 -22.564 1.00 14.37 377 ILE A CA 1
ATOM 2615 C C . ILE A 1 379 ? 10.081 36.579 -23.516 1.00 14.05 377 ILE A C 1
ATOM 2616 O O . ILE A 1 379 ? 9.622 36.378 -24.642 1.00 15.38 377 ILE A O 1
ATOM 2621 N N . SER A 1 380 ? 11.213 36.005 -23.101 1.00 14.16 378 SER A N 1
ATOM 2622 C CA . SER A 1 380 ? 11.939 35.095 -23.984 1.00 14.83 378 SER A CA 1
ATOM 2623 C C . SER A 1 380 ? 11.106 33.884 -24.347 1.00 14.70 378 SER A C 1
ATOM 2624 O O . SER A 1 380 ? 11.230 33.375 -25.463 1.00 15.03 378 SER A O 1
ATOM 2627 N N . LYS A 1 381 ? 10.300 33.374 -23.402 1.00 14.17 379 LYS A N 1
ATOM 2628 C CA . LYS A 1 381 ? 9.485 32.185 -23.650 1.00 13.86 379 LYS A CA 1
ATOM 2629 C C . LYS A 1 381 ? 8.350 32.514 -24.626 1.00 13.42 379 LYS A C 1
ATOM 2630 O O . LYS A 1 381 ? 8.143 31.780 -25.607 1.00 13.85 379 LYS A O 1
ATOM 2636 N N . ILE A 1 382 ? 7.655 33.644 -24.419 1.00 13.51 380 ILE A N 1
ATOM 2637 C CA . ILE A 1 382 ? 6.579 34.044 -25.318 1.00 13.04 380 ILE A CA 1
ATOM 2638 C C . ILE A 1 382 ? 7.168 34.280 -26.694 1.00 12.85 380 ILE A C 1
ATOM 2639 O O . ILE A 1 382 ? 6.675 33.785 -27.722 1.00 14.35 380 ILE A O 1
ATOM 2644 N N . PHE A 1 383 ? 8.243 35.090 -26.749 1.00 13.38 381 PHE A N 1
ATOM 2645 C CA . PHE A 1 383 ? 8.832 35.472 -28.031 1.00 13.84 381 PHE A CA 1
ATOM 2646 C C . PHE A 1 383 ? 9.339 34.250 -28.790 1.00 13.44 381 PHE A C 1
ATOM 2647 O O . PHE A 1 383 ? 9.075 34.120 -29.991 1.00 14.01 381 PHE A O 1
ATOM 2655 N N . GLY A 1 384 ? 10.145 33.417 -28.119 1.00 14.14 382 GLY A N 1
ATOM 2656 C CA . GLY A 1 384 ? 10.772 32.306 -28.824 1.00 14.54 382 GLY A CA 1
ATOM 2657 C C . GLY A 1 384 ? 9.761 31.279 -29.302 1.00 13.26 382 GLY A C 1
ATOM 2658 O O . GLY A 1 384 ? 9.912 30.723 -30.396 1.00 13.83 382 GLY A O 1
ATOM 2659 N N . SER A 1 385 ? 8.744 30.960 -28.474 1.00 13.48 383 SER A N 1
ATOM 2660 C CA . SER A 1 385 ? 7.735 29.985 -28.914 1.00 13.46 383 SER A CA 1
ATOM 2661 C C . SER A 1 385 ? 6.920 30.489 -30.106 1.00 12.88 383 SER A C 1
ATOM 2662 O O . SER A 1 385 ? 6.677 29.748 -31.068 1.00 14.88 383 SER A O 1
ATOM 2665 N N . GLU A 1 386 ? 6.511 31.775 -30.074 1.00 13.28 384 GLU A N 1
ATOM 2666 C CA . GLU A 1 386 ? 5.759 32.329 -31.200 1.00 13.95 384 GLU A CA 1
ATOM 2667 C C . GLU A 1 386 ? 6.665 32.493 -32.414 1.00 13.33 384 GLU A C 1
ATOM 2668 O O . GLU A 1 386 ? 6.232 32.243 -33.550 1.00 14.52 384 GLU A O 1
ATOM 2674 N N . ALA A 1 387 ? 7.927 32.882 -32.193 1.00 12.91 385 ALA A N 1
ATOM 2675 C CA . ALA A 1 387 ? 8.857 33.028 -33.326 1.00 13.47 385 ALA A CA 1
ATOM 2676 C C . ALA A 1 387 ? 9.079 31.684 -34.033 1.00 14.30 385 ALA A C 1
ATOM 2677 O O . ALA A 1 387 ? 9.076 31.618 -35.256 1.00 13.77 385 ALA A O 1
ATOM 2679 N N . ALA A 1 388 ? 9.301 30.610 -33.267 1.00 13.22 386 ALA A N 1
ATOM 2680 C CA . ALA A 1 388 ? 9.610 29.327 -33.915 1.00 13.27 386 ALA A CA 1
ATOM 2681 C C . ALA A 1 388 ? 8.409 28.826 -34.697 1.00 13.65 386 ALA A C 1
ATOM 2682 O O . ALA A 1 388 ? 8.552 28.263 -35.804 1.00 13.58 386 ALA A O 1
ATOM 2684 N N . TRP A 1 389 ? 7.216 29.019 -34.139 1.00 13.61 387 TRP A N 1
ATOM 2685 C CA . TRP A 1 389 ? 5.981 28.694 -34.835 1.00 13.36 387 TRP A CA 1
ATOM 2686 C C . TRP A 1 389 ? 5.900 29.433 -36.171 1.00 12.15 387 TRP A C 1
ATOM 2687 O O . TRP A 1 389 ? 5.674 28.827 -37.231 1.00 13.56 387 TRP A O 1
ATOM 2698 N N . LYS A 1 390 ? 6.078 30.756 -36.126 1.00 13.48 388 LYS A N 1
ATOM 2699 C CA . LYS A 1 390 ? 6.000 31.543 -37.356 1.00 14.35 388 LYS A CA 1
ATOM 2700 C C . LYS A 1 390 ? 7.074 31.194 -38.366 1.00 13.76 388 LYS A C 1
ATOM 2701 O O . LYS A 1 390 ? 6.788 31.106 -39.573 1.00 15.44 388 LYS A O 1
ATOM 2707 N N . VAL A 1 391 ? 8.296 30.924 -37.903 1.00 13.18 389 VAL A N 1
ATOM 2708 C CA . VAL A 1 391 ? 9.382 30.598 -38.820 1.00 13.60 389 VAL A CA 1
ATOM 2709 C C . VAL A 1 391 ? 9.097 29.271 -39.520 1.00 13.79 389 VAL A C 1
ATOM 2710 O O . VAL A 1 391 ? 9.320 29.139 -40.709 1.00 14.57 389 VAL A O 1
ATOM 2714 N N . THR A 1 392 ? 8.608 28.278 -38.776 1.00 13.18 390 THR A N 1
ATOM 2715 C CA . THR A 1 392 ? 8.376 26.975 -39.360 1.00 13.25 390 THR A CA 1
ATOM 2716 C C . THR A 1 392 ? 7.165 27.017 -40.277 1.00 14.29 390 THR A C 1
ATOM 2717 O O . THR A 1 392 ? 7.160 26.391 -41.353 1.00 14.67 390 THR A O 1
ATOM 2721 N N . ASP A 1 393 ? 6.132 27.783 -39.898 1.00 13.14 391 ASP A N 1
ATOM 2722 C CA . ASP A 1 393 ? 4.993 27.954 -40.790 1.00 14.23 391 ASP A CA 1
ATOM 2723 C C . ASP A 1 393 ? 5.432 28.594 -42.110 1.00 14.73 391 ASP A C 1
ATOM 2724 O O . ASP A 1 393 ? 4.978 28.196 -43.193 1.00 14.40 391 ASP A O 1
ATOM 2729 N N . GLU A 1 394 ? 6.335 29.586 -42.060 1.00 14.83 392 GLU A N 1
ATOM 2730 C CA . GLU A 1 394 ? 6.763 30.212 -43.321 1.00 15.37 392 GLU A CA 1
ATOM 2731 C C . GLU A 1 394 ? 7.699 29.308 -44.101 1.00 15.21 392 GLU A C 1
ATOM 2732 O O . GLU A 1 394 ? 7.713 29.390 -45.330 1.00 15.01 392 GLU A O 1
ATOM 2738 N N . CYS A 1 395 ? 8.483 28.437 -43.427 1.00 14.70 393 CYS A N 1
ATOM 2739 C CA . CYS A 1 395 ? 9.274 27.465 -44.173 1.00 15.04 393 CYS A CA 1
ATOM 2740 C C . CYS A 1 395 ? 8.365 26.567 -45.012 1.00 14.65 393 CYS A C 1
ATOM 2741 O O . CYS A 1 395 ? 8.655 26.298 -46.197 1.00 14.94 393 CYS A O 1
ATOM 2744 N N . ILE A 1 396 ? 7.264 26.093 -44.424 1.00 14.16 394 ILE A N 1
ATOM 2745 C CA . ILE A 1 396 ? 6.301 25.302 -45.195 1.00 14.43 394 ILE A CA 1
ATOM 2746 C C . ILE A 1 396 ? 5.818 26.087 -46.410 1.00 14.07 394 ILE A C 1
ATOM 2747 O O . ILE A 1 396 ? 5.752 25.551 -47.535 1.00 15.54 394 ILE A O 1
ATOM 2752 N N . GLN A 1 397 ? 5.534 27.382 -46.226 1.00 14.12 395 GLN A N 1
ATOM 2753 C CA . GLN A 1 397 ? 5.019 28.179 -47.335 1.00 14.52 395 GLN A CA 1
ATOM 2754 C C . GLN A 1 397 ? 6.052 28.309 -48.444 1.00 14.77 395 GLN A C 1
ATOM 2755 O O . GLN A 1 397 ? 5.699 28.194 -49.635 1.00 15.80 395 GLN A O 1
ATOM 2761 N N . ILE A 1 398 ? 7.329 28.548 -48.076 1.00 14.28 396 ILE A N 1
ATOM 2762 C CA . ILE A 1 398 ? 8.407 28.643 -49.087 1.00 14.75 396 ILE A CA 1
ATOM 2763 C C . ILE A 1 398 ? 8.555 27.341 -49.854 1.00 15.31 396 ILE A C 1
ATOM 2764 O O . ILE A 1 398 ? 8.862 27.322 -51.057 1.00 16.79 396 ILE A O 1
ATOM 2769 N N . MET A 1 399 ? 8.396 26.208 -49.160 1.00 14.77 397 MET A N 1
ATOM 2770 C CA . MET A 1 399 ? 8.527 24.897 -49.785 1.00 15.08 397 MET A CA 1
ATOM 2771 C C . MET A 1 399 ? 7.358 24.563 -50.694 1.00 16.09 397 MET A C 1
ATOM 2772 O O . MET A 1 399 ? 7.463 23.570 -51.415 1.00 19.30 397 MET A O 1
ATOM 2777 N N . GLY A 1 400 ? 6.228 25.301 -50.610 1.00 15.92 398 GLY A N 1
ATOM 2778 C CA . GLY A 1 400 ? 5.081 24.933 -51.448 1.00 16.63 398 GLY A CA 1
ATOM 2779 C C . GLY A 1 400 ? 4.474 23.604 -51.025 1.00 17.14 398 GLY A C 1
ATOM 2780 O O . GLY A 1 400 ? 4.459 23.220 -49.848 1.00 16.66 398 GLY A O 1
ATOM 2781 N N . GLY A 1 401 ? 3.949 22.866 -52.017 1.00 16.92 399 GLY A N 1
ATOM 2782 C CA . GLY A 1 401 ? 3.294 21.608 -51.703 1.00 18.25 399 GLY A CA 1
ATOM 2783 C C . GLY A 1 401 ? 4.190 20.655 -50.933 1.00 16.19 399 GLY A C 1
ATOM 2784 O O . GLY A 1 401 ? 3.731 19.934 -50.019 1.00 17.40 399 GLY A O 1
ATOM 2785 N N . MET A 1 402 ? 5.494 20.646 -51.266 1.00 16.65 400 MET A N 1
ATOM 2786 C CA . MET A 1 402 ? 6.449 19.792 -50.575 1.00 17.18 400 MET A CA 1
ATOM 2787 C C . MET A 1 402 ? 6.421 19.996 -49.069 1.00 16.71 400 MET A C 1
ATOM 2788 O O . MET A 1 402 ? 6.636 19.047 -48.306 1.00 17.23 400 MET A O 1
ATOM 2793 N N . GLY A 1 403 ? 6.202 21.232 -48.628 1.00 15.61 401 GLY A N 1
ATOM 2794 C CA . GLY A 1 403 ? 6.230 21.503 -47.195 1.00 15.98 401 GLY A CA 1
ATOM 2795 C C . GLY A 1 403 ? 5.115 20.819 -46.426 1.00 15.92 401 GLY A C 1
ATOM 2796 O O . GLY A 1 403 ? 5.278 20.618 -45.223 1.00 16.20 401 GLY A O 1
ATOM 2797 N N . PHE A 1 404 ? 4.013 20.461 -47.099 1.00 15.89 402 PHE A N 1
ATOM 2798 C CA . PHE A 1 404 ? 2.917 19.750 -46.439 1.00 15.70 402 PHE A CA 1
ATOM 2799 C C . PHE A 1 404 ? 3.128 18.238 -46.388 1.00 16.13 402 PHE A C 1
ATOM 2800 O O . PHE A 1 404 ? 2.394 17.546 -45.682 1.00 17.09 402 PHE A O 1
ATOM 2808 N N . MET A 1 405 ? 4.093 17.711 -47.125 1.00 16.60 403 MET A N 1
ATOM 2809 C CA . MET A 1 405 ? 4.367 16.284 -47.154 1.00 16.45 403 MET A CA 1
ATOM 2810 C C . MET A 1 405 ? 5.110 15.808 -45.924 1.00 16.42 403 MET A C 1
ATOM 2811 O O . MET A 1 405 ? 5.858 16.534 -45.298 1.00 17.23 403 MET A O 1
ATOM 2816 N N . LYS A 1 406 ? 4.951 14.526 -45.637 1.00 18.25 404 LYS A N 1
ATOM 2817 C CA . LYS A 1 406 ? 5.619 13.972 -44.455 1.00 19.71 404 LYS A CA 1
ATOM 2818 C C . LYS A 1 406 ? 7.138 13.857 -44.653 1.00 19.99 404 LYS A C 1
ATOM 2819 O O . LYS A 1 406 ? 7.918 14.173 -43.755 1.00 19.77 404 LYS A O 1
ATOM 2825 N N . GLU A 1 407 ? 7.589 13.387 -45.821 1.00 21.30 405 GLU A N 1
ATOM 2826 C CA . GLU A 1 407 ? 9.014 13.062 -45.954 1.00 23.20 405 GLU A CA 1
ATOM 2827 C C . GLU A 1 407 ? 9.985 14.197 -45.615 1.00 21.35 405 GLU A C 1
ATOM 2828 O O . GLU A 1 407 ? 11.003 13.932 -44.960 1.00 22.18 405 GLU A O 1
ATOM 2834 N N . PRO A 1 408 ? 9.737 15.449 -45.977 1.00 20.93 406 PRO A N 1
ATOM 2835 C CA . PRO A 1 408 ? 10.714 16.489 -45.651 1.00 21.61 406 PRO A CA 1
ATOM 2836 C C . PRO A 1 408 ? 10.902 16.725 -44.153 1.00 20.76 406 PRO A C 1
ATOM 2837 O O . PRO A 1 408 ? 11.919 17.328 -43.759 1.00 22.38 406 PRO A O 1
ATOM 2841 N N . GLY A 1 409 ? 9.937 16.348 -43.307 1.00 20.11 407 GLY A N 1
ATOM 2842 C CA . GLY A 1 409 ? 10.099 16.501 -41.872 1.00 19.03 407 GLY A CA 1
ATOM 2843 C C . GLY A 1 409 ? 9.739 17.845 -41.303 1.00 17.75 407 GLY A C 1
ATOM 2844 O O . GLY A 1 409 ? 9.744 17.991 -40.064 1.00 19.83 407 GLY A O 1
ATOM 2845 N N . VAL A 1 410 ? 9.408 18.848 -42.142 1.00 16.22 408 VAL A N 1
ATOM 2846 C CA . VAL A 1 410 ? 9.081 20.175 -41.607 1.00 14.98 408 VAL A CA 1
ATOM 2847 C C . VAL A 1 410 ? 7.733 20.160 -40.910 1.00 14.16 408 VAL A C 1
ATOM 2848 O O . VAL A 1 410 ? 7.564 20.803 -39.871 1.00 15.04 408 VAL A O 1
ATOM 2852 N N . GLU A 1 411 ? 6.754 19.439 -41.476 1.00 14.91 409 GLU A N 1
ATOM 2853 C CA . GLU A 1 411 ? 5.456 19.387 -40.847 1.00 14.94 409 GLU A CA 1
ATOM 2854 C C . GLU A 1 411 ? 5.547 18.757 -39.455 1.00 14.11 409 GLU A C 1
ATOM 2855 O O . GLU A 1 411 ? 4.799 19.150 -38.559 1.00 15.01 409 GLU A O 1
ATOM 2861 N N . ARG A 1 412 ? 6.459 17.780 -39.268 1.00 14.17 410 ARG A N 1
ATOM 2862 C CA . ARG A 1 412 ? 6.633 17.196 -37.936 1.00 14.78 410 ARG A CA 1
ATOM 2863 C C . ARG A 1 412 ? 7.113 18.273 -36.946 1.00 15.40 410 ARG A C 1
ATOM 2864 O O . ARG A 1 412 ? 6.642 18.332 -35.782 1.00 14.78 410 ARG A O 1
ATOM 2872 N N . VAL A 1 413 ? 8.076 19.109 -37.373 1.00 14.70 411 VAL A N 1
ATOM 2873 C CA . VAL A 1 413 ? 8.548 20.186 -36.491 1.00 14.29 411 VAL A CA 1
ATOM 2874 C C . VAL A 1 413 ? 7.412 21.150 -36.150 1.00 14.05 411 VAL A C 1
ATOM 2875 O O . VAL A 1 413 ? 7.279 21.577 -35.004 1.00 14.25 411 VAL A O 1
ATOM 2879 N N . LEU A 1 414 ? 6.590 21.498 -37.138 1.00 14.15 412 LEU A N 1
ATOM 2880 C CA . LEU A 1 414 ? 5.462 22.386 -36.850 1.00 13.99 412 LEU A CA 1
ATOM 2881 C C . LEU A 1 414 ? 4.517 21.761 -35.832 1.00 13.77 412 LEU A C 1
ATOM 2882 O O . LEU A 1 414 ? 4.111 22.433 -34.873 1.00 15.01 412 LEU A O 1
ATOM 2887 N N . ARG A 1 415 ? 4.239 20.449 -35.965 1.00 14.22 413 ARG A N 1
ATOM 2888 C CA . ARG A 1 415 ? 3.382 19.784 -34.984 1.00 14.47 413 ARG A CA 1
ATOM 2889 C C . ARG A 1 415 ? 3.997 19.821 -33.599 1.00 14.72 413 ARG A C 1
ATOM 2890 O O . ARG A 1 415 ? 3.289 20.084 -32.602 1.00 16.13 413 ARG A O 1
ATOM 2898 N N . ASP A 1 416 ? 5.307 19.575 -33.515 1.00 14.12 414 ASP A N 1
ATOM 2899 C CA . ASP A 1 416 ? 5.997 19.627 -32.224 1.00 14.10 414 ASP A CA 1
ATOM 2900 C C . ASP A 1 416 ? 5.902 21.007 -31.580 1.00 14.35 414 ASP A C 1
ATOM 2901 O O . ASP A 1 416 ? 5.721 21.122 -30.355 1.00 16.00 414 ASP A O 1
ATOM 2906 N N . LEU A 1 417 ? 5.986 22.068 -32.397 1.00 13.56 415 LEU A N 1
ATOM 2907 C CA . LEU A 1 417 ? 6.103 23.404 -31.832 1.00 14.41 415 LEU A CA 1
ATOM 2908 C C . LEU A 1 417 ? 4.812 23.913 -31.239 1.00 14.00 415 LEU A C 1
ATOM 2909 O O . LEU A 1 417 ? 4.865 24.782 -30.375 1.00 15.42 415 LEU A O 1
ATOM 2914 N N . ARG A 1 418 ? 3.658 23.383 -31.616 1.00 14.20 416 ARG A N 1
ATOM 2915 C CA . ARG A 1 418 ? 2.418 24.050 -31.181 1.00 14.53 416 ARG A CA 1
ATOM 2916 C C . ARG A 1 418 ? 2.289 24.097 -29.644 1.00 14.94 416 ARG A C 1
ATOM 2917 O O . ARG A 1 418 ? 1.797 25.101 -29.080 1.00 15.15 416 ARG A O 1
ATOM 2925 N N . ILE A 1 419 ? 2.766 23.055 -28.938 1.00 14.93 417 ILE A N 1
ATOM 2926 C CA . ILE A 1 419 ? 2.609 22.988 -27.483 1.00 15.67 417 ILE A CA 1
ATOM 2927 C C . ILE A 1 419 ? 3.455 24.037 -26.777 1.00 14.83 417 ILE A C 1
ATOM 2928 O O . ILE A 1 419 ? 3.155 24.378 -25.633 1.00 14.81 417 ILE A O 1
ATOM 2933 N N . PHE A 1 420 ? 4.525 24.572 -27.403 1.00 13.94 418 PHE A N 1
ATOM 2934 C CA . PHE A 1 420 ? 5.414 25.459 -26.663 1.00 13.71 418 PHE A CA 1
ATOM 2935 C C . PHE A 1 420 ? 4.804 26.821 -26.343 1.00 14.09 418 PHE A C 1
ATOM 2936 O O . PHE A 1 420 ? 5.327 27.515 -25.455 1.00 15.11 418 PHE A O 1
ATOM 2944 N N . ARG A 1 421 ? 3.671 27.170 -26.973 1.00 14.28 419 ARG A N 1
ATOM 2945 C CA . ARG A 1 421 ? 2.915 28.357 -26.652 1.00 14.12 419 ARG A CA 1
ATOM 2946 C C . ARG A 1 421 ? 1.976 28.105 -25.469 1.00 15.32 419 ARG A C 1
ATOM 2947 O O . ARG A 1 421 ? 1.274 29.027 -25.047 1.00 16.18 419 ARG A O 1
ATOM 2955 N N . ILE A 1 422 ? 1.897 26.853 -24.951 1.00 15.79 420 ILE A N 1
ATOM 2956 C CA . ILE A 1 422 ? 0.894 26.484 -23.973 1.00 16.97 420 ILE A CA 1
ATOM 2957 C C . ILE A 1 422 ? 1.526 26.020 -22.688 1.00 20.33 420 ILE A C 1
ATOM 2958 O O . ILE A 1 422 ? 1.120 26.454 -21.596 1.00 22.28 420 ILE A O 1
ATOM 2963 N N . PHE A 1 423 ? 2.465 25.069 -22.774 1.00 20.62 421 PHE A N 1
ATOM 2964 C CA . PHE A 1 423 ? 2.980 24.599 -21.499 1.00 22.89 421 PHE A CA 1
ATOM 2965 C C . PHE A 1 423 ? 4.132 25.491 -20.990 1.00 21.50 421 PHE A C 1
ATOM 2966 O O . PHE A 1 423 ? 4.650 26.393 -21.670 1.00 21.25 421 PHE A O 1
ATOM 2974 N N . GLU A 1 424 ? 4.542 25.189 -19.752 1.00 22.46 422 GLU A N 1
ATOM 2975 C CA . GLU A 1 424 ? 5.427 26.027 -18.960 1.00 23.17 422 GLU A CA 1
ATOM 2976 C C . GLU A 1 424 ? 4.866 27.437 -18.866 1.00 20.92 422 GLU A C 1
ATOM 2977 O O . GLU A 1 424 ? 5.619 28.403 -18.865 1.00 22.58 422 GLU A O 1
ATOM 2983 N N . GLY A 1 425 ? 3.532 27.548 -18.825 1.00 20.19 423 GLY A N 1
ATOM 2984 C CA . GLY A 1 425 ? 2.873 28.841 -18.712 1.00 20.79 423 GLY A CA 1
ATOM 2985 C C . GLY A 1 425 ? 2.244 29.221 -20.050 1.00 18.96 423 GLY A C 1
ATOM 2986 O O . GLY A 1 425 ? 3.004 29.365 -21.027 1.00 19.66 423 GLY A O 1
ATOM 2987 N N . THR A 1 426 ? 0.913 29.323 -20.176 1.00 17.63 424 THR A N 1
ATOM 2988 C CA . THR A 1 426 ? 0.400 29.697 -21.498 1.00 16.76 424 THR A CA 1
ATOM 2989 C C . THR A 1 426 ? 0.891 31.083 -21.854 1.00 14.98 424 THR A C 1
ATOM 2990 O O . THR A 1 426 ? 1.060 31.941 -20.981 1.00 16.11 424 THR A O 1
ATOM 2994 N N . ASN A 1 427 ? 1.089 31.333 -23.159 1.00 14.68 425 ASN A N 1
ATOM 2995 C CA . ASN A 1 427 ? 1.604 32.651 -23.499 1.00 14.63 425 ASN A CA 1
ATOM 2996 C C . ASN A 1 427 ? 0.645 33.762 -23.098 1.00 14.24 425 ASN A C 1
ATOM 2997 O O . ASN A 1 427 ? 1.090 34.900 -22.844 1.00 16.71 425 ASN A O 1
ATOM 3002 N N . ASP A 1 428 ? -0.666 33.479 -23.033 1.00 14.76 426 ASP A N 1
ATOM 3003 C CA . ASP A 1 428 ? -1.624 34.515 -22.633 1.00 16.23 426 ASP A CA 1
ATOM 3004 C C . ASP A 1 428 ? -1.426 34.884 -21.170 1.00 15.00 426 ASP A C 1
ATOM 3005 O O . ASP A 1 428 ? -1.402 36.085 -20.816 1.00 16.57 426 ASP A O 1
ATOM 3010 N N . ILE A 1 429 ? -1.314 33.876 -20.296 1.00 16.01 427 ILE A N 1
ATOM 3011 C CA . ILE A 1 429 ? -1.062 34.156 -18.884 1.00 16.86 427 ILE A CA 1
ATOM 3012 C C . ILE A 1 429 ? 0.300 34.780 -18.674 1.00 16.10 427 ILE A C 1
ATOM 3013 O O . ILE A 1 429 ? 0.443 35.713 -17.851 1.00 17.07 427 ILE A O 1
ATOM 3018 N N . LEU A 1 430 ? 1.298 34.367 -19.467 1.00 15.51 428 LEU A N 1
ATOM 3019 C CA . LEU A 1 430 ? 2.605 35.007 -19.335 1.00 15.22 428 LEU A CA 1
ATOM 3020 C C . LEU 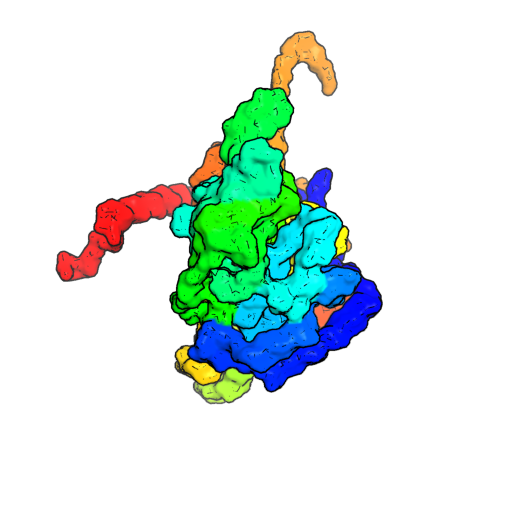A 1 430 ? 2.556 36.459 -19.761 1.00 14.76 428 LEU A C 1
ATOM 3021 O O . LEU A 1 430 ? 3.301 37.262 -19.200 1.00 15.53 428 LEU A O 1
ATOM 3026 N N . ARG A 1 431 ? 1.721 36.827 -20.763 1.00 15.03 429 ARG A N 1
ATOM 3027 C CA . ARG A 1 431 ? 1.591 38.251 -21.092 1.00 15.15 429 ARG A CA 1
ATOM 3028 C C . ARG A 1 431 ? 1.010 39.004 -19.910 1.00 15.61 429 ARG A C 1
ATOM 3029 O O . ARG A 1 431 ? 1.455 40.118 -19.607 1.00 16.27 429 ARG A O 1
ATOM 3037 N N . LEU A 1 432 ? -0.051 38.475 -19.295 1.00 15.89 430 LEU A N 1
ATOM 3038 C CA . LEU A 1 432 ? -0.609 39.156 -18.121 1.00 15.91 430 LEU A CA 1
ATOM 3039 C C . LEU A 1 432 ? 0.415 39.275 -17.002 1.00 15.90 430 LEU A C 1
ATOM 3040 O O . LEU A 1 432 ? 0.520 40.342 -16.353 1.00 17.20 430 LEU A O 1
ATOM 3045 N N . PHE A 1 433 ? 1.230 38.240 -16.798 1.00 16.10 431 PHE A N 1
ATOM 3046 C CA . PHE A 1 433 ? 2.312 38.285 -15.816 1.00 16.40 431 PHE A CA 1
ATOM 3047 C C . PHE A 1 433 ? 3.303 39.406 -16.147 1.00 16.06 431 PHE A C 1
ATOM 3048 O O . PHE A 1 433 ? 3.665 40.212 -15.269 1.00 17.90 431 PHE A O 1
ATOM 3056 N N . VAL A 1 434 ? 3.755 39.468 -17.420 1.00 15.69 432 VAL A N 1
ATOM 3057 C CA . VAL A 1 434 ? 4.739 40.489 -17.817 1.00 16.12 432 VAL A CA 1
ATOM 3058 C C . VAL A 1 434 ? 4.176 41.872 -17.508 1.00 16.95 432 VAL A C 1
ATOM 3059 O O . VAL A 1 434 ? 4.869 42.746 -16.971 1.00 17.98 432 VAL A O 1
ATOM 3063 N N . ALA A 1 435 ? 2.945 42.139 -17.966 1.00 16.68 433 ALA A N 1
ATOM 3064 C CA . ALA A 1 435 ? 2.359 43.470 -17.796 1.00 16.54 433 ALA A CA 1
ATOM 3065 C C . ALA A 1 435 ? 2.180 43.807 -16.319 1.00 17.61 433 ALA A C 1
ATOM 3066 O O . ALA A 1 435 ? 2.504 44.922 -15.905 1.00 17.91 433 ALA A O 1
ATOM 3068 N N . LEU A 1 436 ? 1.585 42.910 -15.539 1.00 17.71 434 LEU A N 1
ATOM 3069 C CA . LEU A 1 436 ? 1.311 43.264 -14.147 1.00 17.56 434 LEU A CA 1
ATOM 3070 C C . LEU A 1 436 ? 2.586 43.307 -13.312 1.00 18.57 434 LEU A C 1
ATOM 3071 O O . LEU A 1 436 ? 2.709 44.162 -12.408 1.00 20.64 434 LEU A O 1
ATOM 3076 N N . GLN A 1 437 ? 3.543 42.382 -13.565 1.00 18.58 435 GLN A N 1
ATOM 3077 C CA . GLN A 1 437 ? 4.794 42.437 -12.817 1.00 18.20 435 GLN A CA 1
ATOM 3078 C C . GLN A 1 437 ? 5.554 43.714 -13.133 1.00 20.66 435 GLN A C 1
ATOM 3079 O O . GLN A 1 437 ? 6.114 44.351 -12.226 1.00 21.69 435 GLN A O 1
ATOM 3085 N N . GLY A 1 438 ? 5.556 44.132 -14.403 1.00 19.09 436 GLY A N 1
ATOM 3086 C CA . GLY A 1 438 ? 6.203 45.405 -14.723 1.00 20.89 436 GLY A CA 1
ATOM 3087 C C . GLY A 1 438 ? 5.509 46.599 -14.098 1.00 20.05 436 GLY A C 1
ATOM 3088 O O . GLY A 1 438 ? 6.163 47.587 -13.715 1.00 21.98 436 GLY A O 1
ATOM 3089 N N . CYS A 1 439 ? 4.173 46.569 -14.022 1.00 20.72 437 CYS A N 1
ATOM 3090 C CA . CYS A 1 439 ? 3.465 47.688 -13.427 1.00 21.97 437 CYS A CA 1
ATOM 3091 C C . CYS A 1 439 ? 3.686 47.758 -11.930 1.00 23.34 437 CYS A C 1
ATOM 3092 O O . CYS A 1 439 ? 3.536 48.836 -11.371 1.00 24.67 437 CYS A O 1
ATOM 3095 N N . MET A 1 440 ? 4.057 46.655 -11.271 1.00 22.80 438 MET A N 1
ATOM 3096 C CA . MET A 1 440 ? 3.929 46.599 -9.819 1.00 25.02 438 MET A CA 1
ATOM 3097 C C . MET A 1 440 ? 4.760 47.695 -9.125 1.00 26.56 438 MET A C 1
ATOM 3098 O O . MET A 1 440 ? 4.235 48.420 -8.273 1.00 27.46 438 MET A O 1
ATOM 3103 N N . ASP A 1 441 ? 6.056 47.841 -9.462 1.00 28.11 439 ASP A N 1
ATOM 3104 C CA . ASP A 1 441 ? 6.871 48.849 -8.756 1.00 30.57 439 ASP A CA 1
ATOM 3105 C C . ASP A 1 441 ? 6.448 50.267 -9.112 1.00 28.05 439 ASP A C 1
ATOM 3106 O O . ASP A 1 441 ? 6.541 51.189 -8.278 1.00 31.09 439 ASP A O 1
ATOM 3111 N N . LYS A 1 442 ? 6.046 50.485 -10.370 1.00 26.51 440 LYS A N 1
ATOM 3112 C CA . LYS A 1 442 ? 5.564 51.816 -10.731 1.00 25.69 440 LYS A CA 1
ATOM 3113 C C . LYS A 1 442 ? 4.306 52.163 -9.954 1.00 26.98 440 LYS A C 1
ATOM 3114 O O . LYS A 1 442 ? 4.187 53.274 -9.439 1.00 28.29 440 LYS A O 1
ATOM 3120 N N . GLY A 1 443 ? 3.379 51.210 -9.814 1.00 27.98 441 GLY A N 1
ATOM 3121 C CA . GLY A 1 443 ? 2.185 51.455 -9.023 1.00 29.69 441 GLY A CA 1
ATOM 3122 C C . GLY A 1 443 ? 2.497 51.732 -7.565 1.00 32.03 441 GLY A C 1
ATOM 3123 O O . GLY A 1 443 ? 1.850 52.569 -6.943 1.00 32.64 441 GLY A O 1
ATOM 3124 N N . LYS A 1 444 ? 3.498 51.046 -7.013 1.00 33.21 442 LYS A N 1
ATOM 3125 C CA . LYS A 1 444 ? 3.956 51.319 -5.647 1.00 36.42 442 LYS A CA 1
ATOM 3126 C C . LYS A 1 444 ? 4.421 52.757 -5.504 1.00 36.19 442 LYS A C 1
ATOM 3127 O O . LYS A 1 444 ? 4.084 53.457 -4.527 1.00 37.41 442 LYS A O 1
ATOM 3133 N N . GLU A 1 445 ? 5.218 53.209 -6.472 1.00 36.27 443 GLU A N 1
ATOM 3134 C CA . GLU A 1 445 ? 5.729 54.576 -6.435 1.00 37.75 443 GLU A CA 1
ATOM 3135 C C . GLU A 1 445 ? 4.574 55.565 -6.493 1.00 36.46 443 GLU A C 1
ATOM 3136 O O . GLU A 1 445 ? 4.485 56.497 -5.685 1.00 37.22 443 GLU A O 1
ATOM 3142 N N . LEU A 1 446 ? 3.661 55.370 -7.441 1.00 35.30 444 LEU A N 1
ATOM 3143 C CA . LEU A 1 446 ? 2.545 56.300 -7.593 1.00 35.29 444 LEU A CA 1
ATOM 3144 C C . LEU A 1 446 ? 1.691 56.364 -6.336 1.00 39.10 444 LEU A C 1
ATOM 3145 O O . LEU A 1 446 ? 1.279 57.447 -5.917 1.00 40.55 444 LEU A O 1
ATOM 3150 N N . SER A 1 447 ? 1.396 55.224 -5.719 1.00 41.45 445 SER A N 1
ATOM 3151 C CA . SER A 1 447 ? 0.505 55.294 -4.572 1.00 45.11 445 SER A CA 1
ATOM 3152 C C . SER A 1 447 ? 1.209 55.870 -3.345 1.00 47.14 445 SER A C 1
ATOM 3153 O O . SER A 1 447 ? 0.537 56.403 -2.448 1.00 47.72 445 SER A O 1
ATOM 3156 N N . GLY A 1 448 ? 2.548 55.827 -3.314 1.00 48.88 446 GLY A N 1
ATOM 3157 C CA . GLY A 1 448 ? 3.285 56.551 -2.292 1.00 51.68 446 GLY A CA 1
ATOM 3158 C C . GLY A 1 448 ? 3.048 58.050 -2.337 1.00 54.02 446 GLY A C 1
ATOM 3159 O O . GLY A 1 448 ? 3.096 58.719 -1.296 1.00 54.51 446 GLY A O 1
ATOM 3160 N N . LEU A 1 449 ? 2.783 58.600 -3.528 1.00 55.20 447 LEU A N 1
ATOM 3161 C CA . LEU A 1 449 ? 2.464 60.022 -3.648 1.00 56.11 447 LEU A CA 1
ATOM 3162 C C . LEU A 1 449 ? 1.217 60.364 -2.840 1.00 58.66 447 LEU A C 1
ATOM 3163 O O . LEU A 1 449 ? 0.235 59.613 -2.817 1.00 59.52 447 LEU A O 1
ATOM 3168 N N . GLY A 1 450 ? 1.258 61.516 -2.176 1.00 60.27 448 GLY A N 1
ATOM 3169 C CA . GLY A 1 450 ? 0.266 61.755 -1.151 1.00 60.87 448 GLY A CA 1
ATOM 3170 C C . GLY A 1 450 ? 0.459 60.767 -0.012 1.00 61.59 448 GLY A C 1
ATOM 3171 O O . GLY A 1 450 ? 1.582 60.421 0.367 1.00 62.35 448 GLY A O 1
ATOM 3172 N N . SER A 1 451 ? -0.662 60.376 0.594 1.00 61.49 449 SER A N 1
ATOM 3173 C CA . SER A 1 451 ? -0.790 59.285 1.564 1.00 60.75 449 SER A CA 1
ATOM 3174 C C . SER A 1 451 ? -0.085 59.551 2.892 1.00 59.20 449 SER A C 1
ATOM 3175 O O . SER A 1 451 ? -0.378 58.877 3.885 1.00 59.81 449 SER A O 1
ATOM 3178 N N . ALA A 1 452 ? 0.781 60.562 2.952 1.00 56.91 450 ALA A N 1
ATOM 3179 C CA . ALA A 1 452 ? 1.235 61.064 4.240 1.00 54.87 450 ALA A CA 1
ATOM 3180 C C . ALA A 1 452 ? 0.135 61.952 4.792 1.00 53.33 450 ALA A C 1
ATOM 3181 O O . ALA A 1 452 ? -0.516 62.687 4.038 1.00 53.19 450 ALA A O 1
ATOM 3183 N N . LEU A 1 453 ? -0.086 61.872 6.105 1.00 51.17 451 LEU A N 1
ATOM 3184 C CA . LEU A 1 453 ? -1.020 62.797 6.720 1.00 49.42 451 LEU A CA 1
ATOM 3185 C C . LEU A 1 453 ? -0.509 64.224 6.539 1.00 48.24 451 LEU A C 1
ATOM 3186 O O . LEU A 1 453 ? 0.697 64.475 6.452 1.00 48.18 451 LEU A O 1
ATOM 3191 N N . LYS A 1 454 ? -1.442 65.157 6.437 1.00 47.21 452 LYS A N 1
ATOM 3192 C CA . LYS A 1 454 ? -1.103 66.571 6.383 1.00 45.28 452 LYS A CA 1
ATOM 3193 C C . LYS A 1 454 ? -1.076 67.106 7.804 1.00 41.87 452 LYS A C 1
ATOM 3194 O O . LYS A 1 454 ? -1.961 66.796 8.606 1.00 42.16 452 LYS A O 1
ATOM 3196 N N . ASN A 1 455 ? -0.048 67.880 8.122 1.00 38.15 453 ASN A N 1
ATOM 3197 C CA . ASN A 1 455 ? 0.074 68.507 9.436 1.00 33.85 453 ASN A CA 1
ATOM 3198 C C . ASN A 1 455 ? -0.196 69.990 9.239 1.00 34.71 453 ASN A C 1
ATOM 3199 O O . ASN A 1 455 ? 0.676 70.711 8.732 1.00 35.86 453 ASN A O 1
ATOM 3204 N N . PRO A 1 456 ? -1.367 70.496 9.631 1.00 34.19 454 PRO A N 1
ATOM 3205 C CA . PRO A 1 456 ? -1.680 71.917 9.400 1.00 34.81 454 PRO A CA 1
ATOM 3206 C C . PRO A 1 456 ? -1.117 72.866 10.436 1.00 33.64 454 PRO A C 1
ATOM 3207 O O . PRO A 1 456 ? -1.365 74.076 10.338 1.00 34.73 454 PRO A O 1
ATOM 3211 N N . PHE A 1 457 ? -0.354 72.364 11.405 1.00 30.58 455 PHE A N 1
ATOM 3212 C CA . PHE A 1 457 ? 0.021 73.164 12.567 1.00 30.43 455 PHE A CA 1
ATOM 3213 C C . PHE A 1 457 ? 1.432 73.738 12.488 1.00 33.01 455 PHE A C 1
ATOM 3214 O O . PHE A 1 457 ? 2.018 74.079 13.531 1.00 31.31 455 PHE A O 1
ATOM 3222 N N . GLY A 1 458 ? 1.954 73.923 11.278 1.00 37.11 456 GLY A N 1
ATOM 3223 C CA . GLY A 1 458 ? 3.141 74.741 11.102 1.00 41.43 456 GLY A CA 1
ATOM 3224 C C . GLY A 1 458 ? 4.400 74.034 10.641 1.00 46.60 456 GLY A C 1
ATOM 3225 O O . GLY A 1 458 ? 5.514 74.401 11.060 1.00 48.45 456 GLY A O 1
ATOM 3226 N N . ASN A 1 459 ? 4.233 73.030 9.775 1.00 48.74 457 ASN A N 1
ATOM 3227 C CA . ASN A 1 459 ? 5.341 72.274 9.195 1.00 51.69 457 ASN A CA 1
ATOM 3228 C C . ASN A 1 459 ? 6.229 73.200 8.369 1.00 53.64 457 ASN A C 1
ATOM 3229 O O . ASN A 1 459 ? 5.791 73.741 7.344 1.00 53.98 457 ASN A O 1
ATOM 3234 N N . ALA A 1 460 ? 7.468 73.412 8.827 1.00 54.75 458 ALA A N 1
ATOM 3235 C CA . ALA A 1 460 ? 8.411 74.256 8.100 1.00 56.41 458 ALA A CA 1
ATOM 3236 C C . ALA A 1 460 ? 9.036 73.489 6.935 1.00 58.14 458 ALA A C 1
ATOM 3237 O O . ALA A 1 460 ? 8.869 73.868 5.769 1.00 58.81 458 ALA A O 1
ATOM 3239 N N . GLY A 1 461 ? 9.742 72.400 7.240 1.00 59.04 459 GLY A N 1
ATOM 3240 C CA . GLY A 1 461 ? 10.294 71.501 6.238 1.00 59.91 459 GLY A CA 1
ATOM 3241 C C . GLY A 1 461 ? 10.993 72.135 5.056 1.00 61.14 459 GLY A C 1
ATOM 3242 O O . GLY A 1 461 ? 11.000 71.562 3.957 1.00 62.08 459 GLY A O 1
ATOM 3243 N N . GLY A 1 478 ? 13.301 67.410 -21.398 1.00 60.79 476 GLY A N 1
ATOM 3244 C CA . GLY A 1 478 ? 13.149 66.026 -21.809 1.00 60.50 476 GLY A CA 1
ATOM 3245 C C . GLY A 1 478 ? 13.478 65.044 -20.699 1.00 60.45 476 GLY A C 1
ATOM 3246 O O . GLY A 1 478 ? 13.729 65.445 -19.553 1.00 60.78 476 GLY A O 1
ATOM 3247 N N . SER A 1 479 ? 13.485 63.749 -21.038 1.00 59.30 477 SER A N 1
ATOM 3248 C CA . SER A 1 479 ? 13.803 62.724 -20.046 1.00 57.56 477 SER A CA 1
ATOM 3249 C C . SER A 1 479 ? 15.277 62.746 -19.663 1.00 55.67 477 SER A C 1
ATOM 3250 O O . SER A 1 479 ? 15.626 62.406 -18.525 1.00 56.59 477 SER A O 1
ATOM 3253 N N . GLY A 1 480 ? 16.152 63.133 -20.595 1.00 52.04 478 GLY A N 1
ATOM 3254 C CA . GLY A 1 480 ? 17.577 62.973 -20.417 1.00 48.17 478 GLY A CA 1
ATOM 3255 C C . GLY A 1 480 ? 18.087 61.578 -20.718 1.00 45.15 478 GLY A C 1
ATOM 3256 O O . GLY A 1 480 ? 19.295 61.334 -20.601 1.00 45.72 478 GLY A O 1
ATOM 3257 N N . LEU A 1 481 ? 17.213 60.658 -21.104 1.00 40.85 479 LEU A N 1
ATOM 3258 C CA . LEU A 1 481 ? 17.629 59.279 -21.337 1.00 37.58 479 LEU A CA 1
ATOM 3259 C C . LEU A 1 481 ? 18.373 59.157 -22.659 1.00 34.43 479 LEU A C 1
ATOM 3260 O O . LEU A 1 481 ? 17.970 59.725 -23.679 1.00 34.31 479 LEU A O 1
ATOM 3265 N N . SER A 1 482 ? 19.438 58.360 -22.642 1.00 32.56 480 SER A N 1
ATOM 3266 C CA . SER A 1 482 ? 20.258 58.145 -23.823 1.00 30.24 480 SER A CA 1
ATOM 3267 C C . SER A 1 482 ? 21.007 56.834 -23.705 1.00 27.98 480 SER A C 1
ATOM 3268 O O . SER A 1 482 ? 21.463 56.469 -22.618 1.00 29.83 480 SER A O 1
ATOM 3271 N N . LEU A 1 483 ? 21.135 56.136 -24.834 1.00 26.78 481 LEU A N 1
ATOM 3272 C CA . LEU A 1 483 ? 22.020 54.978 -24.919 1.00 25.68 481 LEU A CA 1
ATOM 3273 C C . LEU A 1 483 ? 23.409 55.352 -25.462 1.00 26.86 481 LEU A C 1
ATOM 3274 O O . LEU A 1 483 ? 24.204 54.463 -25.789 1.00 28.24 481 LEU A O 1
ATOM 3279 N N . SER A 1 484 ? 23.733 56.633 -25.546 1.00 28.66 482 SER A N 1
ATOM 3280 C CA . SER A 1 484 ? 25.030 57.024 -26.076 1.00 30.77 482 SER A CA 1
ATOM 3281 C C . SER A 1 484 ? 26.131 56.481 -25.168 1.00 32.74 482 SER A C 1
ATOM 3282 O O . SER A 1 484 ? 26.001 56.453 -23.946 1.00 35.20 482 SER A O 1
ATOM 3285 N N . GLY A 1 485 ? 27.183 55.959 -25.749 1.00 33.28 483 GLY A N 1
ATOM 3286 C CA . GLY A 1 485 ? 28.230 55.359 -24.941 1.00 34.08 483 GLY A CA 1
ATOM 3287 C C . GLY A 1 485 ? 27.986 53.914 -24.550 1.00 32.37 483 GLY A C 1
ATOM 3288 O O . GLY A 1 485 ? 28.928 53.239 -24.085 1.00 35.38 483 GLY A O 1
ATOM 3289 N N . LEU A 1 486 ? 26.760 53.409 -24.721 1.00 28.56 484 LEU A N 1
ATOM 3290 C CA . LEU A 1 486 ? 26.472 51.991 -24.548 1.00 27.30 484 LEU A CA 1
ATOM 3291 C C . LEU A 1 486 ? 26.251 51.296 -25.879 1.00 25.84 484 LEU A C 1
ATOM 3292 O O . LEU A 1 486 ? 26.804 50.220 -26.123 1.00 25.42 484 LEU A O 1
ATOM 3297 N N . VAL A 1 487 ? 25.431 51.858 -26.725 1.00 24.40 485 VAL A N 1
ATOM 3298 C CA . VAL A 1 487 ? 25.307 51.332 -28.076 1.00 24.91 485 VAL A CA 1
ATOM 3299 C C . VAL A 1 487 ? 26.535 51.767 -28.861 1.00 25.02 485 VAL A C 1
ATOM 3300 O O . VAL A 1 487 ? 27.179 52.796 -28.564 1.00 26.61 485 VAL A O 1
ATOM 3304 N N . HIS A 1 488 ? 26.896 50.974 -29.843 1.00 22.91 486 HIS A N 1
ATOM 3305 C CA . HIS A 1 488 ? 27.979 51.319 -30.723 1.00 22.82 486 HIS A CA 1
ATOM 3306 C C . HIS A 1 488 ? 27.565 52.533 -31.573 1.00 23.42 486 HIS A C 1
ATOM 3307 O O . HIS A 1 488 ? 26.395 52.648 -31.978 1.00 22.81 486 HIS A O 1
ATOM 3314 N N . PRO A 1 489 ? 28.503 53.441 -31.894 1.00 23.96 487 PRO A N 1
ATOM 3315 C CA . PRO A 1 489 ? 28.127 54.639 -32.686 1.00 24.66 487 PRO A CA 1
ATOM 3316 C C . PRO A 1 489 ? 27.405 54.316 -33.979 1.00 23.66 487 PRO A C 1
ATOM 3317 O O . PRO A 1 489 ? 26.523 55.088 -34.405 1.00 24.25 487 PRO A O 1
ATOM 3321 N N . GLU A 1 490 ? 27.738 53.206 -34.648 1.00 23.82 488 GLU A N 1
ATOM 3322 C CA . GLU A 1 490 ? 27.063 52.904 -35.899 1.00 23.79 488 GLU A CA 1
ATOM 3323 C C . GLU A 1 490 ? 25.599 52.535 -35.684 1.00 22.49 488 GLU A C 1
ATOM 3324 O O . GLU A 1 490 ? 24.821 52.531 -36.652 1.00 23.32 488 GLU A O 1
ATOM 3330 N N . LEU A 1 491 ? 25.200 52.208 -34.455 1.00 21.47 489 LEU A N 1
ATOM 3331 C CA . LEU A 1 491 ? 23.809 51.884 -34.144 1.00 21.02 489 LEU A CA 1
ATOM 3332 C C . LEU A 1 491 ? 23.130 53.018 -33.360 1.00 20.90 489 LEU A C 1
ATOM 3333 O O . LEU A 1 491 ? 22.100 52.803 -32.713 1.00 20.88 489 LEU A O 1
ATOM 3338 N N . SER A 1 492 ? 23.671 54.239 -33.420 1.00 22.15 490 SER A N 1
ATOM 3339 C CA . SER A 1 492 ? 23.122 55.323 -32.602 1.00 23.03 490 SER A CA 1
ATOM 3340 C C . SER A 1 492 ? 21.664 55.631 -32.954 1.00 21.67 490 SER A C 1
ATOM 3341 O O . SER A 1 492 ? 20.867 55.976 -32.065 1.00 21.97 490 SER A O 1
ATOM 3344 N N . ARG A 1 493 ? 21.305 55.568 -34.233 1.00 21.39 491 ARG A N 1
ATOM 3345 C CA . ARG A 1 493 ? 19.942 55.922 -34.6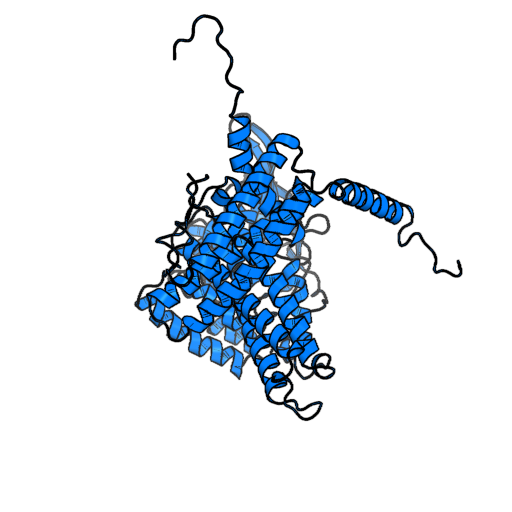17 1.00 22.06 491 ARG A CA 1
ATOM 3346 C C . ARG A 1 493 ? 18.934 54.913 -34.062 1.00 19.95 491 ARG A C 1
ATOM 3347 O O . ARG A 1 493 ? 17.884 55.291 -33.500 1.00 20.64 491 ARG A O 1
ATOM 3355 N N . SER A 1 494 ? 19.238 53.617 -34.188 1.00 19.42 492 SER A N 1
ATOM 3356 C CA . SER A 1 494 ? 18.350 52.613 -33.608 1.00 19.10 492 SER A CA 1
ATOM 3357 C C . SER A 1 494 ? 18.359 52.669 -32.094 1.00 18.93 492 SER A C 1
ATOM 3358 O O . SER A 1 494 ? 17.327 52.405 -31.475 1.00 19.06 492 SER A O 1
ATOM 3361 N N . GLY A 1 495 ? 19.474 53.077 -31.474 1.00 20.05 493 GLY A N 1
ATOM 3362 C CA . GLY A 1 495 ? 19.461 53.285 -30.037 1.00 20.63 493 GLY A CA 1
ATOM 3363 C C . GLY A 1 495 ? 18.489 54.384 -29.662 1.00 20.11 493 GLY A C 1
ATOM 3364 O O . GLY A 1 495 ? 17.731 54.266 -28.680 1.00 20.69 493 GLY A O 1
ATOM 3365 N N . GLU A 1 496 ? 18.469 55.456 -30.458 1.00 20.32 494 GLU A N 1
ATOM 3366 C CA . GLU A 1 496 ? 17.517 56.525 -30.171 1.00 21.01 494 GLU A CA 1
ATOM 3367 C C . GLU A 1 496 ? 16.080 56.067 -30.388 1.00 20.22 494 GLU A C 1
ATOM 3368 O O . GLU A 1 496 ? 15.178 56.456 -29.633 1.00 22.20 494 GLU A O 1
ATOM 3374 N N . LEU A 1 497 ? 15.842 55.201 -31.399 1.00 19.91 495 LEU A N 1
ATOM 3375 C CA . LEU A 1 497 ? 14.488 54.651 -31.556 1.00 19.79 495 LEU A CA 1
ATOM 3376 C C . LEU A 1 497 ? 14.054 53.900 -30.300 1.00 19.43 495 LEU A C 1
ATOM 3377 O O . LEU A 1 497 ? 12.895 54.010 -29.848 1.00 20.13 495 LEU A O 1
ATOM 3382 N N . ALA A 1 498 ? 14.969 53.111 -29.724 1.00 19.40 496 ALA A N 1
ATOM 3383 C CA . ALA A 1 498 ? 14.642 52.369 -28.503 1.00 19.59 496 ALA A CA 1
ATOM 3384 C C . ALA A 1 498 ? 14.319 53.290 -27.329 1.00 20.45 496 ALA A C 1
ATOM 3385 O O . ALA A 1 498 ? 13.360 53.029 -26.592 1.00 19.94 496 ALA A O 1
ATOM 3387 N N . VAL A 1 499 ? 15.106 54.370 -27.150 1.00 21.08 497 VAL A N 1
ATOM 3388 C CA . VAL A 1 499 ? 14.851 55.280 -26.040 1.00 21.76 497 VAL A CA 1
ATOM 3389 C C . VAL A 1 499 ? 13.516 56.002 -26.230 1.00 22.27 497 VAL A C 1
ATOM 3390 O O . VAL A 1 499 ? 12.730 56.117 -25.285 1.00 22.51 497 VAL A O 1
ATOM 3394 N N . ARG A 1 500 ? 13.217 56.453 -27.459 1.00 21.58 498 ARG A N 1
ATOM 3395 C CA . ARG A 1 500 ? 11.922 57.096 -27.696 1.00 22.66 498 ARG A CA 1
ATOM 3396 C C . ARG A 1 500 ? 10.766 56.123 -27.433 1.00 20.28 498 ARG A C 1
ATOM 3397 O O . ARG A 1 500 ? 9.723 56.506 -26.875 1.00 21.40 498 ARG A O 1
ATOM 3405 N N . ALA A 1 501 ? 10.922 54.861 -27.861 1.00 20.00 499 ALA A N 1
ATOM 3406 C CA . ALA A 1 501 ? 9.864 53.877 -27.668 1.00 20.69 499 ALA A CA 1
ATOM 3407 C C . ALA A 1 501 ? 9.680 53.588 -26.175 1.00 19.70 499 ALA A C 1
ATOM 3408 O O . ALA A 1 501 ? 8.555 53.501 -25.690 1.00 20.24 499 ALA A O 1
ATOM 3410 N N . LEU A 1 502 ? 10.784 53.553 -25.421 1.00 20.93 500 LEU A N 1
ATOM 3411 C CA . LEU A 1 502 ? 10.699 53.372 -23.969 1.00 21.37 500 LEU A CA 1
ATOM 3412 C C . LEU A 1 502 ? 9.932 54.519 -23.315 1.00 21.06 500 LEU A C 1
ATOM 3413 O O . LEU A 1 502 ? 9.075 54.300 -22.441 1.00 20.81 500 LEU A O 1
ATOM 3418 N N . GLU A 1 503 ? 10.199 55.756 -23.746 1.00 21.87 501 GLU A N 1
ATOM 3419 C CA . GLU A 1 503 ? 9.489 56.888 -23.177 1.00 23.74 501 GLU A CA 1
ATOM 3420 C C . GLU A 1 503 ? 8.003 56.825 -23.498 1.00 21.05 501 GLU A C 1
ATOM 3421 O O . GLU A 1 503 ? 7.158 57.110 -22.627 1.00 22.77 501 GLU A O 1
ATOM 3427 N N . GLN A 1 504 ? 7.649 56.477 -24.754 1.00 20.50 502 GLN A N 1
ATOM 3428 C CA . GLN A 1 504 ? 6.238 56.346 -25.132 1.00 22.05 502 GLN A CA 1
ATOM 3429 C C . GLN A 1 504 ? 5.555 55.293 -24.274 1.00 20.44 502 GLN A C 1
ATOM 3430 O O . GLN A 1 504 ? 4.441 55.497 -23.772 1.00 22.61 502 GLN A O 1
ATOM 3436 N N . PHE A 1 505 ? 6.221 54.146 -24.098 1.00 20.78 503 PHE A N 1
ATOM 3437 C CA . PHE A 1 505 ? 5.677 53.037 -23.303 1.00 19.41 503 PHE A CA 1
ATOM 3438 C C . PHE A 1 505 ? 5.447 53.452 -21.855 1.00 19.12 503 PHE A C 1
ATOM 3439 O O . PHE A 1 505 ? 4.363 53.230 -21.297 1.00 19.62 503 PHE A O 1
ATOM 3447 N N . ALA A 1 506 ? 6.473 54.049 -21.228 1.00 19.80 504 ALA A N 1
ATOM 3448 C CA . ALA A 1 506 ? 6.377 54.386 -19.812 1.00 20.75 504 ALA A CA 1
ATOM 3449 C C . ALA A 1 506 ? 5.306 55.445 -19.569 1.00 19.82 504 ALA A C 1
ATOM 3450 O O . ALA A 1 506 ? 4.652 55.444 -18.514 1.00 21.42 504 ALA A O 1
ATOM 3452 N N . THR A 1 507 ? 5.125 56.366 -20.533 1.00 20.19 505 THR A N 1
ATOM 3453 C CA . THR A 1 507 ? 4.065 57.383 -20.403 1.00 22.19 505 THR A CA 1
ATOM 3454 C C . THR A 1 507 ? 2.680 56.742 -20.322 1.00 21.41 505 THR A C 1
ATOM 3455 O O . THR A 1 507 ? 1.841 57.122 -19.489 1.00 22.47 505 THR A O 1
ATOM 3459 N N . VAL A 1 508 ? 2.427 55.734 -21.162 1.00 20.71 506 VAL A N 1
ATOM 3460 C CA . VAL A 1 508 ? 1.148 55.042 -21.122 1.00 20.36 506 VAL A CA 1
ATOM 3461 C C . VAL A 1 508 ? 1.010 54.228 -19.838 1.00 20.35 506 VAL A C 1
ATOM 3462 O O . VAL A 1 508 ? -0.048 54.231 -19.202 1.00 21.45 506 VAL A O 1
ATOM 3466 N N . VAL A 1 509 ? 2.057 53.513 -19.431 1.00 20.48 507 VAL A N 1
ATOM 3467 C CA . VAL A 1 509 ? 1.975 52.747 -18.181 1.00 20.33 507 VAL A CA 1
ATOM 3468 C C . VAL A 1 509 ? 1.564 53.654 -17.017 1.00 21.36 507 VAL A C 1
ATOM 3469 O O . VAL A 1 509 ? 0.661 53.331 -16.240 1.00 21.12 507 VAL A O 1
ATOM 3473 N N . GLU A 1 510 ? 2.214 54.818 -16.904 1.00 22.03 508 GLU A N 1
ATOM 3474 C CA . GLU A 1 510 ? 1.859 55.743 -15.825 1.00 22.38 508 GLU A CA 1
ATOM 3475 C C . GLU A 1 510 ? 0.420 56.201 -15.915 1.00 21.63 508 GLU A C 1
ATOM 3476 O O . GLU A 1 510 ? -0.307 56.212 -14.901 1.00 23.63 508 GLU A O 1
ATOM 3482 N N . ALA A 1 511 ? -0.011 56.629 -17.115 1.00 22.68 509 ALA A N 1
ATOM 3483 C CA . ALA A 1 511 ? -1.376 57.130 -17.248 1.00 22.96 509 ALA A CA 1
ATOM 3484 C C . ALA A 1 511 ? -2.385 56.052 -16.896 1.00 22.44 509 ALA A C 1
ATOM 3485 O O . ALA A 1 511 ? -3.399 56.322 -16.254 1.00 24.43 509 ALA A O 1
ATOM 3487 N N . LYS A 1 512 ? -2.115 54.805 -17.301 1.00 23.01 510 LYS A N 1
ATOM 3488 C CA . LYS A 1 512 ? -3.095 53.739 -17.086 1.00 22.76 510 LYS A CA 1
ATOM 3489 C C . LYS A 1 512 ? -3.124 53.309 -15.628 1.00 23.06 510 LYS A C 1
ATOM 3490 O O . LYS A 1 512 ? -4.204 52.975 -15.109 1.00 23.91 510 LYS A O 1
ATOM 3496 N N . LEU A 1 513 ? -1.972 53.365 -14.930 1.00 23.63 511 LEU A N 1
ATOM 3497 C CA . LEU A 1 513 ? -1.990 53.060 -13.500 1.00 24.89 511 LEU A CA 1
ATOM 3498 C C . LEU A 1 513 ? -2.719 54.160 -12.719 1.00 25.87 511 LEU A C 1
ATOM 3499 O O . LEU A 1 513 ? -3.415 53.883 -11.722 1.00 27.00 511 LEU A O 1
ATOM 3504 N N . ILE A 1 514 ? -2.565 55.416 -13.137 1.00 26.44 512 ILE A N 1
ATOM 3505 C CA . ILE A 1 514 ? -3.309 56.487 -12.459 1.00 28.84 512 ILE A CA 1
ATOM 3506 C C . ILE A 1 514 ? -4.802 56.312 -12.677 1.00 29.22 512 ILE A C 1
ATOM 3507 O O . ILE A 1 514 ? -5.608 56.507 -11.745 1.00 30.54 512 ILE A O 1
ATOM 3512 N N . LYS A 1 515 ? -5.190 55.911 -13.893 1.00 28.23 513 LYS A N 1
ATOM 3513 C CA . LYS A 1 515 ? -6.605 55.793 -14.246 1.00 29.17 513 LYS A CA 1
ATOM 3514 C C . LYS A 1 515 ? -7.255 54.603 -13.550 1.00 28.70 513 LYS A C 1
ATOM 3515 O O . LYS A 1 515 ? -8.357 54.719 -12.996 1.00 30.23 513 LYS A O 1
ATOM 3521 N N . HIS A 1 516 ? -6.597 53.445 -13.582 1.00 27.55 514 HIS A N 1
ATOM 3522 C CA . HIS A 1 516 ? -7.210 52.197 -13.142 1.00 26.62 514 HIS A CA 1
ATOM 3523 C C . HIS A 1 516 ? -6.803 51.774 -11.739 1.00 28.26 514 HIS A C 1
ATOM 3524 O O . HIS A 1 516 ? -7.528 50.981 -11.130 1.00 30.14 514 HIS A O 1
ATOM 3531 N N . LYS A 1 517 ? -5.651 52.243 -11.243 1.00 28.34 515 LYS A N 1
ATOM 3532 C CA . LYS A 1 517 ? -5.142 51.865 -9.919 1.00 30.52 515 LYS A CA 1
ATOM 3533 C C . LYS A 1 517 ? -5.123 50.345 -9.771 1.00 31.37 515 LYS A C 1
ATOM 3534 O O . LYS A 1 517 ? -4.715 49.644 -10.705 1.00 30.92 515 LYS A O 1
ATOM 3540 N N . LYS A 1 518 ? -5.567 49.805 -8.634 1.00 32.92 516 LYS A N 1
ATOM 3541 C CA . LYS A 1 518 ? -5.470 48.358 -8.466 1.00 33.31 516 LYS A CA 1
ATOM 3542 C C . LYS A 1 518 ? -6.425 47.597 -9.383 1.00 31.04 516 LYS A C 1
ATOM 3543 O O . LYS A 1 518 ? -6.216 46.396 -9.630 1.00 31.37 516 LYS A O 1
ATOM 3549 N N . GLY A 1 519 ? -7.438 48.276 -9.925 1.00 29.22 517 GLY A N 1
ATOM 3550 C CA . GLY A 1 519 ? -8.329 47.696 -10.900 1.00 27.35 517 GLY A CA 1
ATOM 3551 C C . GLY A 1 519 ? -7.661 47.381 -12.225 1.00 25.69 517 GLY A C 1
ATOM 3552 O O . GLY A 1 519 ? -8.271 46.705 -13.060 1.00 25.90 517 GLY A O 1
ATOM 3553 N N . ILE A 1 520 ? -6.415 47.828 -12.440 1.00 23.82 518 ILE A N 1
ATOM 3554 C CA . ILE A 1 520 ? -5.749 47.472 -13.706 1.00 23.26 518 ILE A CA 1
ATOM 3555 C C . ILE A 1 520 ? -5.685 45.961 -13.907 1.00 23.14 518 ILE A C 1
ATOM 3556 O O . ILE A 1 520 ? -5.597 45.498 -15.050 1.00 23.12 518 ILE A O 1
ATOM 3561 N N . VAL A 1 521 ? -5.727 45.171 -12.823 1.00 23.49 519 VAL A N 1
ATOM 3562 C CA A VAL A 1 521 ? -5.607 43.721 -12.958 0.39 24.23 519 VAL A CA 1
ATOM 3563 C CA B VAL A 1 521 ? -5.615 43.717 -12.968 0.61 24.27 519 VAL A CA 1
ATOM 3564 C C . VAL A 1 521 ? -6.730 43.144 -13.810 1.00 24.02 519 VAL A C 1
ATOM 3565 O O . VAL A 1 521 ? -6.565 42.069 -14.421 1.00 26.55 519 VAL A O 1
ATOM 3572 N N . ASN A 1 522 ? -7.864 43.832 -13.873 1.00 24.70 520 ASN A N 1
ATOM 3573 C CA . ASN A 1 522 ? -9.004 43.360 -14.630 1.00 26.39 520 ASN A CA 1
ATOM 3574 C C . ASN A 1 522 ? -9.035 43.890 -16.063 1.00 24.41 520 ASN A C 1
ATOM 3575 O O . ASN A 1 522 ? -9.933 43.511 -16.825 1.00 26.77 520 ASN A O 1
ATOM 3580 N N . GLU A 1 523 ? -8.092 44.758 -16.461 1.00 21.09 521 GLU A N 1
ATOM 3581 C CA . GLU A 1 523 ? -8.124 45.393 -17.787 1.00 19.81 521 GLU A CA 1
ATOM 3582 C C . GLU A 1 523 ? -7.282 44.572 -18.752 1.00 18.40 521 GLU A C 1
ATOM 3583 O O . GLU A 1 523 ? -6.208 44.979 -19.200 1.00 18.26 521 GLU A O 1
ATOM 3589 N N . GLN A 1 524 ? -7.818 43.391 -19.126 1.00 18.02 522 GLN A N 1
ATOM 3590 C CA . GLN A 1 524 ? -6.992 42.428 -19.850 1.00 16.75 522 GLN A CA 1
ATOM 3591 C C . GLN A 1 524 ? -6.697 42.849 -21.280 1.00 17.56 522 GLN A C 1
ATOM 3592 O O . GLN A 1 524 ? -5.608 42.544 -21.784 1.00 16.50 522 GLN A O 1
ATOM 3598 N N . PHE A 1 525 ? -7.627 43.512 -21.969 1.00 17.46 523 PHE A N 1
ATOM 3599 C CA . PHE A 1 525 ? -7.312 43.929 -23.351 1.00 16.69 523 PHE A CA 1
ATOM 3600 C C . PHE A 1 525 ? -6.093 44.862 -23.316 1.00 16.33 523 PHE A C 1
ATOM 3601 O O . PHE A 1 525 ? -5.181 44.784 -24.165 1.00 16.39 523 PHE A O 1
ATOM 3609 N N . LEU A 1 526 ? -6.096 45.796 -22.341 1.00 16.42 524 LEU A N 1
ATOM 3610 C CA . LEU A 1 526 ? -4.981 46.701 -22.123 1.00 16.54 524 LEU A CA 1
ATOM 3611 C C . LEU A 1 526 ? -3.719 45.949 -21.724 1.00 16.12 524 LEU A C 1
ATOM 3612 O O . LEU A 1 526 ? -2.644 46.211 -22.280 1.00 17.10 524 LEU A O 1
ATOM 3617 N N . LEU A 1 527 ? -3.820 45.018 -20.751 1.00 16.95 525 LEU A N 1
ATOM 3618 C CA . LEU A 1 527 ? -2.600 44.355 -20.290 1.00 18.07 525 LEU A CA 1
ATOM 3619 C C . LEU A 1 527 ? -1.940 43.568 -21.424 1.00 16.07 525 LEU A C 1
ATOM 3620 O O . LEU A 1 527 ? -0.702 43.558 -21.539 1.00 16.67 525 LEU A O 1
ATOM 3625 N N . GLN A 1 528 ? -2.725 42.915 -22.289 1.00 15.44 526 GLN A N 1
ATOM 3626 C CA . GLN A 1 528 ? -2.099 42.183 -23.388 1.00 16.37 526 GLN A CA 1
ATOM 3627 C C . GLN A 1 528 ? -1.342 43.116 -24.313 1.00 15.91 526 GLN A C 1
ATOM 3628 O O . GLN A 1 528 ? -0.219 42.810 -24.753 1.00 15.35 526 GLN A O 1
ATOM 3634 N N . ARG A 1 529 ? -1.921 44.293 -24.584 1.00 15.48 527 ARG A N 1
ATOM 3635 C CA . ARG A 1 529 ? -1.242 45.266 -25.453 1.00 15.92 527 ARG A CA 1
ATOM 3636 C C . ARG A 1 529 ? 0.006 45.865 -24.788 1.00 15.93 527 ARG A C 1
ATOM 3637 O O . ARG A 1 529 ? 1.023 46.141 -25.470 1.00 17.19 527 ARG A O 1
ATOM 3645 N N . LEU A 1 530 ? -0.031 46.105 -23.462 1.00 16.05 528 LEU A N 1
ATOM 3646 C CA . LEU A 1 530 ? 1.192 46.540 -22.779 1.00 16.70 528 LEU A CA 1
ATOM 3647 C C . LEU A 1 530 ? 2.264 45.454 -22.802 1.00 16.40 528 LEU A C 1
ATOM 3648 O O . LEU A 1 530 ? 3.451 45.756 -23.026 1.00 17.38 528 LEU A O 1
ATOM 3653 N N . ALA A 1 531 ? 1.876 44.172 -22.628 1.00 15.48 529 ALA A N 1
ATOM 3654 C CA . ALA A 1 531 ? 2.864 43.103 -22.708 1.00 15.29 529 ALA A CA 1
ATOM 3655 C C . ALA A 1 531 ? 3.529 43.064 -24.082 1.00 15.89 529 ALA A C 1
ATOM 3656 O O . ALA A 1 531 ? 4.743 42.865 -24.168 1.00 15.52 529 ALA A O 1
ATOM 3658 N N . ASP A 1 532 ? 2.754 43.286 -25.163 1.00 15.67 530 ASP A N 1
ATOM 3659 C CA . ASP A 1 532 ? 3.359 43.270 -26.484 1.00 15.98 530 ASP A CA 1
ATOM 3660 C C . ASP A 1 532 ? 4.367 44.398 -26.638 1.00 16.34 530 ASP A C 1
ATOM 3661 O O . ASP A 1 532 ? 5.403 44.214 -27.286 1.00 16.90 530 ASP A O 1
ATOM 3666 N N . GLY A 1 533 ? 4.054 45.598 -26.094 1.00 15.97 531 GLY A N 1
ATOM 3667 C CA . GLY A 1 533 ? 5.023 46.678 -26.107 1.00 16.24 531 GLY A CA 1
ATOM 3668 C C . GLY A 1 533 ? 6.281 46.328 -25.353 1.00 16.02 531 GLY A C 1
ATOM 3669 O O . GLY A 1 533 ? 7.382 46.542 -25.862 1.00 17.00 531 GLY A O 1
ATOM 3670 N N . ALA A 1 534 ? 6.130 45.694 -24.177 1.00 16.65 532 ALA A N 1
ATOM 3671 C CA . ALA A 1 534 ? 7.289 45.273 -23.396 1.00 16.22 532 ALA A CA 1
ATOM 3672 C C . ALA A 1 534 ? 8.153 44.248 -24.137 1.00 16.24 532 ALA A C 1
ATOM 3673 O O . ALA A 1 534 ? 9.386 44.314 -24.080 1.00 16.35 532 ALA A O 1
ATOM 3675 N N . ILE A 1 535 ? 7.510 43.287 -24.809 1.00 15.16 533 ILE A N 1
ATOM 3676 C CA . ILE A 1 535 ? 8.240 42.274 -25.576 1.00 15.13 533 ILE A CA 1
ATOM 3677 C C . ILE A 1 535 ? 9.092 42.934 -26.660 1.00 15.53 533 ILE A C 1
ATOM 3678 O O . ILE A 1 535 ? 10.282 42.625 -26.819 1.00 15.44 533 ILE A O 1
ATOM 3683 N N . ASP A 1 536 ? 8.490 43.869 -27.417 1.00 15.54 534 ASP A N 1
ATOM 3684 C CA . ASP A 1 536 ? 9.222 44.525 -28.497 1.00 15.75 534 ASP A CA 1
ATOM 3685 C C . ASP A 1 536 ? 10.340 45.401 -27.940 1.00 15.58 534 ASP A C 1
ATOM 3686 O O . ASP A 1 536 ? 11.406 45.463 -28.555 1.00 15.42 534 ASP A O 1
ATOM 3691 N N . LEU A 1 537 ? 10.127 46.062 -26.780 1.00 16.07 535 LEU A N 1
ATOM 3692 C CA A LEU A 1 537 ? 11.177 46.910 -26.239 0.53 16.88 535 LEU A CA 1
ATOM 3693 C CA B LEU A 1 537 ? 11.168 46.908 -26.203 0.47 16.93 535 LEU A CA 1
ATOM 3694 C C . LEU A 1 537 ? 12.379 46.079 -25.793 1.00 15.18 535 LEU A C 1
ATOM 3695 O O . LEU A 1 537 ? 13.534 46.431 -26.082 1.00 17.22 535 LEU A O 1
ATOM 3704 N N . TYR A 1 538 ? 12.136 44.959 -25.094 1.00 15.62 536 TYR A N 1
ATOM 3705 C CA . TYR A 1 538 ? 13.250 44.091 -24.707 1.00 16.54 536 TYR A CA 1
ATOM 3706 C C . TYR A 1 538 ? 13.938 43.520 -25.945 1.00 15.87 536 TYR A C 1
ATOM 3707 O O . TYR A 1 538 ? 15.165 43.509 -26.023 1.00 17.06 536 TYR A O 1
ATOM 3716 N N . ALA A 1 539 ? 13.167 43.138 -26.962 1.00 15.62 537 ALA A N 1
ATOM 3717 C CA . ALA A 1 539 ? 13.779 42.644 -28.190 1.00 15.51 537 ALA A CA 1
ATOM 3718 C C . ALA A 1 539 ? 14.720 43.675 -28.796 1.00 15.38 537 ALA A C 1
ATOM 3719 O O . ALA A 1 539 ? 15.822 43.334 -29.221 1.00 15.64 537 ALA A O 1
ATOM 3721 N N . MET A 1 540 ? 14.301 44.942 -28.832 1.00 15.18 538 MET A N 1
ATOM 3722 C CA . MET A 1 540 ? 15.141 46.010 -29.422 1.00 16.02 538 MET A CA 1
ATOM 3723 C C . MET A 1 540 ? 16.461 46.135 -28.658 1.00 15.89 538 MET A C 1
ATOM 3724 O O . MET A 1 540 ? 17.535 46.169 -29.277 1.00 16.47 538 MET A O 1
ATOM 3729 N N . VAL A 1 541 ? 16.404 46.179 -27.316 1.00 17.03 539 VAL A N 1
ATOM 3730 C CA . VAL A 1 541 ? 17.654 46.402 -26.579 1.00 17.30 539 VAL A CA 1
ATOM 3731 C C . VAL A 1 541 ? 18.565 45.183 -26.627 1.00 16.80 539 VAL A C 1
ATOM 3732 O O . VAL A 1 541 ? 19.788 45.329 -26.610 1.00 17.74 539 VAL A O 1
ATOM 3736 N N . VAL A 1 542 ? 18.000 43.971 -26.667 1.00 16.55 540 VAL A N 1
ATOM 3737 C CA . VAL A 1 542 ? 18.827 42.773 -26.746 1.00 18.21 540 VAL A CA 1
ATOM 3738 C C . VAL A 1 542 ? 19.631 42.739 -28.044 1.00 17.72 540 VAL A C 1
ATOM 3739 O O . VAL A 1 542 ? 20.834 42.441 -28.041 1.00 17.86 540 VAL A O 1
ATOM 3743 N N . VAL A 1 543 ? 18.994 43.064 -29.177 1.00 17.17 541 VAL A N 1
ATOM 3744 C CA . VAL A 1 543 ? 19.736 43.057 -30.440 1.00 16.49 541 VAL A CA 1
ATOM 3745 C C . VAL A 1 543 ? 20.663 44.262 -30.545 1.00 16.21 541 VAL A C 1
ATOM 3746 O O . VAL A 1 543 ? 21.726 44.167 -31.175 1.00 17.73 541 VAL A O 1
ATOM 3750 N N . LEU A 1 544 ? 20.268 45.441 -30.006 1.00 17.55 542 LEU A N 1
ATOM 3751 C CA . LEU A 1 544 ? 21.190 46.585 -29.974 1.00 16.13 542 LEU A CA 1
ATOM 3752 C C . LEU A 1 544 ? 22.443 46.199 -29.189 1.00 17.14 542 LEU A C 1
ATOM 3753 O O . LEU A 1 544 ? 23.569 46.508 -29.594 1.00 17.94 542 LEU A O 1
ATOM 3758 N N . SER A 1 545 ? 22.262 45.510 -28.042 1.00 17.14 543 SER A N 1
ATOM 3759 C CA . SER A 1 545 ? 23.415 45.104 -27.248 1.00 17.38 543 SER A CA 1
ATOM 3760 C C . SER A 1 545 ? 24.283 44.076 -27.987 1.00 17.22 543 SER A C 1
ATOM 3761 O O . SER A 1 545 ? 25.504 44.247 -28.101 1.00 17.97 543 SER A O 1
ATOM 3764 N N . ARG A 1 546 ? 23.675 43.040 -28.565 1.00 17.58 544 ARG A N 1
ATOM 3765 C CA . ARG A 1 546 ? 24.493 42.017 -29.210 1.00 17.41 544 ARG A CA 1
ATOM 3766 C C . ARG A 1 546 ? 25.214 42.562 -30.439 1.00 17.56 544 ARG A C 1
ATOM 3767 O O . ARG A 1 546 ? 26.424 42.332 -30.632 1.00 17.83 544 ARG A O 1
ATOM 3775 N N . ALA A 1 547 ? 24.490 43.286 -31.280 1.00 17.39 545 ALA A N 1
ATOM 3776 C CA . ALA A 1 547 ? 25.129 43.829 -32.475 1.00 17.92 545 ALA A CA 1
ATOM 3777 C C . ALA A 1 547 ? 26.168 44.868 -32.098 1.00 18.33 545 ALA A C 1
ATOM 3778 O O . ALA A 1 547 ? 27.187 44.975 -32.777 1.00 18.64 545 ALA A O 1
ATOM 3780 N N . SER A 1 548 ? 25.946 45.644 -31.032 1.00 18.25 546 SER A N 1
ATOM 3781 C CA . SER A 1 548 ? 26.985 46.600 -30.634 1.00 19.13 546 SER A CA 1
ATOM 3782 C C . SER A 1 548 ? 28.265 45.910 -30.216 1.00 18.92 546 SER A C 1
ATOM 3783 O O . SER A 1 548 ? 29.358 46.395 -30.519 1.00 20.72 546 SER A O 1
ATOM 3786 N N . ARG A 1 549 ? 28.180 44.822 -29.445 1.00 19.25 547 ARG A N 1
ATOM 3787 C CA . ARG A 1 549 ? 29.394 44.103 -29.078 1.00 19.45 547 ARG A CA 1
ATOM 3788 C C . ARG A 1 549 ? 30.076 43.557 -30.323 1.00 19.47 547 ARG A C 1
ATOM 3789 O O . ARG A 1 549 ? 31.311 43.583 -30.445 1.00 20.69 547 ARG A O 1
ATOM 3797 N N . SER A 1 550 ? 29.300 43.000 -31.257 1.00 19.30 548 SER A N 1
ATOM 3798 C CA . SER A 1 550 ? 29.904 42.506 -32.484 1.00 19.21 548 SER A CA 1
ATOM 3799 C C . SER A 1 550 ? 30.667 43.608 -33.238 1.00 19.33 548 SER A C 1
ATOM 3800 O O . SER A 1 550 ? 31.805 43.390 -33.676 1.00 21.33 548 SER A O 1
ATOM 3803 N N . LEU A 1 551 ? 30.071 44.802 -33.374 1.00 19.62 549 LEU A N 1
ATOM 3804 C CA . LEU A 1 551 ? 30.763 45.937 -34.000 1.00 20.96 549 LEU A CA 1
ATOM 3805 C C . LEU A 1 551 ? 32.006 46.334 -33.207 1.00 21.93 549 LEU A C 1
ATOM 3806 O O . LEU A 1 551 ? 33.078 46.557 -33.796 1.00 23.86 549 LEU A O 1
ATOM 3811 N N . SER A 1 552 ? 31.895 46.431 -31.875 1.00 21.93 550 SER A N 1
ATOM 3812 C CA . SER A 1 552 ? 33.037 46.882 -31.076 1.00 23.92 550 SER A CA 1
ATOM 3813 C C . SER A 1 552 ? 34.205 45.909 -31.160 1.00 24.96 550 SER A C 1
ATOM 3814 O O . SER A 1 552 ? 35.373 46.322 -31.157 1.00 26.70 550 SER A O 1
ATOM 3817 N N . GLU A 1 553 ? 33.913 44.614 -31.163 1.00 23.81 551 GLU A N 1
ATOM 3818 C CA . GLU A 1 553 ? 34.909 43.558 -31.205 1.00 24.98 551 GLU A CA 1
ATOM 3819 C C . GLU A 1 553 ? 35.350 43.234 -32.628 1.00 26.42 551 GLU A C 1
ATOM 3820 O O . GLU A 1 553 ? 36.257 42.402 -32.803 1.00 28.33 551 GLU A O 1
ATOM 3826 N N . GLY A 1 554 ? 34.757 43.882 -33.636 1.00 25.31 552 GLY A N 1
ATOM 3827 C CA . GLY A 1 554 ? 35.163 43.613 -35.011 1.00 24.79 552 GLY A CA 1
ATOM 3828 C C . GLY A 1 554 ? 34.838 42.211 -35.512 1.00 24.09 552 GLY A C 1
ATOM 3829 O O . GLY A 1 554 ? 35.586 41.678 -36.344 1.00 25.97 552 GLY A O 1
ATOM 3830 N N . HIS A 1 555 ? 33.748 41.602 -35.061 1.00 23.63 553 HIS A N 1
ATOM 3831 C CA . HIS A 1 555 ? 33.460 40.259 -35.548 1.00 24.49 553 HIS A CA 1
ATOM 3832 C C . HIS A 1 555 ? 33.181 40.285 -37.041 1.00 25.19 553 HIS A C 1
ATOM 3833 O O . HIS A 1 555 ? 32.631 41.253 -37.553 1.00 24.02 553 HIS A O 1
ATOM 3840 N N . PRO A 1 556 ? 33.497 39.206 -37.752 1.00 25.23 554 PRO A N 1
ATOM 3841 C CA . PRO A 1 556 ? 33.241 39.197 -39.206 1.00 26.06 554 PRO A CA 1
ATOM 3842 C C . PRO A 1 556 ? 31.802 39.443 -39.589 1.00 24.77 554 PRO A C 1
ATOM 3843 O O . PRO A 1 556 ? 31.562 39.975 -40.686 1.00 26.28 554 PRO A O 1
ATOM 3847 N N . THR A 1 557 ? 30.842 39.022 -38.756 1.00 23.30 555 THR A N 1
ATOM 3848 C CA . THR A 1 557 ? 29.443 39.200 -39.111 1.00 21.87 555 THR A CA 1
ATOM 3849 C C . THR A 1 557 ? 28.863 40.523 -38.613 1.00 20.97 555 THR A C 1
ATOM 3850 O O . THR A 1 557 ? 27.642 40.707 -38.704 1.00 20.27 555 THR A O 1
ATOM 3854 N N . ALA A 1 558 ? 29.697 41.462 -38.119 1.00 20.42 556 ALA A N 1
ATOM 3855 C CA . ALA A 1 558 ? 29.162 42.644 -37.443 1.00 21.16 556 ALA A CA 1
ATOM 3856 C C . ALA A 1 558 ? 28.294 43.492 -38.364 1.00 19.22 556 ALA A C 1
ATOM 3857 O O . ALA A 1 558 ? 27.271 44.016 -37.917 1.00 19.73 556 ALA A O 1
ATOM 3859 N N . GLN A 1 559 ? 28.706 43.716 -39.618 1.00 20.86 557 GLN A N 1
ATOM 3860 C CA . GLN A 1 559 ? 27.868 44.560 -40.475 1.00 20.12 557 GLN A CA 1
ATOM 3861 C C . GLN A 1 559 ? 26.527 43.905 -40.783 1.00 19.42 557 GLN A C 1
ATOM 3862 O O . GLN A 1 559 ? 25.493 44.586 -40.842 1.00 20.51 557 GLN A O 1
ATOM 3868 N N . HIS A 1 560 ? 26.515 42.582 -40.935 1.00 19.91 558 HIS A N 1
ATOM 3869 C CA . HIS A 1 560 ? 25.253 41.853 -41.104 1.00 18.58 558 HIS A CA 1
ATOM 3870 C C . HIS A 1 560 ? 24.387 41.980 -39.862 1.00 17.47 558 HIS A C 1
ATOM 3871 O O . HIS A 1 560 ? 23.171 42.212 -39.980 1.00 17.24 558 HIS A O 1
ATOM 3878 N N . GLU A 1 561 ? 24.990 41.828 -38.677 1.00 18.15 559 GLU A N 1
ATOM 3879 C CA . GLU A 1 561 ? 24.238 41.984 -37.421 1.00 17.77 559 GLU A CA 1
ATOM 3880 C C . GLU A 1 561 ? 23.705 43.406 -37.254 1.00 17.73 559 GLU A C 1
ATOM 3881 O O . GLU A 1 561 ? 22.590 43.603 -36.759 1.00 17.74 559 GLU A O 1
ATOM 3887 N N . LYS A 1 562 ? 24.470 44.401 -37.680 1.00 18.73 560 LYS A N 1
ATOM 3888 C CA . LYS A 1 562 ? 23.976 45.763 -37.614 1.00 18.89 560 LYS A CA 1
ATOM 3889 C C . LYS A 1 562 ? 22.725 45.898 -38.454 1.00 17.97 560 LYS A C 1
ATOM 3890 O O . LYS A 1 562 ? 21.741 46.519 -38.029 1.00 18.63 560 LYS A O 1
ATOM 3896 N N . MET A 1 563 ? 22.742 45.284 -39.652 1.00 18.19 561 MET A N 1
ATOM 3897 C CA . MET A 1 563 ? 21.560 45.251 -40.512 1.00 18.04 561 MET A CA 1
ATOM 3898 C C . MET A 1 563 ? 20.357 44.545 -39.881 1.00 16.57 561 MET A C 1
ATOM 3899 O O . MET A 1 563 ? 19.221 45.050 -39.940 1.00 16.99 561 MET A O 1
ATOM 3904 N N . LEU A 1 564 ? 20.580 43.384 -39.266 1.00 16.96 562 LEU A N 1
ATOM 3905 C CA . LEU A 1 564 ? 19.489 42.705 -38.570 1.00 16.59 562 LEU A CA 1
ATOM 3906 C C . LEU A 1 564 ? 18.909 43.608 -37.502 1.00 16.41 562 LEU A C 1
ATOM 3907 O O . LEU A 1 564 ? 17.683 43.722 -37.373 1.00 16.66 562 LEU A O 1
ATOM 3912 N N . CYS A 1 565 ? 19.784 44.266 -36.736 1.00 17.94 563 CYS A N 1
ATOM 3913 C CA . CYS A 1 565 ? 19.323 45.107 -35.656 1.00 17.37 563 CYS A CA 1
ATOM 3914 C C . CYS A 1 565 ? 18.539 46.308 -36.171 1.00 16.65 563 CYS A C 1
ATOM 3915 O O . CYS A 1 565 ? 17.458 46.618 -35.660 1.00 17.64 563 CYS A O 1
ATOM 3918 N N . ASP A 1 566 ? 19.078 47.031 -37.177 1.00 17.78 564 ASP A N 1
ATOM 3919 C CA . ASP A 1 566 ? 18.375 48.219 -37.636 1.00 18.22 564 ASP A CA 1
ATOM 3920 C C . ASP A 1 566 ? 17.013 47.844 -38.253 1.00 16.98 564 ASP A C 1
ATOM 3921 O O . ASP A 1 566 ? 16.006 48.542 -38.042 1.00 18.28 564 ASP A O 1
ATOM 3926 N N . THR A 1 567 ? 16.965 46.743 -39.018 1.00 16.84 565 THR A N 1
ATOM 3927 C CA . THR A 1 567 ? 15.713 46.323 -39.655 1.00 16.41 565 THR A CA 1
ATOM 3928 C C . THR A 1 567 ? 14.679 45.924 -38.603 1.00 15.89 565 THR A C 1
ATOM 3929 O O . THR A 1 567 ? 13.522 46.345 -38.663 1.00 17.20 565 THR A O 1
ATOM 3933 N N . TRP A 1 568 ? 15.118 45.208 -37.554 1.00 16.27 566 TRP A N 1
ATOM 3934 C CA . TRP A 1 568 ? 14.232 44.837 -36.455 1.00 16.28 566 TRP A CA 1
ATOM 3935 C C . TRP A 1 568 ? 13.733 46.102 -35.757 1.00 15.41 566 TRP A C 1
ATOM 3936 O O . TRP A 1 568 ? 12.537 46.269 -35.496 1.00 16.37 566 TRP A O 1
ATOM 3947 N N . CYS A 1 569 ? 14.661 47.016 -35.418 1.00 16.18 567 CYS A N 1
ATOM 3948 C CA . CYS A 1 569 ? 14.310 48.188 -34.623 1.00 16.29 567 CYS A CA 1
ATOM 3949 C C . CYS A 1 569 ? 13.373 49.151 -35.343 1.00 16.31 567 CYS A C 1
ATOM 3950 O O . CYS A 1 569 ? 12.492 49.749 -34.711 1.00 17.18 567 CYS A O 1
ATOM 3953 N N . ILE A 1 570 ? 13.543 49.323 -36.652 1.00 16.83 568 ILE A N 1
ATOM 3954 C CA . ILE A 1 570 ? 12.642 50.218 -37.379 1.00 17.58 568 ILE A CA 1
ATOM 3955 C C . ILE A 1 570 ? 11.200 49.758 -37.228 1.00 17.82 568 ILE A C 1
ATOM 3956 O O . ILE A 1 570 ? 10.294 50.534 -36.892 1.00 18.84 568 ILE A O 1
ATOM 3961 N N . GLU A 1 571 ? 10.965 48.457 -37.380 1.00 17.35 569 GLU A N 1
ATOM 3962 C CA . GLU A 1 571 ? 9.576 47.982 -37.342 1.00 17.50 569 GLU A CA 1
ATOM 3963 C C . GLU A 1 571 ? 9.095 47.824 -35.924 1.00 16.43 569 GLU A C 1
ATOM 3964 O O . GLU A 1 571 ? 7.915 48.075 -35.648 1.00 17.94 569 GLU A O 1
ATOM 3970 N N . ALA A 1 572 ? 9.965 47.418 -34.989 1.00 16.51 570 ALA A N 1
ATOM 3971 C CA . ALA A 1 572 ? 9.525 47.309 -33.592 1.00 16.11 570 ALA A CA 1
ATOM 3972 C C . ALA A 1 572 ? 9.174 48.691 -33.032 1.00 16.22 570 ALA A C 1
ATOM 3973 O O . ALA A 1 572 ? 8.170 48.846 -32.317 1.00 17.74 570 ALA A O 1
ATOM 3975 N N . ALA A 1 573 ? 9.977 49.715 -33.356 1.00 17.20 571 ALA A N 1
ATOM 3976 C CA . ALA A 1 573 ? 9.668 51.083 -32.917 1.00 18.41 571 ALA A CA 1
ATOM 3977 C C . ALA A 1 573 ? 8.307 51.520 -33.474 1.00 19.14 571 ALA A C 1
ATOM 3978 O O . ALA A 1 573 ? 7.537 52.165 -32.769 1.00 20.71 571 ALA A O 1
ATOM 3980 N N . ALA A 1 574 ? 8.004 51.181 -34.746 1.00 18.70 572 ALA A N 1
ATOM 3981 C CA . ALA A 1 574 ? 6.707 51.515 -35.308 1.00 20.02 572 ALA A CA 1
ATOM 3982 C C . ALA A 1 574 ? 5.581 50.796 -34.569 1.00 19.55 572 ALA A C 1
ATOM 3983 O O . ALA A 1 574 ? 4.521 51.389 -34.313 1.00 21.33 572 ALA A O 1
ATOM 3985 N N . ARG A 1 575 ? 5.771 49.512 -34.206 1.00 18.66 573 ARG A N 1
ATOM 3986 C CA . ARG A 1 575 ? 4.712 48.813 -33.470 1.00 19.40 573 ARG A CA 1
ATOM 3987 C C . ARG A 1 575 ? 4.468 49.441 -32.102 1.00 18.31 573 ARG A C 1
ATOM 3988 O O . ARG A 1 575 ? 3.306 49.509 -31.641 1.00 19.45 573 ARG A O 1
ATOM 3996 N N . ILE A 1 576 ? 5.531 49.848 -31.410 1.00 17.42 574 ILE A N 1
ATOM 3997 C CA . ILE A 1 576 ? 5.349 50.500 -30.108 1.00 18.79 574 ILE A CA 1
ATOM 3998 C C . ILE A 1 576 ? 4.686 51.880 -30.273 1.00 19.44 574 ILE A C 1
ATOM 3999 O O . ILE A 1 576 ? 3.754 52.225 -29.519 1.00 20.25 574 ILE A O 1
ATOM 4004 N N . ARG A 1 577 ? 5.109 52.659 -31.276 1.00 20.42 575 ARG A N 1
ATOM 4005 C CA . ARG A 1 577 ? 4.486 53.968 -31.522 1.00 21.92 575 ARG A CA 1
ATOM 4006 C C . ARG A 1 577 ? 2.996 53.826 -31.785 1.00 21.94 575 ARG A C 1
ATOM 4007 O O . ARG A 1 577 ? 2.171 54.497 -31.148 1.00 21.97 575 ARG A O 1
ATOM 4015 N N . GLU A 1 578 ? 2.623 52.956 -32.739 1.00 21.21 576 GLU A N 1
ATOM 4016 C CA . GLU A 1 578 ? 1.215 52.787 -33.081 1.00 21.58 576 GLU A CA 1
ATOM 4017 C C . GLU A 1 578 ? 0.447 52.149 -31.938 1.00 20.61 576 GLU A C 1
ATOM 4018 O O . GLU A 1 578 ? -0.686 52.556 -31.623 1.00 20.64 576 GLU A O 1
ATOM 4024 N N . GLY A 1 579 ? 1.047 51.143 -31.297 1.00 19.17 577 GLY A N 1
ATOM 4025 C CA . GLY A 1 579 ? 0.351 50.496 -30.194 1.00 19.12 577 GLY A CA 1
ATOM 4026 C C . GLY A 1 579 ? 0.092 51.424 -29.017 1.00 18.82 577 GLY A C 1
ATOM 4027 O O . GLY A 1 579 ? -0.982 51.384 -28.409 1.00 19.34 577 GLY A O 1
ATOM 4028 N N . MET A 1 580 ? 1.071 52.264 -28.679 1.00 19.46 578 MET A N 1
ATOM 4029 C CA . MET A 1 580 ? 0.874 53.143 -27.518 1.00 19.41 578 MET A CA 1
ATOM 4030 C C . MET A 1 580 ? -0.120 54.265 -27.879 1.00 19.78 578 MET A C 1
ATOM 4031 O O . MET A 1 580 ? -0.947 54.646 -27.042 1.00 21.26 578 MET A O 1
ATOM 4036 N N . ALA A 1 581 ? -0.111 54.742 -29.129 1.00 20.73 579 ALA A N 1
ATOM 4037 C CA . ALA A 1 581 ? -1.117 55.721 -29.556 1.00 21.43 579 ALA A CA 1
ATOM 4038 C C . ALA A 1 581 ? -2.530 55.146 -29.458 1.00 21.76 579 ALA A C 1
ATOM 4039 O O . ALA A 1 581 ? -3.477 55.848 -29.052 1.00 24.34 579 ALA A O 1
ATOM 4041 N N . ALA A 1 582 ? -2.685 53.855 -29.790 1.00 20.54 580 ALA A N 1
ATOM 4042 C CA . ALA A 1 582 ? -4.014 53.252 -29.707 1.00 20.80 580 ALA A CA 1
ATOM 4043 C C . ALA A 1 582 ? -4.495 53.219 -28.263 1.00 20.71 580 ALA A C 1
ATOM 4044 O O . ALA A 1 582 ? -5.709 53.302 -28.000 1.00 21.26 580 ALA A O 1
ATOM 4046 N N . LEU A 1 583 ? -3.563 53.018 -27.312 1.00 22.48 581 LEU A N 1
ATOM 4047 C CA . LEU A 1 583 ? -3.958 52.932 -25.910 1.00 24.69 581 LEU A CA 1
ATOM 4048 C C . LEU A 1 583 ? -4.288 54.284 -25.315 1.00 28.85 581 LEU A C 1
ATOM 4049 O O . LEU A 1 583 ? -5.105 54.363 -24.379 1.00 32.59 581 LEU A O 1
ATOM 4054 N N . GLN A 1 584 ? -3.644 55.350 -25.788 1.00 29.15 582 GLN A N 1
ATOM 4055 C CA . GLN A 1 584 ? -3.713 56.651 -25.144 1.00 35.14 582 GLN A CA 1
ATOM 4056 C C . GLN A 1 584 ? -4.626 57.609 -25.878 1.00 36.34 582 GLN A C 1
ATOM 4057 O O . GLN A 1 584 ? -5.480 58.263 -25.268 1.00 39.03 582 GLN A O 1
ATOM 4063 N N . SER A 1 585 ? -4.459 57.729 -27.178 1.00 35.37 583 SER A N 1
ATOM 4064 C CA . SER A 1 585 ? -5.057 58.861 -27.870 1.00 36.18 583 SER A CA 1
ATOM 4065 C C . SER A 1 585 ? -6.076 58.460 -28.924 1.00 37.36 583 SER A C 1
ATOM 4066 O O . SER A 1 585 ? -6.596 59.335 -29.625 1.00 40.07 583 SER A O 1
ATOM 4069 N N . ASP A 1 586 ? -6.411 57.173 -29.030 1.00 34.28 584 ASP A N 1
ATOM 4070 C CA . ASP A 1 586 ? -7.362 56.710 -30.030 1.00 32.38 584 ASP A CA 1
ATOM 4071 C C . ASP A 1 586 ? -8.792 56.744 -29.523 1.00 30.79 584 ASP A C 1
ATOM 4072 O O . ASP A 1 586 ? -9.135 55.994 -28.597 1.00 31.40 584 ASP A O 1
ATOM 4077 N N . PRO A 1 587 ? -9.689 57.494 -30.157 1.00 30.55 585 PRO A N 1
ATOM 4078 C CA . PRO A 1 587 ? -11.025 57.578 -29.588 1.00 28.61 585 PRO A CA 1
ATOM 4079 C C . PRO A 1 587 ? -11.932 56.382 -29.880 1.00 27.86 585 PRO A C 1
ATOM 4080 O O . PRO A 1 587 ? -13.014 56.334 -29.310 1.00 30.74 585 PRO A O 1
ATOM 4084 N N . TRP A 1 588 ? -11.522 55.420 -30.693 1.00 24.37 586 TRP A N 1
ATOM 4085 C CA . TRP A 1 588 ? -12.265 54.197 -31.048 1.00 21.98 586 TRP A CA 1
ATOM 4086 C C . TRP A 1 588 ? -11.829 52.989 -30.236 1.00 19.16 586 TRP A C 1
ATOM 4087 O O . TRP A 1 588 ? -12.482 51.929 -30.320 1.00 20.50 586 TRP A O 1
ATOM 4098 N N . GLN A 1 589 ? -10.738 53.098 -29.473 1.00 18.69 587 GLN A N 1
ATOM 4099 C CA . GLN A 1 589 ? -10.203 51.934 -28.757 1.00 19.95 587 GLN A CA 1
ATOM 4100 C C . GLN A 1 589 ? -11.191 51.428 -27.737 1.00 19.21 587 GLN A C 1
ATOM 4101 O O . GLN A 1 589 ? -11.422 50.216 -27.635 1.00 19.18 587 GLN A O 1
ATOM 4107 N N . GLN A 1 590 ? -11.832 52.323 -26.991 1.00 20.38 588 GLN A N 1
ATOM 4108 C CA . GLN A 1 590 ? -12.781 51.868 -25.990 1.00 22.13 588 GLN A CA 1
ATOM 4109 C C . GLN A 1 590 ? -14.010 51.227 -26.645 1.00 21.44 588 GLN A C 1
ATOM 4110 O O . GLN A 1 590 ? -14.593 50.297 -26.063 1.00 22.98 588 GLN A O 1
ATOM 4116 N N . GLU A 1 591 ? -14.402 51.686 -27.856 1.00 19.63 589 GLU A N 1
ATOM 4117 C CA . GLU A 1 591 ? -15.494 51.050 -28.576 1.00 19.53 589 GLU A CA 1
ATOM 4118 C C . GLU A 1 591 ? -15.109 49.621 -28.954 1.00 19.89 589 GLU A C 1
ATOM 4119 O O . GLU A 1 591 ? -15.925 48.708 -28.825 1.00 18.81 589 GLU A O 1
ATOM 4125 N N . LEU A 1 592 ? -13.863 49.401 -29.412 1.00 17.91 590 LEU A N 1
ATOM 4126 C CA . LEU A 1 592 ? -13.428 48.026 -29.687 1.00 16.77 590 LEU A CA 1
ATOM 4127 C C . LEU A 1 592 ? -13.542 47.168 -28.447 1.00 16.18 590 LEU A C 1
ATOM 4128 O O . LEU A 1 592 ? -14.043 46.047 -28.515 1.00 16.76 590 LEU A O 1
ATOM 4133 N N . TYR A 1 593 ? -13.069 47.664 -27.297 1.00 16.85 591 TYR A N 1
ATOM 4134 C CA . TYR A 1 593 ? -13.119 46.827 -26.102 1.00 17.06 591 TYR A CA 1
ATOM 4135 C C . TYR A 1 593 ? -14.549 46.467 -25.726 1.00 17.39 591 TYR A C 1
ATOM 4136 O O . TYR A 1 593 ? -14.827 45.327 -25.324 1.00 19.54 591 TYR A O 1
ATOM 4145 N N . ARG A 1 594 ? -15.456 47.460 -25.742 1.00 18.09 592 ARG A N 1
ATOM 4146 C CA . ARG A 1 594 ? -16.845 47.163 -25.416 1.00 19.56 592 ARG A CA 1
ATOM 4147 C C . ARG A 1 594 ? -17.416 46.148 -26.385 1.00 17.67 592 ARG A C 1
ATOM 4148 O O . ARG A 1 594 ? -18.176 45.252 -25.977 1.00 18.69 592 ARG A O 1
ATOM 4156 N N . ASN A 1 595 ? -17.063 46.267 -27.678 1.00 16.93 593 ASN A N 1
ATOM 4157 C CA . ASN A 1 595 ? -17.610 45.335 -28.654 1.00 17.13 593 ASN A CA 1
ATOM 4158 C C . ASN A 1 595 ? -17.004 43.944 -28.523 1.00 17.91 593 ASN A C 1
ATOM 4159 O O . ASN A 1 595 ? -17.714 42.943 -28.743 1.00 17.54 593 ASN A O 1
ATOM 4164 N N . PHE A 1 596 ? -15.729 43.827 -28.129 1.00 17.13 594 PHE A N 1
ATOM 4165 C CA . PHE A 1 596 ? -15.215 42.474 -27.946 1.00 17.16 594 PHE A CA 1
ATOM 4166 C C . PHE A 1 596 ? -16.024 41.758 -26.860 1.00 17.31 594 PHE A C 1
ATOM 4167 O O . PHE A 1 596 ? -16.364 40.570 -26.980 1.00 17.61 594 PHE A O 1
ATOM 4175 N N . LYS A 1 597 ? -16.312 42.457 -25.765 1.00 17.26 595 LYS A N 1
ATOM 4176 C CA . LYS A 1 597 ? -17.075 41.849 -24.691 1.00 17.49 595 LYS A CA 1
ATOM 4177 C C . LYS A 1 597 ? -18.504 41.545 -25.137 1.00 18.37 595 LYS A C 1
ATOM 4178 O O . LYS A 1 597 ? -19.030 40.460 -24.862 1.00 18.47 595 LYS A O 1
ATOM 4184 N N . SER A 1 598 ? -19.163 42.479 -25.830 1.00 17.72 596 SER A N 1
ATOM 4185 C CA . SER A 1 598 ? -20.541 42.218 -26.247 1.00 17.99 596 SER A CA 1
ATOM 4186 C C . SER A 1 598 ? -20.617 41.068 -27.251 1.00 17.42 596 SER A C 1
ATOM 4187 O O . SER A 1 598 ? -21.538 40.243 -27.170 1.00 18.44 596 SER A O 1
ATOM 4190 N N . ILE A 1 599 ? -19.699 41.033 -28.232 1.00 16.39 597 ILE A N 1
ATOM 4191 C CA . ILE A 1 599 ? -19.734 39.954 -29.224 1.00 16.63 597 ILE A CA 1
ATOM 4192 C C . ILE A 1 599 ? -19.509 38.607 -28.523 1.00 16.93 597 ILE A C 1
ATOM 4193 O O . ILE A 1 599 ? -20.234 37.636 -28.760 1.00 17.44 597 ILE A O 1
ATOM 4198 N N . SER A 1 600 ? -18.504 38.541 -27.634 1.00 16.94 598 SER A N 1
ATOM 4199 C CA . SER A 1 600 ? -18.240 37.289 -26.943 1.00 16.18 598 SER A CA 1
ATOM 4200 C C . SER A 1 600 ? -19.455 36.857 -26.107 1.00 16.76 598 SER A C 1
ATOM 4201 O O . SER A 1 600 ? -19.811 35.668 -26.090 1.00 17.33 598 SER A O 1
ATOM 4204 N N . LYS A 1 601 ? -20.097 37.794 -25.391 1.00 17.42 599 LYS A N 1
ATOM 4205 C CA . LYS A 1 601 ? -21.294 37.455 -24.606 1.00 19.31 599 LYS A CA 1
ATOM 4206 C C . LYS A 1 601 ? -22.388 36.871 -25.500 1.00 18.05 599 LYS A C 1
ATOM 4207 O O . LYS A 1 601 ? -23.063 35.907 -25.105 1.00 19.89 599 LYS A O 1
ATOM 4213 N N . ALA A 1 602 ? -22.569 37.434 -26.707 1.00 18.08 600 ALA A N 1
ATOM 4214 C CA . ALA A 1 602 ? -23.597 36.928 -27.620 1.00 18.59 600 ALA A CA 1
ATOM 4215 C C . ALA A 1 602 ? -23.264 35.509 -28.084 1.00 17.82 600 ALA A C 1
ATOM 4216 O O . ALA A 1 602 ? -24.152 34.641 -28.180 1.00 19.11 600 ALA A O 1
ATOM 4218 N N . LEU A 1 603 ? -21.976 35.244 -28.344 1.00 17.44 601 LEU A N 1
ATOM 4219 C CA . LEU A 1 603 ? -21.554 33.894 -28.730 1.00 17.10 601 LEU A CA 1
ATOM 4220 C C . LEU A 1 603 ? -21.818 32.899 -27.619 1.00 17.61 601 LEU A C 1
ATOM 4221 O O . LEU A 1 603 ? -22.294 31.777 -27.877 1.00 18.75 601 LEU A O 1
ATOM 4226 N N . VAL A 1 604 ? -21.449 33.252 -26.374 1.00 17.87 602 VAL A N 1
ATOM 4227 C CA . VAL A 1 604 ? -21.656 32.332 -25.255 1.00 18.61 602 VAL A CA 1
ATOM 4228 C C . VAL A 1 604 ? -23.139 32.076 -25.041 1.00 19.54 602 VAL A C 1
ATOM 4229 O O . VAL A 1 604 ? -23.546 30.954 -24.747 1.00 20.92 602 VAL A O 1
ATOM 4233 N N . GLU A 1 605 ? -23.978 33.092 -25.229 1.00 20.37 603 GLU A N 1
ATOM 4234 C CA . GLU A 1 605 ? -25.410 32.884 -25.040 1.00 22.57 603 GLU A CA 1
ATOM 4235 C C . GLU A 1 605 ? -25.946 31.886 -26.055 1.00 21.61 603 GLU A C 1
ATOM 4236 O O . GLU A 1 605 ? -26.834 31.092 -25.739 1.00 24.94 603 GLU A O 1
ATOM 4242 N N . ARG A 1 606 ? -25.435 31.929 -27.298 1.00 21.25 604 ARG A N 1
ATOM 4243 C CA . ARG A 1 606 ? -25.917 31.051 -28.350 1.00 22.22 604 ARG A CA 1
ATOM 4244 C C . ARG A 1 606 ? -25.245 29.691 -28.332 1.00 22.02 604 ARG A C 1
ATOM 4245 O O . ARG A 1 606 ? -25.839 28.731 -28.820 1.00 27.71 604 ARG A O 1
ATOM 4253 N N . GLY A 1 607 ? -24.044 29.578 -27.786 1.00 20.45 605 GLY A N 1
ATOM 4254 C CA . GLY A 1 607 ? -23.248 28.351 -27.923 1.00 19.55 605 GLY A CA 1
ATOM 4255 C C . GLY A 1 607 ? -22.395 28.287 -29.172 1.00 19.76 605 GLY A C 1
ATOM 4256 O O . GLY A 1 607 ? -21.882 27.208 -29.503 1.00 22.92 605 GLY A O 1
ATOM 4257 N N . GLY A 1 608 ? -22.219 29.398 -29.877 1.00 18.94 606 GLY A N 1
ATOM 4258 C CA . GLY A 1 608 ? -21.452 29.384 -31.116 1.00 18.96 606 GLY A CA 1
ATOM 4259 C C . GLY A 1 608 ? -21.828 30.596 -31.938 1.00 18.05 606 GLY A C 1
ATOM 4260 O O . GLY A 1 608 ? -22.389 31.545 -31.406 1.00 18.65 606 GLY A O 1
ATOM 4261 N N . VAL A 1 609 ? -21.461 30.557 -33.234 1.00 16.94 607 VAL A N 1
ATOM 4262 C CA . VAL A 1 609 ? -21.790 31.649 -34.149 1.00 17.33 607 VAL A CA 1
ATOM 4263 C C . VAL A 1 609 ? -23.286 31.965 -34.045 1.00 17.38 607 VAL A C 1
ATOM 4264 O O . VAL A 1 609 ? -24.135 31.059 -34.071 1.00 19.79 607 VAL A O 1
ATOM 4268 N N . VAL A 1 610 ? -23.612 33.258 -33.973 1.00 16.98 608 VAL A N 1
ATOM 4269 C CA . VAL A 1 610 ? -24.995 33.672 -33.773 1.00 17.25 608 VAL A CA 1
ATOM 4270 C C . VAL A 1 610 ? -25.741 33.717 -35.109 1.00 17.84 608 VAL A C 1
ATOM 4271 O O . VAL A 1 610 ? -26.925 33.347 -35.190 1.00 21.18 608 VAL A O 1
ATOM 4275 N N . THR A 1 611 ? -25.092 34.252 -36.145 1.00 17.97 609 THR A N 1
ATOM 4276 C CA . THR A 1 611 ? -25.676 34.365 -37.464 1.00 17.38 609 THR A CA 1
ATOM 4277 C C . THR A 1 611 ? -25.773 32.987 -38.116 1.00 17.62 609 THR A C 1
ATOM 4278 O O . THR A 1 611 ? -24.916 32.105 -37.904 1.00 18.44 609 THR A O 1
ATOM 4282 N N . SER A 1 612 ? -26.789 32.826 -38.967 1.00 18.86 610 SER A N 1
ATOM 4283 C CA . SER A 1 612 ? -26.820 31.727 -39.939 1.00 19.10 610 SER A CA 1
ATOM 4284 C C . SER A 1 612 ? -25.926 32.138 -41.112 1.00 18.95 610 SER A C 1
ATOM 4285 O O . SER A 1 612 ? -25.234 33.165 -41.073 1.00 18.83 610 SER A O 1
ATOM 4288 N N . ASN A 1 613 ? -25.905 31.330 -42.183 1.00 18.68 611 ASN A N 1
ATOM 4289 C CA . ASN A 1 613 ? -25.307 31.796 -43.431 1.00 17.66 611 ASN A CA 1
ATOM 4290 C C . ASN A 1 613 ? -26.316 32.745 -44.097 1.00 18.49 611 ASN A C 1
ATOM 4291 O O . ASN A 1 613 ? -27.413 32.939 -43.591 1.00 19.19 611 ASN A O 1
ATOM 4296 N N . PRO A 1 614 ? -25.958 33.389 -45.219 1.00 18.52 612 PRO A N 1
ATOM 4297 C CA . PRO A 1 614 ? -26.864 34.406 -45.791 1.00 19.29 612 PRO A CA 1
ATOM 4298 C C . PRO A 1 614 ? -28.217 33.857 -46.178 1.00 20.89 612 PRO A C 1
ATOM 4299 O O . PRO A 1 614 ? -29.166 34.660 -46.291 1.00 22.90 612 PRO A O 1
ATOM 4303 N N . LEU A 1 615 ? -28.343 32.555 -46.442 1.00 19.63 613 LEU A N 1
ATOM 4304 C CA . LEU A 1 615 ? -29.643 31.998 -46.833 1.00 20.33 613 LEU A CA 1
ATOM 4305 C C . LEU A 1 615 ? -30.580 31.862 -45.638 1.00 22.50 613 LEU A C 1
ATOM 4306 O O . LEU A 1 615 ? -31.804 31.809 -45.829 1.00 25.23 613 LEU A O 1
ATOM 4311 N N . GLY A 1 616 ? -30.043 31.779 -44.408 1.00 23.06 614 GLY A N 1
ATOM 4312 C CA . GLY A 1 616 ? -30.874 31.699 -43.215 1.00 24.78 614 GLY A CA 1
ATOM 4313 C C . GLY A 1 616 ? -31.242 30.311 -42.755 1.00 25.76 614 GLY A C 1
ATOM 4314 O O . GLY A 1 616 ? -32.019 30.177 -41.788 1.00 28.86 614 GLY A O 1
ATOM 4315 N N . PHE A 1 617 ? -30.741 29.275 -43.416 1.00 27.15 615 PHE A N 1
ATOM 4316 C CA . PHE A 1 617 ? -31.008 27.916 -42.979 1.00 27.68 615 PHE A CA 1
ATOM 4317 C C . PHE A 1 617 ? -29.853 27.032 -43.387 1.00 28.01 615 PHE A C 1
ATOM 4318 O O . PHE A 1 617 ? -29.734 25.896 -42.887 1.00 29.31 615 PHE A O 1
#

InterPro domains:
  IPR006089 Acyl-CoA dehydrogenase, conserved site [PS00072] (215-227)
  IPR006089 Acyl-CoA dehydrogenase, conserved site [PS00073] (435-454)
  IPR006091 Acyl-CoA dehydrogenase/oxidase, middle domain [PF02770] (213-315)
  IPR009075 Acyl-CoA dehydrogenase/oxidase, C-terminal [PF00441] (327-473)
  IPR009100 Acyl-CoA dehydrogenase/oxidase, N-terminal and middle domain superfamily [SSF56645] (88-340)
  IPR013786 Acyl-CoA dehydrogenase/oxidase, N-terminal [PF02771] (103-209)
  IPR036250 Acyl-CoA dehydrogenase-like, C-terminal [SSF47203] (325-473)
  IPR037069 Acyl-CoA dehydrogenase/oxidase, N-terminal domain superfamily [G3DSA:1.10.540.10] (91-211)
  IPR046373 Acyl-CoA oxidase/dehydrogenase, middle domain superfamily [G3DSA:2.40.110.10] (212-326)
  IPR049448 ACAD9/ACADV-like, C-terminal domain [PF21343] (527-647)

Sequence (571 aa):
ESKSFAVGMFKGQLTTDQVFPYPSSVLNEEQTQFLKELVEPVSRFFEEVNDPAKNDALEMVEETTWQGLKELGAFGLQVPSELGGVGLCNTQYARLVEIVGMHDLGVGITTLGAHQSSIGFKGILLFGTKAQKEKYLPKLASGETVAAFCLTEPSSGSDAASIRTSAVPSPCGKYYTLNGSKLWISNGGLADIFTVFAKTPVTDPATGAVKEKITAFVVERGFGGITHGPPEKKMGIKASSNTAEVFFDGVRVPSENVLGEVGSGFKVAMHILNNGRFGMAAALAGTMRGIIAKAVDHATNRTQFGEKIHNFGLIQEKLARMVMLQYVTESMAYMVSANMDQGATDFQIEAAISKIFGSEAAWKVTDECIQIMGGMGFMKEPGVERVLRDLRIFRIFEGTNDILRLFVALQGCMDKGKELSGLGSALKNPFGNAGGSGLSLSGLVHPELSRSGELAVRALEQFATVVEAKLIKHKKGIVVNEQFLLQRLADGAIDLLYAMVVVLSRASRSLSEGHPTAQHEKMLCDTWCIEAAARIREGMAALQSDPWQQELYRNFKSISKALVERGGVVTSNPLGF

B-factor: mean 25.74, std 9.64, range [12.15, 62.64]

Organism: Homo sapiens (NCBI:txid9606)

Foldseek 3Di:
DALDCLLQLLQLHGRPPLFFQQDDFDDPVLVVLLVVLQVVLLCCLVPPFDQLVLLVVLAGDPSSVLVCLVSLLQAACQCVVLAGVNDALLSLLVSLLSVLLRHVLVSVQSCQQDLFFCVLCVVFNDPVSSNVPRNCSRSVVFGGWEFQADPVDAQNSFPDAWAWEADPVSFWTWTFDKGFFIWCQQPGQWGFHKHWYWDADVPPRDTDTAIWTFIDGPVLDQKDWAAFDQAQASSNIGTIMIGHDRRIGGNSRTGHDVRCVVVSNLVSLLSSLLSQLSSLLSNLVNLLVLLVVQQQPDDDPHDRNCPPVVSVVLSLLLVLLSVLLNLLSSSLSSCVSVPRPDCRLSSLLSLQSSLVSSLSNLVVSLVSNPPVSVDPVVPSVNSNSHSPCSCPPSHHNLRSLLVNLCVSLPVVLVVVVVPPPDDDDPPDDPDVPPDACPPRFAVVLRVLRVLLSVLSNLLSVLSNVVCVVQPVNVSVVSVVSNLSSLSSSLSSSLSSLSSVLRVCVVVVPPCNVVSSVSNVVSSVVSSVSSVVSSCLSPPNPCNVVVVVVVVVVVVCQVVVVHDPADPPVRD

Nearest PDB structures (foldseek):
  7s7g-assembly1_A  TM=1.002E+00  e=3.933E-83  Homo sapiens
  8i4p-assembly1_A  TM=9.263E-01  e=9.657E-26  Thermobifida fusca YX
  7p9a-assembly1_A  TM=9.317E-01  e=2.198E-25  Geobacter metallireducens GS-15
  7p9x-assembly3_D  TM=9.232E-01  e=3.390E-25  Geobacter metallireducens GS-15
  1rx0-assembly1_C  TM=9.091E-01  e=9.176E-25  Homo sapiens

Solvent-accessible surface area: 26547 Å² total; per-residue (Å²): 149,36,121,0,0,0,12,2,0,0,44,23,76,38,22,24,99,20,2,13,112,12,20,85,40,49,80,81,132,54,51,90,94,17,122,102,28,20,94,57,12,14,93,21,5,92,129,62,9,62,34,50,95,0,20,67,92,62,116,15,54,112,104,1,31,84,18,0,50,162,45,16,10,0,0,12,26,0,43,82,146,26,51,16,28,41,10,32,25,16,5,6,0,74,2,18,17,7,11,2,71,47,10,7,3,0,18,23,2,10,15,6,0,4,11,22,0,1,5,0,0,33,69,68,14,78,154,73,13,59,92,132,14,0,54,108,0,3,53,1,111,23,10,0,0,19,0,13,38,8,91,54,4,45,73,84,5,58,45,3,183,2,38,0,85,53,11,150,98,37,55,90,22,47,0,66,26,33,0,23,158,5,25,0,0,18,80,0,54,6,0,0,0,0,0,41,0,40,17,84,37,137,97,112,34,56,94,83,108,88,10,0,0,0,0,0,42,54,75,51,35,37,17,80,82,9,107,92,64,175,56,105,4,7,58,8,4,18,14,0,51,0,63,0,94,46,0,50,1,37,41,121,5,19,0,32,126,59,19,47,0,94,48,5,1,67,101,0,19,19,25,3,19,2,7,14,0,0,15,0,0,0,4,0,116,16,3,23,62,89,0,65,89,31,0,62,92,120,65,82,187,72,83,79,17,73,72,62,46,145,20,88,94,53,30,46,98,2,42,13,30,11,13,1,0,10,0,0,0,45,0,0,0,3,5,20,47,111,56,21,135,40,20,62,0,2,0,0,0,0,0,0,18,0,0,32,2,0,64,107,1,0,67,55,0,30,120,7,16,40,60,102,0,169,106,160,156,24,4,0,35,32,19,33,50,10,0,73,54,5,59,83,48,34,27,32,5,103,75,9,38,33,58,0,0,44,48,2,4,113,57,22,21,150,90,27,72,44,131,62,105,88,159,91,80,106,185,66,119,107,116,132,68,77,41,66,8,102,78,76,12,35,106,87,0,61,195,3,2,107,56,2,3,107,2,1,38,68,0,13,83,4,0,66,33,17,14,92,129,40,136,187,33,7,83,120,63,101,63,7,0,66,65,0,0,48,5,0,12,15,0,0,0,0,1,0,1,0,1,57,0,6,58,2,18,84,108,58,65,140,78,6,102,99,13,46,131,17,0,40,55,21,0,109,68,0,10,30,108,2,118,104,28,9,43,28,8,91,86,60,107,162,12,93,70,83,22,144,58,80,136,66,103,57,137,38,72,119,130,149,74,33,116,61,105,67,77,144,136,53,196

Secondary structure (DSSP, 8-state):
----HHHHHHTT----TTTSSPP----HHHHHHHHHHHHHHHHHHHHT--HHHHHHHTS--HHHHHHHHHTTTT-TTS-GGGTS----HHHHHHHHHHHHHH-HHHHHHHHIIIIIITHHHHHH--HHHHHHHHHHHHHTSS-EEEE--BTTBSS-GGG---EEEE-TTSSEEEEEEEEEEEETTTT-SEEEEEEEEEEE-TTT--EEEEEEEEEEEGGGSSEEE-PPPP-SS-TTS-EEEEEEEEEEEEGGGEESSTT-HHHHHHHHHHHHHHHHHHHHHHHHHHHHHHHHHHHHH-EETTEEGGGSHHHHHHHHHHHHHHHHHHHHHHHHHHHHHTT-S--HHHHHHHHHHHHHHHHHHHHHHHHHHTHHHHSSTTSHHHHHHHHGGGGTSSS-HHHHHHHHHHHHHHHHHHHHHHSS-SPP-TTT---------TTTS-GGGHHHHHHHHHHHHHHHHHHHHHHHHHGGGGGG-HHHHHHHHHHHHHHHHHHHHHHHHHHHHHHT-TTHHHHHHHHHHHHHHHHHHHHHHHHHHHT-TTHHHHHHHHHHHHHHHHHHTS--S--TT--

GO terms:
  GO:0050660 flavin adenine dinucleotide binding (F, IDA)
  GO:0005739 mitochondrion (C, IDA)
  GO:0017099 very-long-chain fatty acyl-CoA dehydrogenase activity (F, IDA)
  GO:0042802 identical protein binding (F, IDA)
  GO:0003995 acyl-CoA dehydrogenase activity (F, IMP)
  GO:0033539 fatty acid beta-oxidation using acyl-CoA dehydrogenase (P, IMP)
  GO:0015980 energy derivation by oxidation of organic compounds (P, TAS)
  GO:0004466 long-chain fatty acyl-CoA dehydrogenase activity (F, TAS)
  GO:0005739 mitochondrion (C, HTP)
  GO:0005759 mitochondrial matrix (C, TAS)
  GO:0005515 protein binding (F, IPI)
  GO:0031966 mitochondrial membrane (C, IDA)
  GO:0042645 mitochondrial nucleoid (C, IDA)
  GO:0004466 long-chain fatty acyl-CoA dehydrogenase activity (F, IDA)
  GO:0033539 fatty acid beta-oxidation using acyl-CoA dehydrogenase (P, IDA)
  GO:0030855 epithelial cell differentiation (P, IEP)